Protein AF-A0A0J9V7R7-F1 (afdb_monomer_lite)

Secondary structure (DSSP, 8-state):
------------------------------------------------------------------------S--PPPPSEEEEEGGGSTTSPPPHHHHHHHHH-TTSEEEEE-GGG--HHHHHHHHHHHS-TTTHHHHHHHHTT-HHHHHHHHHHHHS--S--HHHHHHHHHHHHHHHHHHHHHHHHHHHHGGG-GGGTTHHHHTTT---EEEEETTTEEEEEEESGGGSSSPPPTTEEEEEE-SSEEEEEEHHHHHHHHHHHHHHHHHHHHHHHHHHHHHHHHTTTHHHHHHHHHHHHHHHHHHHHHHHHHHHTPPPPP--SS---SS---TTGGG----HHHHHHHHHHHHHHH--TT-EEEEESTTTTS-TTHHHHHHHHHHHHHHHH--EEEEE-S-HHHHHHHTTSTT---EEEEEEEEE-TTS-EEEEEEEEEEESS----TTHHHHHHHHTT--HHHHHHHHHHHHHHHHHHHHHHHT-HHHHHHHHHHHHHHHHHHHHHHHHT--TTTHHHHHHHHHHHHHHHHHHHHH-

pLDDT: mean 70.1, std 21.65, range [20.42, 95.12]

Radius of gyration: 46.79 Å; chains: 1; bounding box: 96×110×138 Å

InterPro domains:
  IPR000432 DNA mismatch repair protein MutS, C-terminal [PF00488] (339-476)
  IPR000432 DNA mismatch repair protein MutS, C-terminal [SM00534] (323-474)
  IPR027417 P-loop containing nucleoside triphosphate hydrolase [G3DSA:3.40.50.300] (337-536)
  IPR027417 P-loop containing nucleoside triphosphate hydrolase [SSF52540] (339-477)
  IPR036187 DNA mismatch repair protein MutS, core domain superfamily [SSF48334] (206-315)
  IPR045076 DNA mismatch repair MutS [PTHR11361] (339-501)

Structure (mmCIF, N/CA/C/O backbone):
data_AF-A0A0J9V7R7-F1
#
_entry.id   AF-A0A0J9V7R7-F1
#
loop_
_atom_site.group_PDB
_atom_site.id
_atom_site.type_symbol
_atom_site.label_atom_id
_atom_site.label_alt_id
_atom_site.label_comp_id
_atom_site.label_asym_id
_atom_site.label_entity_id
_atom_site.label_seq_id
_atom_site.pdbx_PDB_ins_code
_atom_site.Cartn_x
_atom_site.Cartn_y
_atom_site.Cartn_z
_atom_site.occupancy
_atom_site.B_iso_or_equiv
_atom_site.auth_seq_id
_atom_site.auth_comp_id
_atom_site.auth_asym_id
_atom_site.auth_atom_id
_atom_site.pdbx_PDB_model_num
ATOM 1 N N . MET A 1 1 ? 22.285 -58.423 13.803 1.00 35.34 1 MET A N 1
ATOM 2 C CA . MET A 1 1 ? 23.214 -58.128 12.692 1.00 35.34 1 MET A CA 1
ATOM 3 C C . MET A 1 1 ? 23.115 -56.632 12.407 1.00 35.34 1 MET A C 1
ATOM 5 O O . MET A 1 1 ? 22.245 -56.234 11.649 1.00 35.34 1 MET A O 1
ATOM 9 N N . ASP A 1 2 ? 23.856 -55.733 13.052 1.00 28.09 2 ASP A N 1
ATOM 10 C CA . ASP A 1 2 ? 25.058 -55.860 13.901 1.00 28.09 2 ASP A CA 1
ATOM 11 C C . ASP A 1 2 ? 26.313 -56.396 13.198 1.00 28.09 2 ASP A C 1
ATOM 13 O O . ASP A 1 2 ? 26.564 -57.596 13.251 1.00 28.09 2 ASP A O 1
ATOM 17 N N . VAL A 1 3 ? 27.089 -55.481 12.598 1.00 26.30 3 VAL A N 1
ATOM 18 C CA . VAL A 1 3 ? 28.572 -55.385 12.608 1.00 26.30 3 VAL A CA 1
ATOM 19 C C . VAL A 1 3 ? 28.873 -53.876 12.433 1.00 26.30 3 VAL A C 1
ATOM 21 O O . VAL A 1 3 ? 28.404 -53.279 11.471 1.00 26.30 3 VAL A O 1
ATOM 24 N N . ASN A 1 4 ? 29.319 -53.145 13.463 1.00 23.69 4 ASN A N 1
ATOM 25 C CA . ASN A 1 4 ? 30.720 -52.788 13.777 1.00 23.69 4 ASN A CA 1
ATOM 26 C C . ASN A 1 4 ? 31.538 -52.216 12.585 1.00 23.69 4 ASN A C 1
ATOM 28 O O . ASN A 1 4 ? 31.649 -52.879 11.565 1.00 23.69 4 ASN A O 1
ATOM 32 N N . THR A 1 5 ? 31.993 -50.948 12.546 1.00 26.33 5 THR A N 1
ATOM 33 C CA . THR A 1 5 ? 32.888 -50.130 13.427 1.00 26.33 5 THR A CA 1
ATOM 34 C C . THR A 1 5 ? 34.398 -50.326 13.175 1.00 26.33 5 THR A C 1
ATOM 36 O O . THR A 1 5 ? 34.805 -51.368 12.682 1.00 26.33 5 THR A O 1
ATOM 39 N N . GLU A 1 6 ? 35.204 -49.316 13.569 1.00 26.84 6 GLU A N 1
ATOM 40 C CA . GLU A 1 6 ? 36.694 -49.264 13.601 1.00 26.84 6 GLU A CA 1
ATOM 41 C C . GLU A 1 6 ? 37.430 -48.914 12.276 1.00 26.84 6 GLU A C 1
ATOM 43 O O . GLU A 1 6 ? 36.966 -49.257 11.197 1.00 26.84 6 GLU A O 1
ATOM 48 N N . ARG A 1 7 ? 38.618 -48.267 12.258 1.00 25.98 7 ARG A N 1
ATOM 49 C CA . ARG A 1 7 ? 39.226 -47.208 13.121 1.00 25.98 7 ARG A CA 1
ATOM 50 C C . ARG A 1 7 ? 40.561 -46.711 12.512 1.00 25.98 7 ARG A C 1
ATOM 52 O O . ARG A 1 7 ? 41.367 -47.530 12.102 1.00 25.98 7 ARG A O 1
ATOM 59 N N . PHE A 1 8 ? 40.868 -45.418 12.660 1.00 23.84 8 PHE A N 1
ATOM 60 C CA . PHE A 1 8 ? 42.214 -44.831 12.885 1.00 23.84 8 PHE A CA 1
ATOM 61 C C . PHE A 1 8 ? 41.954 -43.493 13.619 1.00 23.84 8 PHE A C 1
ATOM 63 O O . PHE A 1 8 ? 41.113 -42.733 13.153 1.00 23.84 8 PHE A O 1
ATOM 70 N N . ARG A 1 9 ? 42.412 -43.150 14.837 1.00 25.06 9 ARG A N 1
ATOM 71 C CA . ARG A 1 9 ? 43.659 -43.341 15.627 1.00 25.06 9 ARG A CA 1
ATOM 72 C C . ARG A 1 9 ? 44.901 -42.626 15.051 1.00 25.06 9 ARG A C 1
ATOM 74 O O . ARG A 1 9 ? 45.194 -42.833 13.886 1.00 25.06 9 ARG A O 1
ATOM 81 N N . SER A 1 10 ? 45.691 -41.852 15.822 1.00 23.66 10 SER A N 1
ATOM 82 C CA . SER A 1 10 ? 45.502 -41.334 17.208 1.00 23.66 10 SER A CA 1
ATOM 83 C C . SER A 1 10 ? 46.631 -40.389 17.703 1.00 23.66 10 SER A C 1
ATOM 85 O O . SER A 1 10 ? 47.783 -40.794 17.618 1.00 23.66 10 SER A O 1
ATOM 87 N N . MET A 1 11 ? 46.270 -39.305 18.429 1.00 23.11 11 MET A N 1
ATOM 88 C CA . MET A 1 11 ? 46.955 -38.760 19.647 1.00 23.11 11 MET A CA 1
ATOM 89 C C . MET A 1 11 ? 48.412 -38.197 19.572 1.00 23.11 11 MET A C 1
ATOM 91 O O . MET A 1 11 ? 49.064 -38.379 18.551 1.00 23.11 11 MET A O 1
ATOM 95 N N . PRO A 1 12 ? 48.983 -37.574 20.651 1.00 31.92 12 PRO A N 1
ATOM 96 C CA . PRO A 1 12 ? 48.391 -36.971 21.874 1.00 31.92 12 PRO A CA 1
ATOM 97 C C . PRO A 1 12 ? 48.907 -35.551 22.284 1.00 31.92 12 PRO A C 1
ATOM 99 O O . PRO A 1 12 ? 49.833 -34.978 21.726 1.00 31.92 12 PRO A O 1
ATOM 102 N N . SER A 1 13 ? 48.298 -35.040 23.363 1.00 22.56 13 SER A N 1
ATOM 103 C CA . SER A 1 13 ? 48.508 -33.802 24.149 1.00 22.56 13 SER A CA 1
ATOM 104 C C . SER A 1 13 ? 49.784 -33.652 25.013 1.00 22.56 13 SER A C 1
ATOM 106 O O . SER A 1 13 ? 50.315 -34.656 25.482 1.00 22.56 13 SER A O 1
ATOM 108 N N . ARG A 1 14 ? 50.077 -32.406 25.450 1.00 23.09 14 ARG A N 1
ATOM 109 C CA . ARG A 1 14 ? 50.591 -31.984 26.794 1.00 23.09 14 ARG A CA 1
ATOM 110 C C . ARG A 1 14 ? 50.257 -30.478 26.998 1.00 23.09 14 ARG A C 1
ATOM 112 O O . ARG A 1 14 ? 50.533 -29.729 26.075 1.00 23.09 14 ARG A O 1
ATOM 119 N N . THR A 1 15 ? 49.518 -29.925 27.980 1.00 23.50 15 THR A N 1
ATOM 120 C CA . THR A 1 15 ? 49.433 -29.946 29.475 1.00 23.50 15 THR A CA 1
ATOM 121 C C . THR A 1 15 ? 49.917 -28.636 30.144 1.00 23.50 15 THR A C 1
ATOM 123 O O . THR A 1 15 ? 51.119 -28.395 30.164 1.00 23.50 15 THR A O 1
ATOM 126 N N . ALA A 1 16 ? 48.991 -27.956 30.851 1.00 24.33 16 ALA A N 1
ATOM 127 C CA . ALA A 1 16 ? 49.177 -27.101 32.055 1.00 24.33 16 ALA A CA 1
ATOM 128 C C . ALA A 1 16 ? 49.849 -25.698 31.900 1.00 24.33 16 ALA A C 1
ATOM 130 O O . ALA A 1 16 ? 50.492 -25.445 30.891 1.00 24.33 16 ALA A O 1
ATOM 131 N N . SER A 1 17 ? 49.712 -24.726 32.828 1.00 23.34 17 SER A N 1
ATOM 132 C CA . SER A 1 17 ? 49.097 -24.694 34.186 1.00 23.34 17 SER A CA 1
ATOM 133 C C . SER A 1 17 ? 48.452 -23.316 34.559 1.00 23.34 17 SER A C 1
ATOM 135 O O . SER A 1 17 ? 48.326 -22.437 33.713 1.00 23.34 17 SER A O 1
ATOM 137 N N . ARG A 1 18 ? 47.975 -23.146 35.814 1.00 22.42 18 ARG A N 1
ATOM 138 C CA . ARG A 1 18 ? 47.263 -21.957 36.372 1.00 22.42 18 ARG A CA 1
ATOM 139 C C . ARG A 1 18 ? 48.190 -20.995 37.149 1.00 22.42 18 ARG A C 1
ATOM 141 O O . ARG A 1 18 ? 49.050 -21.516 37.847 1.00 22.42 18 ARG A O 1
ATOM 148 N N . SER A 1 19 ? 47.860 -19.688 37.191 1.00 22.91 19 SER A N 1
ATOM 149 C CA . SER A 1 19 ? 47.887 -18.738 38.357 1.00 22.91 19 SER A CA 1
ATOM 150 C C . SER A 1 19 ? 47.992 -17.278 37.849 1.00 22.91 19 SER A C 1
ATOM 152 O O . SER A 1 19 ? 48.854 -17.037 37.016 1.00 22.91 19 SER A O 1
ATOM 154 N N . SER A 1 20 ? 47.179 -16.249 38.146 1.00 21.44 20 SER A N 1
ATOM 155 C CA . SER A 1 20 ? 46.419 -15.760 39.323 1.00 21.44 20 SER A CA 1
ATOM 156 C C . SER A 1 20 ? 47.136 -14.695 40.186 1.00 21.44 20 SER A C 1
ATOM 158 O O . SER A 1 20 ? 48.077 -15.025 40.897 1.00 21.44 20 SER A O 1
ATOM 160 N N . SER A 1 21 ? 46.532 -13.493 40.242 1.00 21.97 21 SER A N 1
ATOM 161 C CA . SER A 1 21 ? 46.583 -12.473 41.320 1.00 21.97 21 SER A CA 1
ATOM 162 C C . SER A 1 21 ? 47.601 -11.301 41.287 1.00 21.97 21 SER A C 1
ATOM 164 O O . SER A 1 21 ? 48.760 -11.454 41.640 1.00 21.97 21 SER A O 1
ATOM 166 N N . SER A 1 22 ? 47.046 -10.096 41.050 1.00 22.27 22 SER A N 1
ATOM 167 C CA . SER A 1 22 ? 47.113 -8.866 41.889 1.00 22.27 22 SER A CA 1
ATOM 168 C C . SER A 1 22 ? 48.409 -8.073 42.183 1.00 22.27 22 SER A C 1
ATOM 170 O O . SER A 1 22 ? 49.448 -8.637 42.492 1.00 22.27 22 SER A O 1
ATOM 172 N N . TYR A 1 23 ? 48.176 -6.755 42.337 1.00 21.50 23 TYR A N 1
ATOM 173 C CA . TYR A 1 23 ? 48.980 -5.637 42.884 1.00 21.50 23 TYR A CA 1
ATOM 174 C C . TYR A 1 23 ? 49.854 -4.812 41.917 1.00 21.50 23 TYR A C 1
ATOM 176 O O . TYR A 1 23 ? 50.400 -5.368 40.973 1.00 21.50 23 TYR A O 1
ATOM 184 N N . PHE A 1 24 ? 50.142 -3.518 42.157 1.00 22.55 24 PHE A N 1
ATOM 185 C CA . PHE A 1 24 ? 49.374 -2.306 42.580 1.00 22.55 24 PHE A CA 1
ATOM 186 C C . PHE A 1 24 ? 50.406 -1.151 42.664 1.00 22.55 24 PHE A C 1
ATOM 188 O O . PHE A 1 24 ? 51.484 -1.404 43.190 1.00 22.55 24 PHE A O 1
ATOM 195 N N . GLN A 1 25 ? 50.069 0.090 42.264 1.00 22.53 25 GLN A N 1
ATOM 196 C CA . GLN A 1 25 ? 50.899 1.311 42.468 1.00 22.53 25 GLN A CA 1
ATOM 197 C C . GLN A 1 25 ? 52.327 1.310 41.838 1.00 22.53 25 GLN A C 1
ATOM 199 O O . GLN A 1 25 ? 52.813 0.285 41.378 1.00 22.53 25 GLN A O 1
ATOM 204 N N . SER A 1 26 ? 53.094 2.413 41.795 1.00 23.27 26 SER A N 1
ATOM 205 C CA . SER A 1 26 ? 52.815 3.815 41.385 1.00 23.27 26 SER A CA 1
ATOM 206 C C . SER A 1 26 ? 54.098 4.659 41.509 1.00 23.27 26 SER A C 1
ATOM 208 O O . SER A 1 26 ? 54.745 4.550 42.550 1.00 23.27 26 SER A O 1
ATOM 210 N N . SER A 1 27 ? 54.389 5.574 40.574 1.00 22.89 27 SER A N 1
ATOM 211 C CA . SER A 1 27 ? 55.090 6.846 40.870 1.00 22.89 27 SER A CA 1
ATOM 212 C C . SER A 1 27 ? 55.182 7.788 39.660 1.00 22.89 27 SER A C 1
ATOM 214 O O . SER A 1 27 ? 55.144 7.366 38.504 1.00 22.89 27 SER A O 1
ATOM 216 N N . ASP A 1 28 ? 55.277 9.081 39.964 1.00 23.91 28 ASP A N 1
ATOM 217 C CA . ASP A 1 28 ? 55.248 10.223 39.047 1.00 23.91 28 ASP A CA 1
ATOM 218 C C . ASP A 1 28 ? 56.605 10.570 38.411 1.00 23.91 28 ASP A C 1
ATOM 220 O O . ASP A 1 28 ? 57.667 10.178 38.899 1.00 23.91 28 ASP A O 1
ATOM 224 N N . SER A 1 29 ? 56.576 11.450 37.401 1.00 24.52 29 SER A N 1
ATOM 225 C CA . SER A 1 29 ? 57.556 12.542 37.245 1.00 24.52 29 SER A CA 1
ATOM 226 C C . SER A 1 29 ? 57.001 13.654 36.343 1.00 24.52 29 SER A C 1
ATOM 228 O O . SER A 1 29 ? 56.508 13.386 35.250 1.00 24.52 29 SER A O 1
ATOM 230 N N . GLN A 1 30 ? 57.088 14.909 36.797 1.00 22.09 30 GLN A N 1
ATOM 231 C CA . GLN A 1 30 ? 56.659 16.111 36.063 1.00 22.09 30 GLN A CA 1
ATOM 232 C C . GLN A 1 30 ? 57.858 16.832 35.421 1.00 22.09 30 GLN A C 1
ATOM 234 O O . GLN A 1 30 ? 58.945 16.822 35.994 1.00 22.09 30 GLN A O 1
ATOM 239 N N . ALA A 1 31 ? 57.639 17.568 34.323 1.00 24.98 31 ALA A N 1
ATOM 240 C CA . ALA A 1 31 ? 58.489 18.703 33.932 1.00 24.98 31 ALA A CA 1
ATOM 241 C C . ALA A 1 31 ? 57.723 19.705 33.036 1.00 24.98 31 ALA A C 1
ATOM 243 O O . ALA A 1 31 ? 57.177 19.325 32.003 1.00 24.98 31 ALA A O 1
ATOM 244 N N . HIS A 1 32 ? 57.693 20.982 33.433 1.00 23.39 32 HIS A N 1
ATOM 245 C CA . HIS A 1 32 ? 57.179 22.119 32.646 1.00 23.39 32 HIS A CA 1
ATOM 246 C C . HIS A 1 32 ? 58.231 22.648 31.648 1.00 23.39 32 HIS A C 1
ATOM 248 O O . HIS A 1 32 ? 59.420 22.570 31.954 1.00 23.39 32 HIS A O 1
ATOM 254 N N . LEU A 1 33 ? 57.808 23.315 30.557 1.00 24.48 33 LEU A N 1
ATOM 255 C CA . LEU A 1 33 ? 57.949 24.785 30.377 1.00 24.48 33 LEU A CA 1
ATOM 256 C C . LEU A 1 33 ? 57.452 25.306 29.003 1.00 24.48 33 LEU A C 1
ATOM 258 O O . LEU A 1 33 ? 57.203 24.538 28.076 1.00 24.48 33 LEU A O 1
ATOM 262 N N . ASP A 1 34 ? 57.274 26.628 28.918 1.00 23.20 34 ASP A N 1
ATOM 263 C CA . ASP A 1 34 ? 56.562 27.390 27.873 1.00 23.20 34 ASP A CA 1
ATOM 264 C C . ASP A 1 34 ? 57.474 28.045 26.800 1.00 23.20 34 ASP A C 1
ATOM 266 O O . ASP A 1 34 ? 58.670 28.197 27.036 1.00 23.20 34 ASP A O 1
ATOM 270 N N . HIS A 1 35 ? 56.912 28.514 25.658 1.00 25.42 35 HIS A N 1
ATOM 271 C CA . HIS A 1 35 ? 56.769 29.965 25.320 1.00 25.42 35 HIS A CA 1
ATOM 272 C C . HIS A 1 35 ? 56.497 30.356 23.825 1.00 25.42 35 HIS A C 1
ATOM 274 O O . HIS A 1 35 ? 57.239 30.018 22.913 1.00 25.42 35 HIS A O 1
ATOM 280 N N . THR A 1 36 ? 55.467 31.203 23.626 1.00 23.17 36 THR A N 1
ATOM 281 C CA . THR A 1 36 ? 55.283 32.332 22.649 1.00 23.17 36 THR A CA 1
ATOM 282 C C . THR A 1 36 ? 55.573 32.256 21.122 1.00 23.17 36 THR A C 1
ATOM 284 O O . THR A 1 36 ? 56.708 32.370 20.682 1.00 23.17 36 THR A O 1
ATOM 287 N N . ALA A 1 37 ? 54.483 32.319 20.332 1.00 24.53 37 ALA A N 1
ATOM 288 C CA . ALA A 1 37 ? 54.057 33.371 19.360 1.00 24.53 37 ALA A CA 1
ATOM 289 C C . ALA A 1 37 ? 55.035 34.168 18.437 1.00 24.53 37 ALA A C 1
ATOM 291 O O . ALA A 1 37 ? 55.990 34.753 18.932 1.00 24.53 37 ALA A O 1
ATOM 292 N N . ALA A 1 38 ? 54.626 34.427 17.163 1.00 23.48 38 ALA A N 1
ATOM 293 C CA . ALA A 1 38 ? 54.243 35.780 16.641 1.00 23.48 38 ALA A CA 1
ATOM 294 C C . ALA A 1 38 ? 54.034 35.932 15.090 1.00 23.48 38 ALA A C 1
ATOM 296 O O . ALA A 1 38 ? 54.953 35.646 14.337 1.00 23.48 38 ALA A O 1
ATOM 297 N N . ARG A 1 39 ? 52.923 36.603 14.672 1.00 23.83 39 ARG A N 1
ATOM 298 C CA . ARG A 1 39 ? 52.753 37.518 13.477 1.00 23.83 39 ARG A CA 1
ATOM 299 C C . ARG A 1 39 ? 52.952 36.910 12.046 1.00 23.83 39 ARG A C 1
ATOM 301 O O . ARG A 1 39 ? 53.435 35.798 11.942 1.00 23.83 39 ARG A O 1
ATOM 308 N N . SER A 1 40 ? 52.581 37.481 10.875 1.00 23.39 40 SER A N 1
ATOM 309 C CA . SER A 1 40 ? 51.847 38.685 10.349 1.00 23.39 40 SER A CA 1
ATOM 310 C C . SER A 1 40 ? 51.658 38.526 8.801 1.00 23.39 40 SER A C 1
ATOM 312 O O . SER A 1 40 ? 52.388 37.717 8.243 1.00 23.39 40 SER A O 1
ATOM 314 N N . SER A 1 41 ? 50.856 39.255 7.990 1.00 23.12 41 SER A N 1
ATOM 315 C CA . SER A 1 41 ? 49.672 40.156 8.106 1.00 23.12 41 SER A CA 1
ATOM 316 C C . SER A 1 41 ? 49.191 40.593 6.673 1.00 23.12 41 SER A C 1
ATOM 318 O O . SER A 1 41 ? 49.667 40.047 5.687 1.00 23.12 41 SER A O 1
ATOM 320 N N . LEU A 1 42 ? 48.298 41.604 6.566 1.00 23.50 42 LEU A N 1
ATOM 321 C CA . LEU A 1 42 ? 48.025 42.509 5.408 1.00 23.50 42 LEU A CA 1
ATOM 322 C C . LEU A 1 42 ? 47.183 42.070 4.169 1.00 23.50 42 LEU A C 1
ATOM 324 O O . LEU A 1 42 ? 47.668 41.559 3.168 1.00 23.50 42 LEU A O 1
ATOM 328 N N . ALA A 1 43 ? 45.907 42.478 4.257 1.00 20.42 43 ALA A N 1
ATOM 329 C CA . ALA A 1 43 ? 44.935 43.025 3.276 1.00 20.42 43 ALA A CA 1
ATOM 330 C C . ALA A 1 43 ? 45.480 44.063 2.222 1.00 20.42 43 ALA A C 1
ATOM 332 O O . ALA A 1 43 ? 46.697 44.236 2.192 1.00 20.42 43 ALA A O 1
ATOM 333 N N . PRO A 1 44 ? 44.676 44.881 1.459 1.00 36.34 44 PRO A N 1
ATOM 334 C CA . PRO A 1 44 ? 43.195 44.984 1.290 1.00 36.34 44 PRO A CA 1
ATOM 335 C C . PRO A 1 44 ? 42.646 45.337 -0.151 1.00 36.34 44 PRO A C 1
ATOM 337 O O . PRO A 1 44 ? 43.403 45.556 -1.088 1.00 36.34 44 PRO A O 1
ATOM 340 N N . ARG A 1 45 ? 41.312 45.579 -0.239 1.00 22.69 45 ARG A N 1
ATOM 341 C CA . ARG A 1 45 ? 40.536 46.517 -1.129 1.00 22.69 45 ARG A CA 1
ATOM 342 C C . ARG A 1 45 ? 39.710 45.994 -2.334 1.00 22.69 45 ARG A C 1
ATOM 344 O O . ARG A 1 45 ? 40.180 45.253 -3.184 1.00 22.69 45 ARG A O 1
ATOM 351 N N . ARG A 1 46 ? 38.478 46.535 -2.427 1.00 21.88 46 ARG A N 1
ATOM 352 C CA . ARG A 1 46 ? 37.576 46.636 -3.603 1.00 21.88 46 ARG A CA 1
ATOM 353 C C . ARG A 1 46 ? 37.429 48.120 -4.024 1.00 21.88 46 ARG A C 1
ATOM 355 O O . ARG A 1 46 ? 37.639 48.981 -3.168 1.00 21.88 46 ARG A O 1
ATOM 362 N N . PRO A 1 47 ? 36.926 48.422 -5.237 1.00 23.58 47 PRO A N 1
ATOM 363 C CA . PRO A 1 47 ? 36.135 49.624 -5.548 1.00 23.58 47 PRO A CA 1
ATOM 364 C C . PRO A 1 47 ? 34.607 49.376 -5.432 1.00 23.58 47 PRO A C 1
ATOM 366 O O . PRO A 1 47 ? 34.166 48.232 -5.321 1.00 23.58 47 PRO A O 1
ATOM 369 N N . GLN A 1 48 ? 33.792 50.439 -5.485 1.00 23.58 48 GLN A N 1
ATOM 370 C CA . GLN A 1 48 ? 32.315 50.401 -5.537 1.00 23.58 48 GLN A CA 1
ATOM 371 C C . GLN A 1 48 ? 31.761 51.328 -6.634 1.00 23.58 48 GLN A C 1
ATOM 373 O O . GLN A 1 48 ? 32.395 52.328 -6.959 1.00 23.58 48 GLN A O 1
ATOM 378 N N . THR A 1 49 ? 30.563 51.013 -7.139 1.00 24.33 49 THR A N 1
ATOM 379 C CA . THR A 1 49 ? 29.560 51.873 -7.830 1.00 24.33 49 THR A CA 1
ATOM 380 C C . THR A 1 49 ? 28.360 50.931 -8.111 1.00 24.33 49 THR A C 1
ATOM 382 O O . THR A 1 49 ? 28.586 49.857 -8.652 1.00 24.33 49 THR A O 1
ATOM 385 N N . SER A 1 50 ? 27.143 51.038 -7.546 1.00 21.44 50 SER A N 1
ATOM 386 C CA . SER A 1 50 ? 26.110 52.104 -7.519 1.00 21.44 50 SER A CA 1
ATOM 387 C C . SER A 1 50 ? 25.435 52.336 -8.885 1.00 21.44 50 SER A C 1
ATOM 389 O O . SER A 1 50 ? 26.152 52.633 -9.832 1.00 21.44 50 SER A O 1
ATOM 391 N N . LEU A 1 51 ? 24.102 52.316 -9.049 1.00 23.19 51 LEU A N 1
ATOM 392 C CA . LEU A 1 51 ? 22.976 51.949 -8.156 1.00 23.19 51 LEU A CA 1
ATOM 393 C C . LEU A 1 51 ? 21.697 51.720 -9.020 1.00 23.19 51 LEU A C 1
ATOM 395 O O . LEU A 1 51 ? 21.772 51.916 -10.230 1.00 23.19 51 LEU A O 1
ATOM 399 N N . SER A 1 52 ? 20.537 51.422 -8.401 1.00 22.16 52 SER A N 1
ATOM 400 C CA . SER A 1 52 ? 19.190 51.249 -9.021 1.00 22.16 52 SER A CA 1
ATOM 401 C C . SER A 1 52 ? 19.017 49.954 -9.862 1.00 22.16 52 SER A C 1
ATOM 403 O O . SER A 1 52 ? 19.986 49.475 -10.438 1.00 22.16 52 SER A O 1
ATOM 405 N N . GLU A 1 53 ? 17.854 49.285 -9.938 1.00 23.38 53 GLU A N 1
ATOM 406 C CA . GLU A 1 53 ? 16.564 49.457 -9.234 1.00 23.38 53 GLU A CA 1
ATOM 407 C C . GLU A 1 53 ? 15.721 48.144 -9.258 1.00 23.38 53 GLU A C 1
ATOM 409 O O . GLU A 1 53 ? 16.165 47.141 -9.807 1.00 23.38 53 GLU A O 1
ATOM 414 N N . TYR A 1 54 ? 14.512 48.157 -8.671 1.00 24.19 54 TYR A N 1
ATOM 415 C CA . TYR A 1 54 ? 13.466 47.101 -8.685 1.00 24.19 54 TYR A CA 1
ATOM 416 C C . TYR A 1 54 ? 13.725 45.717 -8.033 1.00 24.19 54 TYR A C 1
ATOM 418 O O . TYR A 1 54 ? 14.039 44.720 -8.671 1.00 24.19 54 TYR A O 1
ATOM 426 N N . SER A 1 55 ? 13.401 45.665 -6.734 1.00 24.00 55 SER A N 1
ATOM 427 C CA . SER A 1 55 ? 12.540 44.662 -6.063 1.00 24.00 55 SER A CA 1
ATOM 428 C C . SER A 1 55 ? 12.625 43.153 -6.392 1.00 24.00 55 SER A C 1
ATOM 430 O O . SER A 1 55 ? 12.154 42.695 -7.430 1.00 24.00 55 SER A O 1
ATOM 432 N N . GLY A 1 56 ? 12.842 42.357 -5.336 1.00 25.08 56 GLY A N 1
ATOM 433 C CA . GLY A 1 56 ? 11.718 41.525 -4.865 1.00 25.08 56 GLY A CA 1
ATOM 434 C C . GLY A 1 56 ? 11.826 39.998 -4.917 1.00 25.08 56 GLY A C 1
ATOM 435 O O . GLY A 1 56 ? 10.847 39.352 -4.560 1.00 25.08 56 GLY A O 1
ATOM 436 N N . TYR A 1 57 ? 12.965 39.409 -5.289 1.00 23.80 57 TYR A N 1
ATOM 437 C CA . TYR A 1 57 ? 13.192 37.958 -5.175 1.00 23.80 57 TYR A CA 1
ATOM 438 C C . TYR A 1 57 ? 14.463 37.664 -4.370 1.00 23.80 57 TYR A C 1
ATOM 440 O O . TYR A 1 57 ? 15.573 37.849 -4.867 1.00 23.80 57 TYR A O 1
ATOM 448 N N . ASP A 1 58 ? 14.305 37.197 -3.127 1.00 23.42 58 ASP A N 1
ATOM 449 C CA . ASP A 1 58 ? 15.431 36.791 -2.280 1.00 23.42 58 ASP A CA 1
ATOM 450 C C . ASP A 1 58 ? 15.807 35.321 -2.537 1.00 23.42 58 ASP A C 1
ATOM 452 O O . ASP A 1 58 ? 15.156 34.382 -2.073 1.00 23.42 58 ASP A O 1
ATOM 456 N N . HIS A 1 59 ? 16.880 35.130 -3.306 1.00 26.23 59 HIS A N 1
ATOM 457 C CA . HIS A 1 59 ? 17.604 33.866 -3.411 1.00 26.23 59 HIS A CA 1
ATOM 458 C C . HIS A 1 59 ? 18.963 33.987 -2.705 1.00 26.23 59 HIS A C 1
ATOM 460 O O . HIS A 1 59 ? 19.979 34.270 -3.339 1.00 26.23 59 HIS A O 1
ATOM 466 N N . SER A 1 60 ? 18.997 33.712 -1.400 1.00 25.41 60 SER A N 1
ATOM 467 C CA . SER A 1 60 ? 20.215 33.709 -0.577 1.00 25.41 60 SER A CA 1
ATOM 468 C C . SER A 1 60 ? 20.578 32.308 -0.052 1.00 25.41 60 SER A C 1
ATOM 470 O O . SER A 1 60 ? 20.583 32.026 1.144 1.00 25.41 60 SER A O 1
ATOM 472 N N . TRP A 1 61 ? 20.942 31.402 -0.968 1.00 24.34 61 TRP A N 1
ATOM 473 C CA . TRP A 1 61 ? 21.652 30.164 -0.609 1.00 24.34 61 TRP A CA 1
ATOM 474 C C . TRP A 1 61 ? 23.158 30.415 -0.442 1.00 24.34 61 TRP A C 1
ATOM 476 O O . TRP A 1 61 ? 23.764 31.116 -1.250 1.00 24.34 61 TRP A O 1
ATOM 486 N N . ASN A 1 62 ? 23.766 29.703 0.517 1.00 26.48 62 ASN A N 1
ATOM 487 C CA . ASN A 1 62 ? 25.181 29.748 0.932 1.00 26.48 62 ASN A CA 1
ATOM 488 C C . ASN A 1 62 ? 25.585 30.992 1.769 1.00 26.48 62 ASN A C 1
ATOM 490 O O . ASN A 1 62 ? 25.174 32.104 1.479 1.00 26.48 62 ASN A O 1
ATOM 494 N N . SER A 1 63 ? 26.428 30.879 2.806 1.00 26.06 63 SER A N 1
ATOM 495 C CA . SER A 1 63 ? 27.164 29.697 3.295 1.00 26.06 63 SER A CA 1
ATOM 496 C C . SER A 1 63 ? 27.413 29.702 4.808 1.00 26.06 63 SER A C 1
ATOM 498 O O . SER A 1 63 ? 28.152 30.551 5.303 1.00 26.06 63 SER A O 1
ATOM 500 N N . THR A 1 64 ? 26.995 28.626 5.479 1.00 25.75 64 THR A N 1
ATOM 501 C CA . THR A 1 64 ? 27.633 28.144 6.714 1.00 25.75 64 THR A CA 1
ATOM 502 C C . THR A 1 64 ? 27.797 26.631 6.594 1.00 25.75 64 THR A C 1
ATOM 504 O O . THR A 1 64 ? 26.822 25.892 6.691 1.00 25.75 64 THR A O 1
ATOM 507 N N . ARG A 1 65 ? 29.019 26.152 6.322 1.00 26.00 65 ARG A N 1
ATOM 508 C CA . ARG A 1 65 ? 29.330 24.712 6.282 1.00 26.00 65 ARG A CA 1
ATOM 509 C C . ARG A 1 65 ? 29.922 24.268 7.625 1.00 26.00 65 ARG A C 1
ATOM 511 O O . ARG A 1 65 ? 31.106 24.524 7.843 1.00 26.00 65 ARG A O 1
ATOM 518 N N . PRO A 1 66 ? 29.179 23.571 8.501 1.00 27.53 66 PRO A N 1
ATOM 519 C CA . PRO A 1 66 ? 29.815 22.703 9.484 1.00 27.53 66 PRO A CA 1
ATOM 520 C C . PRO A 1 66 ? 30.470 21.510 8.766 1.00 27.53 66 PRO A C 1
ATOM 522 O O . PRO A 1 66 ? 30.016 21.081 7.701 1.00 27.53 66 PRO A O 1
ATOM 525 N N . ASN A 1 67 ? 31.528 20.947 9.351 1.00 29.58 67 ASN A N 1
ATOM 526 C CA . ASN A 1 67 ? 32.104 19.685 8.881 1.00 29.58 67 ASN A CA 1
ATOM 527 C C . ASN A 1 67 ? 31.148 18.534 9.224 1.00 29.58 67 ASN A C 1
ATOM 529 O O . ASN A 1 67 ? 31.184 18.009 10.335 1.00 29.58 67 ASN A O 1
ATOM 533 N N . ILE A 1 68 ? 30.305 18.126 8.272 1.00 28.28 68 ILE A N 1
ATOM 534 C CA . ILE A 1 68 ? 29.483 16.920 8.417 1.00 28.28 68 ILE A CA 1
ATOM 535 C C . ILE A 1 68 ? 30.362 15.700 8.122 1.00 28.28 68 ILE A C 1
ATOM 537 O O . ILE A 1 68 ? 30.519 15.264 6.978 1.00 28.28 68 ILE A O 1
ATOM 541 N N . SER A 1 69 ? 30.948 15.146 9.182 1.00 27.52 69 SER A N 1
ATOM 542 C CA . SER A 1 69 ? 31.437 13.770 9.200 1.00 27.52 69 SER A CA 1
ATOM 543 C C . SER A 1 69 ? 30.289 12.825 8.830 1.00 27.52 69 SER A C 1
ATOM 545 O O . SER A 1 69 ? 29.187 12.940 9.359 1.00 27.52 69 SER A O 1
ATOM 547 N N . ARG A 1 70 ? 30.529 11.898 7.893 1.00 35.25 70 ARG A N 1
ATOM 548 C CA . ARG A 1 70 ? 29.509 10.949 7.413 1.00 35.25 70 ARG A CA 1
ATOM 549 C C . ARG A 1 70 ? 28.984 10.065 8.554 1.00 35.25 70 ARG A C 1
ATOM 551 O O . ARG A 1 70 ? 29.791 9.348 9.145 1.00 35.25 70 ARG A O 1
ATOM 558 N N . PRO A 1 71 ? 27.659 9.948 8.727 1.00 33.59 71 PRO A N 1
ATOM 559 C CA . PRO A 1 71 ? 27.040 8.804 9.376 1.00 33.59 71 PRO A CA 1
ATOM 560 C C . PRO A 1 71 ? 26.277 8.002 8.314 1.00 33.59 71 PRO A C 1
ATOM 562 O O . PRO A 1 71 ? 25.221 8.418 7.847 1.00 33.59 71 PRO A O 1
ATOM 565 N N . SER A 1 72 ? 26.777 6.824 7.931 1.00 29.09 72 SER A N 1
ATOM 566 C CA . SER A 1 72 ? 26.000 5.845 7.144 1.00 29.09 72 SER A CA 1
ATOM 567 C C . SER A 1 72 ? 25.057 5.033 8.044 1.00 29.09 72 SER A C 1
ATOM 569 O O . SER A 1 72 ? 24.917 3.819 7.898 1.00 29.09 72 SER A O 1
ATOM 571 N N . THR A 1 73 ? 24.472 5.710 9.027 1.00 30.84 73 THR A N 1
ATOM 572 C CA . THR A 1 73 ? 23.575 5.180 10.050 1.00 30.84 73 THR A CA 1
ATOM 573 C C . THR A 1 73 ? 22.171 5.688 9.769 1.00 30.84 73 THR A C 1
ATOM 575 O O . THR A 1 73 ? 21.987 6.791 9.257 1.00 30.84 73 THR A O 1
ATOM 578 N N . ILE A 1 74 ? 21.167 4.878 10.100 1.00 30.94 74 ILE A N 1
ATOM 579 C CA . ILE A 1 74 ? 19.762 5.257 9.954 1.00 30.94 74 ILE A CA 1
ATOM 580 C C . ILE A 1 74 ? 19.526 6.537 10.765 1.00 30.94 74 ILE A C 1
ATOM 582 O O . ILE A 1 74 ? 19.698 6.524 11.982 1.00 30.94 74 ILE A O 1
ATOM 586 N N . GLN A 1 75 ? 19.101 7.622 10.108 1.00 36.12 75 GLN A N 1
ATOM 587 C CA . GLN A 1 75 ? 18.427 8.716 10.803 1.00 36.12 75 GLN A CA 1
ATOM 588 C C . GLN A 1 75 ? 17.091 8.175 11.313 1.00 36.12 75 GLN A C 1
ATOM 590 O O . GLN A 1 75 ? 16.079 8.208 10.610 1.00 36.12 75 GLN A O 1
ATOM 595 N N . LEU A 1 76 ? 17.103 7.637 12.533 1.00 40.19 76 LEU A N 1
ATOM 596 C CA . LEU A 1 76 ? 15.907 7.664 13.351 1.00 40.19 76 LEU A CA 1
ATOM 597 C C . LEU A 1 76 ? 15.622 9.141 13.623 1.00 40.19 76 LEU A C 1
ATOM 599 O O . LEU A 1 76 ? 16.482 9.857 14.139 1.00 40.19 76 LEU A O 1
ATOM 603 N N . SER A 1 77 ? 14.425 9.593 13.258 1.00 50.78 77 SER A N 1
ATOM 604 C CA . SER A 1 77 ? 13.846 10.792 13.858 1.00 50.78 77 SER A CA 1
ATOM 605 C C . SER A 1 77 ? 13.898 10.645 15.380 1.00 50.78 77 SER A C 1
ATOM 607 O O . SER A 1 77 ? 13.746 9.526 15.880 1.00 50.78 77 SER A O 1
ATOM 609 N N . ALA A 1 78 ? 14.091 11.746 16.110 1.00 57.81 78 ALA A N 1
ATOM 610 C CA . ALA A 1 78 ? 13.942 11.718 17.561 1.00 57.81 78 ALA A CA 1
ATOM 611 C C . ALA A 1 78 ? 12.555 11.123 17.890 1.00 57.81 78 ALA A C 1
ATOM 613 O O . ALA A 1 78 ? 11.555 11.620 17.357 1.00 57.81 78 ALA A O 1
ATOM 614 N N . PRO A 1 79 ? 12.475 10.018 18.652 1.00 67.94 79 PRO A N 1
ATOM 615 C CA . PRO A 1 79 ? 11.197 9.397 18.963 1.00 67.94 79 PRO A CA 1
ATOM 616 C C . PRO A 1 79 ? 10.363 10.372 19.795 1.00 67.94 79 PRO A C 1
ATOM 618 O O . PRO A 1 79 ? 10.854 10.929 20.768 1.00 67.94 79 PRO A O 1
ATOM 621 N N . SER A 1 80 ? 9.094 10.570 19.439 1.00 70.81 80 SER A N 1
ATOM 622 C CA . SER A 1 80 ? 8.182 11.418 20.223 1.00 70.81 80 SER A CA 1
ATOM 623 C C . SER A 1 80 ? 7.927 10.858 21.626 1.00 70.81 80 SER A C 1
ATOM 625 O O . SER A 1 80 ? 7.638 11.607 22.559 1.00 70.81 80 SER A O 1
ATOM 627 N N . ARG A 1 81 ? 8.042 9.534 21.770 1.00 76.44 81 ARG A N 1
ATOM 628 C CA . ARG A 1 81 ? 7.876 8.791 23.015 1.00 76.44 81 ARG A CA 1
ATOM 629 C C . ARG A 1 81 ? 8.743 7.532 23.004 1.00 76.44 81 ARG A C 1
ATOM 631 O O . ARG A 1 81 ? 8.864 6.876 21.969 1.00 76.44 81 ARG A O 1
ATOM 638 N N . ILE A 1 82 ? 9.312 7.173 24.151 1.00 83.88 82 ILE A N 1
ATOM 639 C CA . ILE A 1 82 ? 10.042 5.918 24.378 1.00 83.88 82 ILE A CA 1
ATOM 640 C C . ILE A 1 82 ? 9.337 5.141 25.491 1.00 83.88 82 ILE A C 1
ATOM 642 O O . ILE A 1 82 ? 8.988 5.713 26.519 1.00 83.88 82 ILE A O 1
ATOM 646 N N . ILE A 1 83 ? 9.162 3.831 25.307 1.00 85.94 83 ILE A N 1
ATOM 647 C CA . ILE A 1 83 ? 8.699 2.928 26.368 1.00 85.94 83 ILE A CA 1
ATOM 648 C C . ILE A 1 83 ? 9.871 2.229 27.053 1.00 85.94 83 ILE A C 1
ATOM 650 O O . ILE A 1 83 ? 10.804 1.762 26.399 1.00 85.94 83 ILE A O 1
ATOM 654 N N . PHE A 1 84 ? 9.792 2.115 28.375 1.00 86.69 84 PHE A N 1
ATOM 655 C CA . PHE A 1 84 ? 10.728 1.358 29.208 1.00 86.69 84 PHE A CA 1
ATOM 656 C C . PHE A 1 84 ? 9.973 0.436 30.170 1.00 86.69 84 PHE A C 1
ATOM 658 O O . PHE A 1 84 ? 8.819 0.676 30.513 1.00 86.69 84 PHE A O 1
ATOM 665 N N . MET A 1 85 ? 10.646 -0.601 30.672 1.00 83.81 85 MET A N 1
ATOM 666 C CA . MET A 1 85 ? 10.147 -1.362 31.821 1.00 83.81 85 MET A CA 1
ATOM 667 C C . MET A 1 85 ? 10.287 -0.539 33.111 1.00 83.81 85 MET A C 1
ATOM 669 O O . MET A 1 85 ? 11.356 0.017 33.364 1.00 83.81 85 MET A O 1
ATOM 673 N N . THR A 1 86 ? 9.274 -0.539 33.985 1.00 84.38 86 THR A N 1
ATOM 674 C CA . THR A 1 86 ? 9.294 0.171 35.288 1.00 84.38 86 THR A CA 1
ATOM 675 C C . THR A 1 86 ? 10.494 -0.175 36.173 1.00 84.38 86 THR A C 1
ATOM 677 O O . THR A 1 86 ? 10.946 0.658 36.953 1.00 84.38 86 THR A O 1
ATOM 680 N N . THR A 1 87 ? 11.070 -1.371 36.033 1.00 83.00 87 THR A N 1
ATOM 681 C CA . THR A 1 87 ? 12.286 -1.804 36.747 1.00 83.00 87 THR A CA 1
ATOM 682 C C . THR A 1 87 ? 13.570 -1.085 36.312 1.00 83.00 87 THR A C 1
ATOM 684 O O . THR A 1 87 ? 14.603 -1.280 36.943 1.00 83.00 87 THR A O 1
ATOM 687 N N . ALA A 1 88 ? 13.535 -0.305 35.228 1.00 82.06 88 ALA A N 1
ATOM 688 C CA . ALA A 1 88 ? 14.677 0.412 34.655 1.00 82.06 88 ALA A CA 1
ATOM 689 C C . ALA A 1 88 ? 14.539 1.949 34.729 1.00 82.06 88 ALA A C 1
ATOM 691 O O . ALA A 1 88 ? 15.427 2.653 34.236 1.00 82.06 88 ALA A O 1
ATOM 692 N N . CYS A 1 89 ? 13.458 2.444 35.345 1.00 82.50 89 CYS A N 1
ATOM 693 C CA . CYS A 1 89 ? 13.073 3.854 35.463 1.00 82.50 89 CYS A CA 1
ATOM 694 C C . CYS A 1 89 ? 12.843 4.259 36.931 1.00 82.50 89 CYS A C 1
ATOM 696 O O . CYS A 1 89 ? 12.506 3.398 37.748 1.00 82.50 89 CYS A O 1
ATOM 698 N N . PRO A 1 90 ? 12.909 5.563 37.262 1.00 77.69 90 PRO A N 1
ATOM 699 C CA . PRO A 1 90 ? 12.398 6.086 38.530 1.00 77.69 90 PRO A CA 1
ATOM 700 C C . PRO A 1 90 ? 10.943 5.635 38.786 1.00 77.69 90 PRO A C 1
ATOM 702 O O . PRO A 1 90 ? 10.161 5.574 37.837 1.00 77.69 90 PRO A O 1
ATOM 705 N N . PRO A 1 91 ? 10.549 5.320 40.037 1.00 69.69 91 PRO A N 1
ATOM 706 C CA . PRO A 1 91 ? 11.308 5.475 41.282 1.00 69.69 91 PRO A CA 1
ATOM 707 C C . PRO A 1 91 ? 12.334 4.360 41.566 1.00 69.69 91 PRO A C 1
ATOM 709 O O . PRO A 1 91 ? 13.021 4.426 42.583 1.00 69.69 91 PRO A O 1
ATOM 712 N N . ASN A 1 92 ? 12.465 3.347 40.702 1.00 78.81 92 ASN A N 1
ATOM 713 C CA . ASN A 1 92 ? 13.546 2.365 40.814 1.00 78.81 92 ASN A CA 1
ATOM 714 C C . ASN A 1 92 ? 14.890 2.980 40.386 1.00 78.81 92 ASN A C 1
ATOM 716 O O . ASN A 1 92 ? 14.943 4.040 39.760 1.00 78.81 92 ASN A O 1
ATOM 720 N N . ASN A 1 93 ? 15.994 2.305 40.717 1.00 82.25 93 ASN A N 1
ATOM 721 C CA . ASN A 1 93 ? 17.329 2.738 40.308 1.00 82.25 93 ASN A CA 1
ATOM 722 C C . ASN A 1 93 ? 17.433 2.717 38.764 1.00 82.25 93 ASN A C 1
ATOM 724 O O . ASN A 1 93 ? 17.292 1.634 38.184 1.00 82.25 93 ASN A O 1
ATOM 728 N N . PRO A 1 94 ? 17.634 3.863 38.084 1.00 82.38 94 PRO A N 1
ATOM 729 C CA . PRO A 1 94 ? 17.585 3.923 36.629 1.00 82.38 94 PRO A CA 1
ATOM 730 C C . PRO A 1 94 ? 18.694 3.088 35.986 1.00 82.38 94 PRO A C 1
ATOM 732 O O . PRO A 1 94 ? 19.830 3.033 36.461 1.00 82.38 94 PRO A O 1
ATOM 735 N N . SER A 1 95 ? 18.372 2.447 34.864 1.00 86.94 95 SER A N 1
ATOM 736 C CA . SER A 1 95 ? 19.381 1.734 34.076 1.00 86.94 95 SER A CA 1
ATOM 737 C C . SER A 1 95 ? 20.347 2.709 33.394 1.00 86.94 95 SER A C 1
ATOM 739 O O . SER A 1 95 ? 19.960 3.812 33.014 1.00 86.94 95 SER A O 1
ATOM 741 N N . THR A 1 96 ? 21.587 2.284 33.132 1.00 85.75 96 THR A N 1
ATOM 742 C CA . THR A 1 96 ? 22.563 3.093 32.374 1.00 85.75 96 THR A CA 1
ATOM 743 C C . THR A 1 96 ? 22.029 3.510 30.998 1.00 85.75 96 THR A C 1
ATOM 745 O O . THR A 1 96 ? 22.338 4.597 30.523 1.00 85.75 96 THR A O 1
ATOM 748 N N . LEU A 1 97 ? 21.187 2.675 30.374 1.00 82.81 97 LEU A N 1
ATOM 749 C CA . LEU A 1 97 ? 20.517 2.994 29.112 1.00 82.81 97 LEU A CA 1
ATOM 750 C C . LEU A 1 97 ? 19.445 4.084 29.277 1.00 82.81 97 LEU A C 1
ATOM 752 O O . LEU A 1 97 ? 19.327 4.937 28.406 1.00 82.81 97 LEU A O 1
ATOM 756 N N . PHE A 1 98 ? 18.694 4.080 30.384 1.00 85.38 98 PHE A N 1
ATOM 757 C CA . PHE A 1 98 ? 17.728 5.136 30.704 1.00 85.38 98 PHE A CA 1
ATOM 758 C C . PHE A 1 98 ? 18.436 6.481 30.902 1.00 85.38 98 PHE A C 1
ATOM 760 O O . PHE A 1 98 ? 18.048 7.458 30.270 1.00 85.38 98 PHE A O 1
ATOM 767 N N . SER A 1 99 ? 19.517 6.522 31.692 1.00 84.75 99 SER A N 1
ATOM 768 C CA . SER A 1 99 ? 20.319 7.742 31.874 1.00 84.75 99 SER A CA 1
ATOM 769 C C . SER A 1 99 ? 20.872 8.266 30.546 1.00 84.75 99 SER A C 1
ATOM 771 O O . SER A 1 99 ? 20.626 9.415 30.202 1.00 84.75 99 SER A O 1
ATOM 773 N N . LEU A 1 100 ? 21.516 7.406 29.745 1.00 84.69 100 LEU A N 1
ATOM 774 C CA . LEU A 1 100 ? 22.050 7.797 28.435 1.00 84.69 100 LEU A CA 1
ATOM 775 C C . LEU A 1 100 ? 20.967 8.299 27.469 1.00 84.69 100 LEU A C 1
ATOM 777 O O . LEU A 1 100 ? 21.236 9.193 26.673 1.00 84.69 100 LEU A O 1
ATOM 781 N N . ILE A 1 101 ? 19.751 7.748 27.516 1.00 83.56 101 ILE A N 1
ATOM 782 C CA . ILE A 1 101 ? 18.631 8.239 26.702 1.00 83.56 101 ILE A CA 1
ATOM 783 C C . ILE A 1 101 ? 18.129 9.593 27.215 1.00 83.56 101 ILE A C 1
ATOM 785 O O . ILE A 1 101 ? 17.893 10.478 26.398 1.00 83.56 101 ILE A O 1
ATOM 789 N N . GLN A 1 102 ? 18.035 9.796 28.531 1.00 82.38 102 GLN A N 1
ATOM 790 C CA . GLN A 1 102 ? 17.649 11.085 29.114 1.00 82.38 102 GLN A CA 1
ATOM 791 C C . GLN A 1 102 ? 18.673 12.194 28.803 1.00 82.38 102 GLN A C 1
ATOM 793 O O . GLN A 1 102 ? 18.277 13.323 28.521 1.00 82.38 102 GLN A O 1
ATOM 798 N N . ASP A 1 103 ? 19.969 11.862 28.800 1.00 83.19 103 ASP A N 1
ATOM 799 C CA . ASP A 1 103 ? 21.066 12.783 28.474 1.00 83.19 103 ASP A CA 1
ATOM 800 C C . ASP A 1 103 ? 21.117 13.136 26.972 1.00 83.19 103 ASP A C 1
ATOM 802 O O . ASP A 1 103 ? 21.460 14.260 26.604 1.00 83.19 103 ASP A O 1
ATOM 806 N N . LEU A 1 104 ? 20.791 12.181 26.088 1.00 82.31 104 LEU A N 1
ATOM 807 C CA . LEU A 1 104 ? 20.850 12.353 24.627 1.00 82.31 104 LEU A CA 1
ATOM 808 C C . LEU A 1 104 ? 19.548 12.883 24.005 1.00 82.31 104 LEU A C 1
ATOM 810 O O . LEU A 1 104 ? 19.591 13.452 22.914 1.00 82.31 104 LEU A O 1
ATOM 814 N N . LEU A 1 105 ? 18.401 12.668 24.654 1.00 83.12 105 LEU A N 1
ATOM 815 C CA . LEU A 1 105 ? 17.061 13.002 24.157 1.00 83.12 105 LEU A CA 1
ATOM 816 C C . LEU A 1 105 ? 16.181 13.638 25.263 1.00 83.12 105 LEU A C 1
ATOM 818 O O . LEU A 1 105 ? 15.089 13.138 25.541 1.00 83.12 105 LEU A O 1
ATOM 822 N N . PRO A 1 106 ? 16.605 14.753 25.893 1.00 76.56 106 PRO A N 1
ATOM 823 C CA . PRO A 1 106 ? 15.933 15.318 27.071 1.00 76.56 106 PRO A CA 1
ATOM 824 C C . PRO A 1 106 ? 14.494 15.805 26.825 1.00 76.56 106 PRO A C 1
ATOM 826 O O . PRO A 1 106 ? 13.732 15.936 27.779 1.00 76.56 106 PRO A O 1
ATOM 829 N N . GLU A 1 107 ? 14.111 16.061 25.571 1.00 76.81 107 GLU A N 1
ATOM 830 C CA . GLU A 1 107 ? 12.758 16.493 25.175 1.00 76.81 107 GLU A CA 1
ATOM 831 C C . GLU A 1 107 ? 11.793 15.322 24.891 1.00 76.81 107 GLU A C 1
ATOM 833 O O . GLU A 1 107 ? 10.622 15.540 24.588 1.00 76.81 107 GLU A O 1
ATOM 838 N N . THR A 1 108 ? 12.258 14.069 24.961 1.00 79.31 108 THR A N 1
ATOM 839 C CA . THR A 1 108 ? 11.438 12.883 24.660 1.00 79.31 108 THR A CA 1
ATOM 840 C C . THR A 1 108 ? 10.642 12.412 25.876 1.00 79.31 108 THR A C 1
ATOM 842 O O . THR A 1 108 ? 11.205 12.189 26.946 1.00 79.31 108 THR A O 1
ATOM 845 N N . GLN A 1 109 ? 9.335 12.175 25.707 1.00 80.25 109 GLN A N 1
ATOM 846 C CA . GLN A 1 109 ? 8.511 11.555 26.750 1.00 80.25 109 GLN A CA 1
ATOM 847 C C . GLN A 1 109 ? 8.941 10.095 26.973 1.00 80.25 109 GLN A C 1
ATOM 849 O O . GLN A 1 109 ? 8.983 9.314 26.020 1.00 80.25 109 GLN A O 1
ATOM 854 N N . ILE A 1 110 ? 9.200 9.698 28.223 1.00 83.31 110 ILE A N 1
ATOM 855 C CA . ILE A 1 110 ? 9.437 8.293 28.581 1.00 83.31 110 ILE A CA 1
ATOM 856 C C . ILE A 1 110 ? 8.256 7.758 29.395 1.00 83.31 110 ILE A C 1
ATOM 858 O O . ILE A 1 110 ? 8.013 8.221 30.508 1.00 83.31 110 ILE A O 1
ATOM 862 N N . ASP A 1 111 ? 7.568 6.751 28.856 1.00 84.12 111 ASP A N 1
ATOM 863 C CA . ASP A 1 111 ? 6.479 6.043 29.532 1.00 84.12 111 ASP A CA 1
ATOM 864 C C . ASP A 1 111 ? 7.010 4.730 30.136 1.00 84.12 111 ASP A C 1
ATOM 866 O O . ASP A 1 111 ? 7.599 3.889 29.447 1.00 84.12 111 ASP A O 1
ATOM 870 N N . ALA A 1 112 ? 6.812 4.546 31.443 1.00 83.88 112 ALA A N 1
ATOM 871 C CA . ALA A 1 112 ? 7.267 3.366 32.175 1.00 83.88 112 ALA A CA 1
ATOM 872 C C . ALA A 1 112 ? 6.134 2.334 32.308 1.00 83.88 112 ALA A C 1
ATOM 874 O O . ALA A 1 112 ? 5.094 2.614 32.899 1.00 83.88 112 ALA A O 1
ATOM 875 N N . MET A 1 113 ? 6.352 1.124 31.791 1.00 81.69 113 MET A N 1
ATOM 876 C CA . MET A 1 113 ? 5.355 0.050 31.727 1.00 81.69 113 MET A CA 1
ATOM 877 C C . MET A 1 113 ? 5.746 -1.149 32.594 1.00 81.69 113 MET A C 1
ATOM 879 O O . MET A 1 113 ? 6.915 -1.540 32.648 1.00 81.69 113 MET A O 1
ATOM 883 N N . GLU A 1 114 ? 4.774 -1.766 33.264 1.00 82.25 114 GLU A N 1
ATOM 884 C CA . GLU A 1 114 ? 5.018 -2.995 34.021 1.00 82.25 114 GLU A CA 1
ATOM 885 C C . GLU A 1 114 ? 5.410 -4.166 33.116 1.00 82.25 114 GLU A C 1
ATOM 887 O O . GLU A 1 114 ? 4.992 -4.255 31.964 1.00 82.25 114 GLU A O 1
ATOM 892 N N . ARG A 1 115 ? 6.182 -5.115 33.666 1.00 80.88 115 ARG A N 1
ATOM 893 C CA . ARG A 1 115 ? 6.667 -6.311 32.951 1.00 80.88 115 ARG A CA 1
ATOM 894 C C . ARG A 1 115 ? 5.542 -7.172 32.354 1.00 80.88 115 ARG A C 1
ATOM 896 O O . ARG A 1 115 ? 5.797 -7.886 31.390 1.00 80.88 115 ARG A O 1
ATOM 903 N N . SER A 1 116 ? 4.338 -7.101 32.914 1.00 81.62 116 SER A N 1
ATOM 904 C CA . SER A 1 116 ? 3.112 -7.730 32.408 1.00 81.62 116 SER A CA 1
ATOM 905 C C . SER A 1 116 ? 2.820 -7.367 30.947 1.00 81.62 116 SER A C 1
ATOM 907 O O . SER A 1 116 ? 2.546 -8.265 30.163 1.00 81.62 116 SER A O 1
ATOM 909 N N . ALA A 1 117 ? 2.985 -6.100 30.553 1.00 81.38 117 ALA A N 1
ATOM 910 C CA . ALA A 1 117 ? 2.686 -5.619 29.198 1.00 81.38 117 ALA A CA 1
ATOM 911 C C . ALA A 1 117 ? 3.668 -6.111 28.107 1.00 81.38 117 ALA A C 1
ATOM 913 O O . ALA A 1 117 ? 3.432 -5.913 26.920 1.00 81.38 117 ALA A O 1
ATOM 914 N N . TRP A 1 118 ? 4.790 -6.737 28.479 1.00 87.12 118 TRP A N 1
ATOM 915 C CA . TRP A 1 118 ? 5.876 -7.112 27.559 1.00 87.12 118 TRP A CA 1
ATOM 916 C C . TRP A 1 118 ? 5.750 -8.575 27.093 1.00 87.12 118 TRP A C 1
ATOM 918 O O . TRP A 1 118 ? 6.701 -9.360 27.164 1.00 87.12 118 TRP A O 1
ATOM 928 N N . SER A 1 119 ? 4.560 -8.959 26.631 1.00 86.75 119 SER A N 1
ATOM 929 C CA . SER A 1 119 ? 4.156 -10.344 26.350 1.00 86.75 119 SER A CA 1
ATOM 930 C C . SER A 1 119 ? 4.359 -10.742 24.878 1.00 86.75 119 SER A C 1
ATOM 932 O O . SER A 1 119 ? 3.840 -10.103 23.965 1.00 86.75 119 SER A O 1
ATOM 934 N N . GLU A 1 120 ? 5.107 -11.823 24.610 1.00 87.12 120 GLU A N 1
ATOM 935 C CA . GLU A 1 120 ? 5.227 -12.368 23.242 1.00 87.12 120 GLU A CA 1
ATOM 936 C C . GLU A 1 120 ? 3.893 -12.947 22.748 1.00 87.12 120 GLU A C 1
ATOM 938 O O . GLU A 1 120 ? 3.530 -12.754 21.587 1.00 87.12 120 GLU A O 1
ATOM 943 N N . THR A 1 121 ? 3.153 -13.635 23.623 1.00 86.12 121 THR A N 1
ATOM 944 C CA . THR A 1 121 ? 1.878 -14.278 23.282 1.00 86.12 121 THR A CA 1
ATOM 945 C C . THR A 1 121 ? 0.857 -13.246 22.814 1.00 86.12 121 THR A C 1
ATOM 947 O O . THR A 1 121 ? 0.319 -13.380 21.717 1.00 86.12 121 THR A O 1
ATOM 950 N N . GLU A 1 122 ? 0.666 -12.171 23.585 1.00 84.75 122 GLU A N 1
ATOM 951 C CA . GLU A 1 122 ? -0.229 -11.069 23.210 1.00 84.75 122 GLU A CA 1
ATOM 952 C C . GLU A 1 122 ? 0.255 -10.379 21.932 1.00 84.75 122 GLU A C 1
ATOM 954 O O . GLU A 1 122 ? -0.544 -10.122 21.039 1.00 84.75 122 GLU A O 1
ATOM 959 N N . GLY A 1 123 ? 1.565 -10.164 21.762 1.00 86.56 123 GLY A N 1
ATOM 960 C CA . GLY A 1 123 ? 2.112 -9.599 20.524 1.00 86.56 123 GLY A CA 1
ATOM 961 C C . GLY A 1 123 ? 1.829 -10.458 19.281 1.00 86.56 123 GLY A C 1
ATOM 962 O O . GLY A 1 123 ? 1.569 -9.917 18.204 1.00 86.56 123 GLY A O 1
ATOM 963 N N . LEU A 1 124 ? 1.812 -11.791 19.409 1.00 86.00 124 LEU A N 1
ATOM 964 C CA . LEU A 1 124 ? 1.401 -12.705 18.334 1.00 86.00 124 LEU A CA 1
ATOM 965 C C . LEU A 1 124 ? -0.117 -12.706 18.092 1.00 86.00 124 LEU A C 1
ATOM 967 O O . LEU A 1 124 ? -0.538 -12.885 16.944 1.00 86.00 124 LEU A O 1
ATOM 971 N N . GLU A 1 125 ? -0.930 -12.501 19.129 1.00 85.56 125 GLU A N 1
ATOM 972 C CA . GLU A 1 125 ? -2.384 -12.341 19.008 1.00 85.56 125 GLU A CA 1
ATOM 973 C C . GLU A 1 125 ? -2.753 -10.995 18.372 1.00 85.56 125 GLU A C 1
ATOM 975 O O . GLU A 1 125 ? -3.550 -10.971 17.435 1.00 85.56 125 GLU A O 1
ATOM 980 N N . TYR A 1 126 ? -2.100 -9.894 18.750 1.00 84.62 126 TYR A N 1
ATOM 981 C CA . TYR A 1 126 ? -2.244 -8.598 18.086 1.00 84.62 126 TYR A CA 1
ATOM 982 C C . TYR A 1 126 ? -1.857 -8.675 16.601 1.00 84.62 126 TYR A C 1
ATOM 984 O O . TYR A 1 126 ? -2.618 -8.213 15.753 1.00 84.62 126 TYR A O 1
ATOM 992 N N . ILE A 1 127 ? -0.746 -9.339 16.244 1.00 84.62 127 ILE A N 1
ATOM 993 C CA . ILE A 1 127 ? -0.387 -9.590 14.831 1.00 84.62 127 ILE A CA 1
ATOM 994 C C . ILE A 1 127 ? -1.467 -10.411 14.108 1.00 84.62 127 ILE A C 1
ATOM 996 O O . ILE A 1 127 ? -1.716 -10.191 12.927 1.00 84.62 127 ILE A O 1
ATOM 1000 N N . HIS A 1 128 ? -2.107 -11.366 14.782 1.00 81.75 128 HIS A N 1
ATOM 1001 C CA . HIS A 1 128 ? -3.167 -12.177 14.185 1.00 81.75 128 HIS A CA 1
ATOM 1002 C C . HIS A 1 128 ? -4.491 -11.415 14.009 1.00 81.75 128 HIS A C 1
ATOM 1004 O O . HIS A 1 128 ? -5.208 -11.663 13.041 1.00 81.75 128 HIS A O 1
ATOM 1010 N N . ASN A 1 129 ? -4.810 -10.506 14.930 1.00 78.75 129 ASN A N 1
ATOM 1011 C CA . ASN A 1 129 ? -6.116 -9.855 15.012 1.00 78.75 129 ASN A CA 1
ATOM 1012 C C . ASN A 1 129 ? -6.153 -8.479 14.320 1.00 78.75 129 ASN A C 1
ATOM 1014 O O . ASN A 1 129 ? -7.219 -8.072 13.864 1.00 78.75 129 ASN A O 1
ATOM 1018 N N . LEU A 1 130 ? -5.015 -7.777 14.225 1.00 77.56 130 LEU A N 1
ATOM 1019 C CA . LEU A 1 130 ? -4.920 -6.412 13.681 1.00 77.56 130 LEU A CA 1
ATOM 1020 C C . LEU A 1 130 ? -4.292 -6.333 12.278 1.00 77.56 130 LEU A C 1
ATOM 1022 O O . LEU A 1 130 ? -4.490 -5.337 11.584 1.00 77.56 130 LEU A O 1
ATOM 1026 N N . ALA A 1 131 ? -3.529 -7.340 11.838 1.00 75.62 131 ALA A N 1
ATOM 1027 C CA . ALA A 1 131 ? -2.919 -7.323 10.506 1.00 75.62 131 ALA A CA 1
ATOM 1028 C C . ALA A 1 131 ? -3.904 -7.736 9.399 1.00 75.62 131 ALA A C 1
ATOM 1030 O O . ALA A 1 131 ? -4.818 -8.538 9.610 1.00 75.62 131 ALA A O 1
ATOM 1031 N N . PHE A 1 132 ? -3.672 -7.249 8.176 1.00 79.44 132 PHE A N 1
ATOM 1032 C CA . PHE A 1 132 ? -4.414 -7.702 7.000 1.00 79.44 132 PHE A CA 1
ATOM 1033 C C . PHE A 1 132 ? -4.243 -9.214 6.794 1.00 79.44 132 PHE A C 1
ATOM 1035 O O . PHE A 1 132 ? -3.154 -9.765 6.964 1.00 79.44 132 PHE A O 1
ATOM 1042 N N . LYS A 1 133 ? -5.329 -9.898 6.410 1.00 81.31 133 LYS A N 1
ATOM 1043 C CA . LYS A 1 133 ? -5.413 -11.373 6.391 1.00 81.31 133 LYS A CA 1
ATOM 1044 C C . LYS A 1 133 ? -4.329 -12.049 5.545 1.00 81.31 133 LYS A C 1
ATOM 1046 O O . LYS A 1 133 ? -3.878 -13.139 5.900 1.00 81.31 133 LYS A O 1
ATOM 1051 N N . ASP A 1 134 ? -3.900 -11.398 4.469 1.00 82.81 134 ASP A N 1
ATOM 1052 C CA . ASP A 1 134 ? -2.851 -11.896 3.578 1.00 82.81 134 ASP A CA 1
ATOM 1053 C C . ASP A 1 134 ? -1.441 -11.734 4.180 1.00 82.81 134 ASP A C 1
ATOM 1055 O O . ASP A 1 134 ? -0.586 -12.603 3.987 1.00 82.81 134 ASP A O 1
ATOM 1059 N N . ASP A 1 135 ? -1.223 -10.697 4.999 1.00 82.12 135 ASP A N 1
ATOM 1060 C CA . ASP A 1 135 ? 0.056 -10.380 5.647 1.00 82.12 135 ASP A CA 1
ATOM 1061 C C . ASP A 1 135 ? 0.324 -11.191 6.924 1.00 82.12 135 ASP A C 1
ATOM 1063 O O . ASP A 1 135 ? 1.485 -11.363 7.298 1.00 82.12 135 ASP A O 1
ATOM 1067 N N . ILE A 1 136 ? -0.698 -11.766 7.575 1.00 81.94 136 ILE A N 1
ATOM 1068 C CA . ILE A 1 136 ? -0.537 -12.574 8.807 1.00 81.94 136 ILE A CA 1
ATOM 1069 C C . ILE A 1 136 ? 0.511 -13.690 8.627 1.00 81.94 136 ILE A C 1
ATOM 1071 O O . ILE A 1 136 ? 1.287 -13.975 9.543 1.00 81.94 136 ILE A O 1
ATOM 1075 N N . LYS A 1 137 ? 0.561 -14.333 7.450 1.00 81.19 137 LYS A N 1
ATOM 1076 C CA . LYS A 1 137 ? 1.532 -15.404 7.151 1.00 81.19 137 LYS A CA 1
ATOM 1077 C C . LYS A 1 137 ? 2.960 -14.852 6.958 1.00 81.19 137 LYS A C 1
ATOM 1079 O O . LYS A 1 137 ? 3.840 -15.310 7.690 1.00 81.19 137 LYS A O 1
ATOM 1084 N N . PRO A 1 138 ? 3.218 -13.874 6.059 1.00 81.94 138 PRO A N 1
ATOM 1085 C CA . PRO A 1 138 ? 4.487 -13.147 6.002 1.00 81.94 138 PRO A CA 1
ATOM 1086 C C . PRO A 1 138 ? 4.973 -12.628 7.359 1.00 81.94 138 PRO A C 1
ATOM 1088 O O . PRO A 1 138 ? 6.131 -12.850 7.706 1.00 81.94 138 PRO A O 1
ATOM 1091 N N . LEU A 1 139 ? 4.099 -11.998 8.151 1.00 82.81 139 LEU A N 1
ATOM 1092 C CA . LEU A 1 139 ? 4.444 -11.431 9.455 1.00 82.81 139 LEU A CA 1
ATOM 1093 C C . LEU A 1 139 ? 4.873 -12.511 10.450 1.00 82.81 139 LEU A C 1
ATOM 1095 O O . LEU A 1 139 ? 5.945 -12.376 11.032 1.00 82.81 139 LEU A O 1
ATOM 1099 N N . LYS A 1 140 ? 4.123 -13.614 10.589 1.00 82.31 140 LYS A N 1
ATOM 1100 C CA . LYS A 1 140 ? 4.502 -14.726 11.485 1.00 82.31 140 LYS A CA 1
ATOM 1101 C C . LYS A 1 140 ? 5.841 -15.375 11.111 1.00 82.31 140 LYS A C 1
ATOM 1103 O O . LYS A 1 140 ? 6.571 -15.796 12.003 1.00 82.31 140 LYS A O 1
ATOM 1108 N N . VAL A 1 141 ? 6.204 -15.418 9.825 1.00 82.06 141 VAL A N 1
ATOM 1109 C CA . VAL A 1 141 ? 7.546 -15.854 9.385 1.00 82.06 141 VAL A CA 1
ATOM 1110 C C . VAL A 1 141 ? 8.601 -14.779 9.675 1.00 82.06 141 VAL A C 1
ATOM 1112 O O . VAL A 1 141 ? 9.699 -15.089 10.129 1.00 82.06 141 VAL A O 1
ATOM 1115 N N . ALA A 1 142 ? 8.281 -13.502 9.456 1.00 78.12 142 ALA A N 1
ATOM 1116 C CA . ALA A 1 142 ? 9.202 -12.387 9.663 1.00 78.12 142 ALA A CA 1
ATOM 1117 C C . ALA A 1 142 ? 9.488 -12.081 11.145 1.00 78.12 142 ALA A C 1
ATOM 1119 O O . ALA A 1 142 ? 10.546 -11.516 11.440 1.00 78.12 142 ALA A O 1
ATOM 1120 N N . THR A 1 143 ? 8.589 -12.433 12.070 1.00 83.81 143 THR A N 1
ATOM 1121 C CA . THR A 1 143 ? 8.771 -12.279 13.524 1.00 83.81 143 THR A CA 1
ATOM 1122 C C . THR A 1 143 ? 9.293 -13.537 14.218 1.00 83.81 143 THR A C 1
ATOM 1124 O O . THR A 1 143 ? 9.732 -13.441 15.362 1.00 83.81 143 THR A O 1
ATOM 1127 N N . GLN A 1 144 ? 9.326 -14.694 13.547 1.00 83.25 144 GLN A N 1
ATOM 1128 C CA . GLN A 1 144 ? 9.795 -15.956 14.125 1.00 83.25 144 GLN A CA 1
ATOM 1129 C C . GLN A 1 144 ? 11.192 -15.812 14.765 1.00 83.25 144 GLN A C 1
ATOM 1131 O O . GLN A 1 144 ? 12.159 -15.421 14.110 1.00 83.25 144 GLN A O 1
ATOM 1136 N N . GLY A 1 145 ? 11.293 -16.118 16.063 1.00 80.38 145 GLY A N 1
ATOM 1137 C CA . GLY A 1 145 ? 12.533 -16.004 16.841 1.00 80.38 145 GLY A CA 1
ATOM 1138 C C . GLY A 1 145 ? 12.918 -14.580 17.272 1.00 80.38 145 GLY A C 1
ATOM 1139 O O . GLY A 1 145 ? 13.995 -14.392 17.836 1.00 80.38 145 GLY A O 1
ATOM 1140 N N . LYS A 1 146 ? 12.068 -13.569 17.041 1.00 86.62 146 LYS A N 1
ATOM 1141 C CA . LYS A 1 146 ? 12.294 -12.166 17.441 1.00 86.62 146 LYS A CA 1
ATOM 1142 C C . LYS A 1 146 ? 11.525 -11.792 18.713 1.00 86.62 146 LYS A C 1
ATOM 1144 O O . LYS A 1 146 ? 10.937 -10.716 18.780 1.00 86.62 146 LYS A O 1
ATOM 1149 N N . PHE A 1 147 ? 11.586 -12.669 19.716 1.00 83.62 147 PHE A N 1
ATOM 1150 C CA . PHE A 1 147 ? 10.940 -12.582 21.035 1.00 83.62 147 PHE A CA 1
ATOM 1151 C C . PHE A 1 147 ? 10.779 -11.144 21.561 1.00 83.62 147 PHE A C 1
ATOM 1153 O O . PHE A 1 147 ? 9.664 -10.668 21.754 1.00 83.62 147 PHE A O 1
ATOM 1160 N N . TYR A 1 148 ? 11.891 -10.412 21.709 1.00 82.75 148 TYR A N 1
ATOM 1161 C CA . TYR A 1 148 ? 11.892 -9.043 22.235 1.00 82.75 148 TYR A CA 1
ATOM 1162 C C . TYR A 1 148 ? 11.138 -8.035 21.358 1.00 82.75 148 TYR A C 1
ATOM 1164 O O . TYR A 1 148 ? 10.505 -7.139 21.891 1.00 82.75 148 TYR A O 1
ATOM 1172 N N . ALA A 1 149 ? 11.157 -8.173 20.029 1.00 82.44 149 ALA A N 1
ATOM 1173 C CA . ALA A 1 149 ? 10.433 -7.260 19.143 1.00 82.44 149 ALA A CA 1
ATOM 1174 C C . ALA A 1 149 ? 8.911 -7.487 19.196 1.00 82.44 149 ALA A C 1
ATOM 1176 O O . ALA A 1 149 ? 8.149 -6.531 19.094 1.00 82.44 149 ALA A O 1
ATOM 1177 N N . ILE A 1 150 ? 8.473 -8.737 19.388 1.00 86.62 150 ILE A N 1
ATOM 1178 C CA . ILE A 1 150 ? 7.057 -9.085 19.584 1.00 86.62 150 ILE A CA 1
ATOM 1179 C C . ILE A 1 150 ? 6.581 -8.619 20.972 1.00 86.62 150 ILE A C 1
ATOM 1181 O O . ILE A 1 150 ? 5.537 -7.990 21.097 1.00 86.62 150 ILE A O 1
ATOM 1185 N N . SER A 1 151 ? 7.393 -8.867 21.999 1.00 85.25 151 SER A N 1
ATOM 1186 C CA . SER A 1 151 ? 7.206 -8.397 23.377 1.00 85.25 151 SER A CA 1
ATOM 1187 C C . SER A 1 151 ? 7.091 -6.862 23.468 1.00 85.25 151 SER A C 1
ATOM 1189 O O . SER A 1 151 ? 6.180 -6.351 24.116 1.00 85.25 151 SER A O 1
ATOM 1191 N N . SER A 1 152 ? 7.931 -6.118 22.737 1.00 85.25 152 SER A N 1
ATOM 1192 C CA . SER A 1 152 ? 7.805 -4.659 22.591 1.00 85.25 152 SER A CA 1
ATOM 1193 C C . SER A 1 152 ? 6.572 -4.217 21.797 1.00 85.25 152 SER A C 1
ATOM 1195 O O . SER A 1 152 ? 6.088 -3.115 22.028 1.00 85.25 152 SER A O 1
ATOM 1197 N N . LEU A 1 153 ? 6.060 -5.027 20.860 1.00 84.31 153 LEU A N 1
ATOM 1198 C CA . LEU A 1 153 ? 4.835 -4.709 20.116 1.00 84.31 153 LEU A CA 1
ATOM 1199 C C . LEU A 1 153 ? 3.597 -4.795 21.017 1.00 84.31 153 LEU A C 1
ATOM 1201 O O . LEU A 1 153 ? 2.747 -3.915 20.936 1.00 84.31 153 LEU A O 1
ATOM 1205 N N . ALA A 1 154 ? 3.516 -5.804 21.893 1.00 84.50 154 ALA A N 1
ATOM 1206 C CA . ALA A 1 154 ? 2.457 -5.884 22.900 1.00 84.50 154 ALA A CA 1
ATOM 1207 C C . ALA A 1 154 ? 2.476 -4.652 23.815 1.00 84.50 154 ALA A C 1
ATOM 1209 O O . ALA A 1 154 ? 1.473 -3.950 23.919 1.00 84.50 154 ALA A O 1
ATOM 1210 N N . ALA A 1 155 ? 3.649 -4.315 24.364 1.00 83.12 155 ALA A N 1
ATOM 1211 C CA . ALA A 1 155 ? 3.811 -3.130 25.197 1.00 83.12 155 ALA A CA 1
ATOM 1212 C C . ALA A 1 155 ? 3.416 -1.847 24.443 1.00 83.12 155 ALA A C 1
ATOM 1214 O O . ALA A 1 155 ? 2.662 -1.039 24.970 1.00 83.12 155 ALA A O 1
ATOM 1215 N N . LEU A 1 156 ? 3.843 -1.686 23.184 1.00 79.62 156 LEU A N 1
ATOM 1216 C CA . LEU A 1 156 ? 3.517 -0.517 22.361 1.00 79.62 156 LEU A CA 1
ATOM 1217 C C . LEU A 1 156 ? 2.013 -0.373 22.067 1.00 79.62 156 LEU A C 1
ATOM 1219 O O . LEU A 1 156 ? 1.529 0.750 22.010 1.00 79.62 156 LEU A O 1
ATOM 1223 N N . ILE A 1 157 ? 1.281 -1.478 21.896 1.00 72.50 157 ILE A N 1
ATOM 1224 C CA . ILE A 1 157 ? -0.178 -1.471 21.677 1.00 72.50 157 ILE A CA 1
ATOM 1225 C C . ILE A 1 157 ? -0.942 -1.173 22.979 1.00 72.50 157 ILE A C 1
ATOM 1227 O O . ILE A 1 157 ? -2.028 -0.604 22.938 1.00 72.50 157 ILE A O 1
ATOM 1231 N N . ILE A 1 158 ? -0.358 -1.507 24.133 1.00 66.06 158 ILE A N 1
ATOM 1232 C CA . ILE A 1 158 ? -0.898 -1.188 25.464 1.00 66.06 158 ILE A CA 1
ATOM 1233 C C . ILE A 1 158 ? -0.605 0.277 25.865 1.00 66.06 158 ILE A C 1
ATOM 1235 O O . ILE A 1 158 ? -1.247 0.804 26.775 1.00 66.06 158 ILE A O 1
ATOM 1239 N N . VAL A 1 159 ? 0.313 0.983 25.186 1.00 53.69 159 VAL A N 1
ATOM 1240 C CA . VAL A 1 159 ? 0.449 2.443 25.345 1.00 53.69 159 VAL A CA 1
ATOM 1241 C C . VAL A 1 159 ? -0.830 3.117 24.839 1.00 53.69 159 VAL A C 1
ATOM 1243 O O . VAL A 1 159 ? -1.161 2.954 23.664 1.00 53.69 159 VAL A O 1
ATOM 1246 N N . PRO A 1 160 ? -1.517 3.943 25.649 1.00 48.28 160 PRO A N 1
ATOM 1247 C CA . PRO A 1 160 ? -2.667 4.695 25.174 1.00 48.28 160 PRO A CA 1
ATOM 1248 C C . PRO A 1 160 ? -2.219 5.773 24.176 1.00 48.28 160 PRO A C 1
ATOM 1250 O O . PRO A 1 160 ? -1.841 6.890 24.544 1.00 48.28 160 PRO A O 1
ATOM 1253 N N . THR A 1 161 ? -2.294 5.448 22.885 1.00 44.19 161 THR A N 1
ATOM 1254 C CA . THR A 1 161 ? -2.487 6.445 21.830 1.00 44.19 161 THR A CA 1
ATOM 1255 C C . THR A 1 161 ? -3.834 7.116 22.078 1.00 44.19 161 THR A C 1
ATOM 1257 O O . THR A 1 161 ? -4.848 6.427 22.130 1.00 44.19 161 THR A O 1
ATOM 1260 N N . ASN A 1 162 ? -3.808 8.434 22.294 1.00 41.81 162 ASN A N 1
ATOM 1261 C CA . ASN A 1 162 ? -4.891 9.254 22.852 1.00 41.81 162 ASN A CA 1
ATOM 1262 C C . ASN A 1 162 ? -6.324 8.740 22.613 1.00 41.81 162 ASN A C 1
ATOM 1264 O O . ASN A 1 162 ? -6.829 8.829 21.497 1.00 41.81 162 ASN A O 1
ATOM 1268 N N . ALA A 1 163 ? -6.991 8.360 23.709 1.00 43.44 163 ALA A N 1
ATOM 1269 C CA . ALA A 1 163 ? -8.444 8.224 23.812 1.00 43.44 163 ALA A CA 1
ATOM 1270 C C . ALA A 1 163 ? -9.095 7.285 22.775 1.00 43.44 163 ALA A C 1
ATOM 1272 O O . ALA A 1 163 ? -9.847 7.727 21.905 1.00 43.44 163 ALA A O 1
ATOM 1273 N N . ASP A 1 164 ? -8.879 5.975 22.931 1.00 46.19 164 ASP A N 1
ATOM 1274 C CA . ASP A 1 164 ? -9.778 4.989 22.324 1.00 46.19 164 ASP A CA 1
ATOM 1275 C C . ASP A 1 164 ? -11.221 5.192 22.824 1.00 46.19 164 ASP A C 1
ATOM 1277 O O . ASP A 1 164 ? -11.457 5.549 23.985 1.00 46.19 164 ASP A O 1
ATOM 1281 N N . VAL A 1 165 ? -12.193 4.933 21.948 1.00 47.38 165 VAL A N 1
ATOM 1282 C CA . VAL A 1 165 ? -13.623 5.110 22.220 1.00 47.38 165 VAL A CA 1
ATOM 1283 C C . VAL A 1 165 ? -14.049 4.273 23.422 1.00 47.38 165 VAL A C 1
ATOM 1285 O O . VAL A 1 165 ? -14.797 4.784 24.248 1.00 47.38 165 VAL A O 1
ATOM 1288 N N . GLN A 1 166 ? -13.521 3.053 23.591 1.00 47.38 166 GLN A N 1
ATOM 1289 C CA . GLN A 1 166 ? -13.848 2.215 24.751 1.00 47.38 166 GLN A CA 1
ATOM 1290 C C . GLN A 1 166 ? -13.370 2.833 26.070 1.00 47.38 166 GLN A C 1
ATOM 1292 O O . GLN A 1 166 ? -14.056 2.730 27.082 1.00 47.38 166 GLN A O 1
ATOM 1297 N N . GLN A 1 167 ? -12.226 3.522 26.068 1.00 44.12 167 GLN A N 1
ATOM 1298 C CA . GLN A 1 167 ? -11.666 4.145 27.269 1.00 44.12 167 GLN A CA 1
ATOM 1299 C C . GLN A 1 167 ? -12.358 5.479 27.603 1.00 44.12 167 GLN A C 1
ATOM 1301 O O . GLN A 1 167 ? -12.526 5.815 28.776 1.00 44.12 167 GLN A O 1
ATOM 1306 N N . VAL A 1 168 ? -12.823 6.215 26.586 1.00 45.47 168 VAL A N 1
ATOM 1307 C CA . VAL A 1 168 ? -13.711 7.379 26.761 1.00 45.47 168 VAL A CA 1
ATOM 1308 C C . VAL A 1 168 ? -15.089 6.938 27.258 1.00 45.47 168 VAL A C 1
ATOM 1310 O O . VAL A 1 168 ? -15.620 7.542 28.185 1.00 45.47 168 VAL A O 1
ATOM 1313 N N . GLU A 1 169 ? -15.650 5.868 26.696 1.00 45.06 169 GLU A N 1
ATOM 1314 C CA . GLU A 1 169 ? -16.908 5.257 27.130 1.00 45.06 169 GLU A CA 1
ATOM 1315 C C . GLU A 1 169 ? -16.802 4.734 28.570 1.00 45.06 169 GLU A C 1
ATOM 1317 O O . GLU A 1 169 ? -17.691 4.990 29.377 1.00 45.06 169 GLU A O 1
ATOM 1322 N N . GLU A 1 170 ? -15.692 4.095 28.951 1.00 49.28 170 GLU A N 1
ATOM 1323 C CA . GLU A 1 170 ? -15.454 3.654 30.327 1.00 49.28 170 GLU A CA 1
ATOM 1324 C C . GLU A 1 170 ? -15.307 4.833 31.305 1.00 49.28 170 GLU A C 1
ATOM 1326 O O . GLU A 1 170 ? -15.922 4.809 32.371 1.00 49.28 170 GLU A O 1
ATOM 1331 N N . GLN A 1 171 ? -14.584 5.905 30.954 1.00 43.25 171 GLN A N 1
ATOM 1332 C CA . GLN A 1 171 ? -14.506 7.096 31.814 1.00 43.25 171 GLN A CA 1
ATOM 1333 C C . GLN A 1 171 ? -15.835 7.859 31.896 1.00 43.25 171 GLN A C 1
ATOM 1335 O O . GLN A 1 171 ? -16.198 8.327 32.976 1.00 43.25 171 GLN A O 1
ATOM 1340 N N . ILE A 1 172 ? -16.607 7.936 30.808 1.00 48.19 172 ILE A N 1
ATOM 1341 C CA . ILE A 1 172 ? -17.975 8.467 30.831 1.00 48.19 172 ILE A CA 1
ATOM 1342 C C . ILE A 1 172 ? -18.852 7.601 31.740 1.00 48.19 172 ILE A C 1
ATOM 1344 O O . ILE A 1 172 ? -19.525 8.144 32.609 1.00 48.19 172 ILE A O 1
ATOM 1348 N N . ASN A 1 173 ? -18.785 6.272 31.639 1.00 47.81 173 ASN A N 1
ATOM 1349 C CA . ASN A 1 173 ? -19.505 5.360 32.530 1.00 47.81 173 ASN A CA 1
ATOM 1350 C C . ASN A 1 173 ? -19.071 5.508 34.000 1.00 47.81 173 ASN A C 1
ATOM 1352 O O . ASN A 1 173 ? -19.923 5.468 34.884 1.00 47.81 173 ASN A O 1
ATOM 1356 N N . GLN A 1 174 ? -17.791 5.761 34.292 1.00 45.84 174 GLN A N 1
ATOM 1357 C CA . GLN A 1 174 ? -17.322 6.058 35.653 1.00 45.84 174 GLN A CA 1
ATOM 1358 C C . GLN A 1 174 ? -17.858 7.405 36.173 1.00 45.84 174 GLN A C 1
ATOM 1360 O O . GLN A 1 174 ? -18.335 7.476 37.305 1.00 45.84 174 GLN A O 1
ATOM 1365 N N . VAL A 1 175 ? -17.860 8.464 35.354 1.00 43.12 175 VAL A N 1
ATOM 1366 C CA . VAL A 1 175 ? -18.433 9.777 35.718 1.00 43.12 175 VAL A CA 1
ATOM 1367 C C . VAL A 1 175 ? -19.955 9.701 35.885 1.00 43.12 175 VAL A C 1
ATOM 1369 O O . VAL A 1 175 ? -20.501 10.300 36.813 1.00 43.12 175 VAL A O 1
ATOM 1372 N N . LEU A 1 176 ? -20.645 8.927 35.045 1.00 44.59 176 LEU A N 1
ATOM 1373 C CA . LEU A 1 176 ? -22.081 8.669 35.156 1.00 44.59 176 LEU A CA 1
ATOM 1374 C C . LEU A 1 176 ? -22.413 7.828 36.387 1.00 44.59 176 LEU A C 1
ATOM 1376 O O . LEU A 1 176 ? -23.363 8.173 37.078 1.00 44.59 176 LEU A O 1
ATOM 1380 N N . MET A 1 177 ? -21.619 6.800 36.715 1.00 46.59 177 MET A N 1
ATOM 1381 C CA . MET A 1 177 ? -21.751 6.070 37.981 1.00 46.59 177 MET A CA 1
ATOM 1382 C C . MET A 1 177 ? -21.554 6.995 39.182 1.00 46.59 177 MET A C 1
ATOM 1384 O O . MET A 1 177 ? -22.333 6.924 40.121 1.00 46.59 177 MET A O 1
ATOM 1388 N N . ILE A 1 178 ? -20.565 7.896 39.163 1.00 40.84 178 ILE A N 1
ATOM 1389 C CA . ILE A 1 178 ? -20.375 8.876 40.246 1.00 40.84 178 ILE A CA 1
ATOM 1390 C C . ILE A 1 178 ? -21.590 9.809 40.347 1.00 40.84 178 ILE A C 1
ATOM 1392 O O . ILE A 1 178 ? -22.077 10.057 41.450 1.00 40.84 178 ILE A O 1
ATOM 1396 N N . LYS A 1 179 ? -22.123 10.293 39.218 1.00 42.59 179 LYS A N 1
ATOM 1397 C CA . LYS A 1 179 ? -23.301 11.168 39.204 1.00 42.59 179 LYS A CA 1
ATOM 1398 C C . LYS A 1 179 ? -24.568 10.446 39.684 1.00 42.59 179 LYS A C 1
ATOM 1400 O O . LYS A 1 179 ? -25.233 10.956 40.579 1.00 42.59 179 LYS A O 1
ATOM 1405 N N . SER A 1 180 ? -24.877 9.257 39.164 1.00 47.50 180 SER A N 1
ATOM 1406 C CA . SER A 1 180 ? -26.056 8.482 39.575 1.00 47.50 180 SER A CA 1
ATOM 1407 C C . SER A 1 180 ? -25.936 7.951 41.006 1.00 47.50 180 SER A C 1
ATOM 1409 O O . SER A 1 180 ? -26.941 7.849 41.708 1.00 47.50 180 SER A O 1
ATOM 1411 N N . PHE A 1 181 ? -24.722 7.688 41.496 1.00 45.47 181 PHE A N 1
ATOM 1412 C CA . PHE A 1 181 ? -24.455 7.392 42.905 1.00 45.47 181 PHE A CA 1
ATOM 1413 C C . PHE A 1 181 ? -24.741 8.610 43.796 1.00 45.47 181 PHE A C 1
ATOM 1415 O O . PHE A 1 181 ? -25.443 8.484 44.795 1.00 45.47 181 PHE A O 1
ATOM 1422 N N . LEU A 1 182 ? -24.288 9.809 43.411 1.00 42.94 182 LEU A N 1
ATOM 1423 C CA . LEU A 1 182 ? -24.602 11.054 44.125 1.00 42.94 182 LEU A CA 1
ATOM 1424 C C . LEU A 1 182 ? -26.102 11.401 44.088 1.00 42.94 182 LEU A C 1
ATOM 1426 O O . LEU A 1 182 ? -26.634 11.888 45.083 1.00 42.94 182 LEU A O 1
ATOM 1430 N N . GLU A 1 183 ? -26.794 11.116 42.983 1.00 52.44 183 GLU A N 1
ATOM 1431 C CA . GLU A 1 183 ? -28.240 11.341 42.830 1.00 52.44 183 GLU A CA 1
ATOM 1432 C C . GLU A 1 183 ? -29.098 10.271 43.536 1.00 52.44 183 GLU A C 1
ATOM 1434 O O . GLU A 1 183 ? -30.204 10.580 43.977 1.00 52.44 183 GLU A O 1
ATOM 1439 N N . SER A 1 184 ? -28.587 9.047 43.726 1.00 50.31 184 SER A N 1
ATOM 1440 C CA . SER A 1 184 ? -29.262 7.977 44.486 1.00 50.31 184 SER A CA 1
ATOM 1441 C C . SER A 1 184 ? -28.901 7.939 45.976 1.00 50.31 184 SER A C 1
ATOM 1443 O O . SER A 1 184 ? -29.659 7.367 46.758 1.00 50.31 184 SER A O 1
ATOM 1445 N N . ILE A 1 185 ? -27.816 8.591 46.415 1.00 50.84 185 ILE A N 1
ATOM 1446 C CA . ILE A 1 185 ? -27.449 8.728 47.838 1.00 50.84 185 ILE A CA 1
ATOM 1447 C C . ILE A 1 185 ? -28.609 9.231 48.724 1.00 50.84 185 ILE A C 1
ATOM 1449 O O . ILE A 1 185 ? -28.786 8.660 4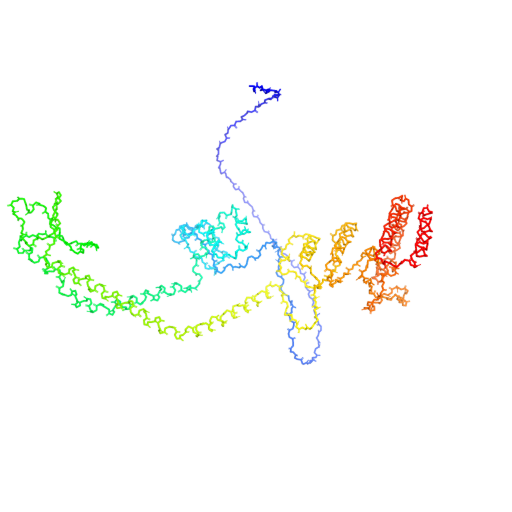9.799 1.00 50.84 185 ILE A O 1
ATOM 1453 N N . PRO A 1 186 ? -29.438 10.224 48.336 1.00 52.41 186 PRO A N 1
ATOM 1454 C CA . PRO A 1 186 ? -30.580 10.665 49.145 1.00 52.41 186 PRO A CA 1
ATOM 1455 C C . PRO A 1 186 ? -31.681 9.603 49.296 1.00 52.41 186 PRO A C 1
ATOM 1457 O O . PRO A 1 186 ? -32.232 9.429 50.388 1.00 52.41 186 PRO A O 1
ATOM 1460 N N . GLU A 1 187 ? -31.987 8.865 48.225 1.00 54.44 187 GLU A N 1
ATOM 1461 C CA . GLU A 1 187 ? -32.959 7.763 48.253 1.00 54.44 187 GLU A CA 1
ATOM 1462 C C . GLU A 1 187 ? -32.417 6.580 49.068 1.00 54.44 187 GLU A C 1
ATOM 1464 O O . GLU A 1 187 ? -33.113 6.077 49.950 1.00 54.44 187 GLU A O 1
ATOM 1469 N N . LEU A 1 188 ? -31.146 6.207 48.873 1.00 47.69 188 LEU A N 1
ATOM 1470 C CA . LEU A 1 188 ? -30.442 5.198 49.670 1.00 47.69 188 LEU A CA 1
ATOM 1471 C C . LEU A 1 188 ? -30.375 5.586 51.151 1.00 47.69 188 LEU A C 1
ATOM 1473 O O . LEU A 1 188 ? -30.680 4.761 52.004 1.00 47.69 188 LEU A O 1
ATOM 1477 N N . HIS A 1 189 ? -30.051 6.835 51.484 1.00 46.25 189 HIS A N 1
ATOM 1478 C CA . HIS A 1 189 ? -30.034 7.333 52.862 1.00 46.25 189 HIS A CA 1
ATOM 1479 C C . HIS A 1 189 ? -31.430 7.276 53.504 1.00 46.25 189 HIS A C 1
ATOM 1481 O O . HIS A 1 189 ? -31.562 6.937 54.677 1.00 46.25 189 HIS A O 1
ATOM 1487 N N . THR A 1 190 ? -32.489 7.538 52.736 1.00 54.16 190 THR A N 1
ATOM 1488 C CA . THR A 1 190 ? -33.875 7.445 53.222 1.00 54.16 190 THR A CA 1
ATOM 1489 C C . THR A 1 190 ? -34.342 5.986 53.357 1.00 54.16 190 THR A C 1
ATOM 1491 O O . THR A 1 190 ? -35.050 5.656 54.308 1.00 54.16 190 THR A O 1
ATOM 1494 N N . ALA A 1 191 ? -33.901 5.081 52.476 1.00 49.84 191 ALA A N 1
ATOM 1495 C CA . ALA A 1 191 ? -34.199 3.647 52.541 1.00 49.84 191 ALA A CA 1
ATOM 1496 C C . ALA A 1 191 ? -33.399 2.904 53.632 1.00 49.84 191 ALA A C 1
ATOM 1498 O O . ALA A 1 191 ? -33.924 1.977 54.252 1.00 49.84 191 ALA A O 1
ATOM 1499 N N . LEU A 1 192 ? -32.156 3.330 53.889 1.00 45.47 192 LEU A N 1
ATOM 1500 C CA . LEU A 1 192 ? -31.231 2.764 54.880 1.00 45.47 192 LEU A CA 1
ATOM 1501 C C . LEU A 1 192 ? -31.294 3.465 56.247 1.00 45.47 192 LEU A C 1
ATOM 1503 O O . LEU A 1 192 ? -30.867 2.880 57.236 1.00 45.47 192 LEU A O 1
ATOM 1507 N N . GLY A 1 193 ? -31.865 4.667 56.352 1.00 44.66 193 GLY A N 1
ATOM 1508 C CA . GLY A 1 193 ? -32.076 5.369 57.626 1.00 44.66 193 GLY A CA 1
ATOM 1509 C C . GLY A 1 193 ? -32.810 4.543 58.704 1.00 44.66 193 GLY A C 1
ATOM 1510 O O . GLY A 1 193 ? -32.393 4.579 59.866 1.00 44.66 193 GLY A O 1
ATOM 1511 N N . PRO A 1 194 ? -33.836 3.734 58.356 1.00 47.47 194 PRO A N 1
ATOM 1512 C CA . PRO A 1 194 ? -34.451 2.762 59.267 1.00 47.47 194 PRO A CA 1
ATOM 1513 C C . PRO A 1 194 ? -33.545 1.580 59.653 1.00 47.47 194 PRO A C 1
ATOM 1515 O O . PRO A 1 194 ? -33.809 0.920 60.651 1.00 47.47 194 PRO A O 1
ATOM 1518 N N . ALA A 1 195 ? -32.493 1.304 58.878 1.00 45.31 195 ALA A N 1
ATOM 1519 C CA . ALA A 1 195 ? -31.534 0.216 59.085 1.00 45.31 195 ALA A CA 1
ATOM 1520 C C . ALA A 1 195 ? -30.289 0.652 59.890 1.00 45.31 195 ALA A C 1
ATOM 1522 O O . ALA A 1 195 ? -29.242 0.006 59.823 1.00 45.31 195 ALA A O 1
ATOM 1523 N N . ASN A 1 196 ? -30.391 1.738 60.667 1.00 46.97 196 ASN A N 1
ATOM 1524 C CA . ASN A 1 196 ? -29.361 2.134 61.627 1.00 46.97 196 ASN A CA 1
ATOM 1525 C C . ASN A 1 196 ? -29.058 0.979 62.601 1.00 46.97 196 ASN A C 1
ATOM 1527 O O . ASN A 1 196 ? -29.953 0.472 63.282 1.00 46.97 196 ASN A O 1
ATOM 1531 N N . SER A 1 197 ? -27.784 0.579 62.685 1.00 51.75 197 SER A N 1
ATOM 1532 C CA . SER A 1 197 ? -27.345 -0.681 63.314 1.00 51.75 197 SER A CA 1
ATOM 1533 C C . SER A 1 197 ? -27.771 -0.857 64.775 1.00 51.75 197 SER A C 1
ATOM 1535 O O . SER A 1 197 ? -27.996 -1.983 65.209 1.00 51.75 197 SER A O 1
ATOM 1537 N N . VAL A 1 198 ? -27.961 0.247 65.503 1.00 47.91 198 VAL A N 1
ATOM 1538 C CA . VAL A 1 198 ? -28.386 0.300 66.914 1.00 47.91 198 VAL A CA 1
ATOM 1539 C C . VAL A 1 198 ? -29.766 -0.341 67.160 1.00 47.91 198 VAL A C 1
ATOM 1541 O O . VAL A 1 198 ? -30.104 -0.640 68.299 1.00 47.91 198 VAL A O 1
ATOM 1544 N N . LEU A 1 199 ? -30.591 -0.559 66.128 1.00 50.97 199 LEU A N 1
ATOM 1545 C CA . LEU A 1 199 ? -31.836 -1.335 66.259 1.00 50.97 199 LEU A CA 1
ATOM 1546 C C . LEU A 1 199 ? -31.645 -2.843 66.033 1.00 50.97 199 LEU A C 1
ATOM 1548 O O . LEU A 1 199 ? -32.429 -3.623 66.556 1.00 50.97 199 LEU A O 1
ATOM 1552 N N . LEU A 1 200 ? -30.609 -3.268 65.304 1.00 54.56 200 LEU A N 1
ATOM 1553 C CA . LEU A 1 200 ? -30.373 -4.682 64.977 1.00 54.56 200 LEU A CA 1
ATOM 1554 C C . LEU A 1 200 ? -29.738 -5.479 66.124 1.00 54.56 200 LEU A C 1
ATOM 1556 O O . LEU A 1 200 ? -29.918 -6.694 66.186 1.00 54.56 200 LEU A O 1
ATOM 1560 N N . THR A 1 201 ? -29.004 -4.818 67.022 1.00 53.97 201 THR A N 1
ATOM 1561 C CA . THR A 1 201 ? -28.429 -5.440 68.227 1.00 53.97 201 THR A CA 1
ATOM 1562 C C . THR A 1 201 ? -29.298 -5.267 69.469 1.00 53.97 201 THR A C 1
ATOM 1564 O O . THR A 1 201 ? -29.181 -6.069 70.387 1.00 53.97 201 THR A O 1
ATOM 1567 N N . LYS A 1 202 ? -30.221 -4.296 69.505 1.00 58.06 202 LYS A N 1
ATOM 1568 C CA . LYS A 1 202 ? -31.013 -3.970 70.707 1.00 58.06 202 LYS A CA 1
ATOM 1569 C C . LYS A 1 202 ? -31.799 -5.140 71.297 1.00 58.06 202 LYS A C 1
ATOM 1571 O O . LYS A 1 202 ? -31.776 -5.336 72.509 1.00 58.06 202 LYS A O 1
ATOM 1576 N N . ASP A 1 203 ? -32.439 -5.951 70.460 1.00 58.47 203 ASP A N 1
ATOM 1577 C CA . ASP A 1 203 ? -33.192 -7.124 70.932 1.00 58.47 203 ASP A CA 1
ATOM 1578 C C . ASP A 1 203 ? -32.265 -8.229 71.484 1.00 58.47 203 ASP A C 1
ATOM 1580 O O . ASP A 1 203 ? -32.676 -9.058 72.293 1.00 58.47 203 ASP A O 1
ATOM 1584 N N . LEU A 1 204 ? -30.986 -8.221 71.092 1.00 61.50 204 LEU A N 1
ATOM 1585 C CA . LEU A 1 204 ? -29.942 -9.121 71.594 1.00 61.50 204 LEU A CA 1
ATOM 1586 C C . LEU A 1 204 ? -29.286 -8.561 72.867 1.00 61.50 204 LEU A C 1
ATOM 1588 O O . LEU A 1 204 ? -29.030 -9.323 73.799 1.00 61.50 204 LEU A O 1
ATOM 1592 N N . GLU A 1 205 ? -29.110 -7.240 72.962 1.00 63.38 205 GLU A N 1
ATOM 1593 C CA . GLU A 1 205 ? -28.684 -6.521 74.172 1.00 63.38 205 GLU A CA 1
ATOM 1594 C C . GLU A 1 205 ? -29.669 -6.759 75.331 1.00 63.38 205 GLU A C 1
ATOM 1596 O O . GLU A 1 205 ? -29.247 -7.067 76.446 1.00 63.38 205 GLU A O 1
ATOM 1601 N N . VAL A 1 206 ? -30.983 -6.741 75.058 1.00 59.81 206 VAL A N 1
ATOM 1602 C CA . VAL A 1 206 ? -32.050 -7.113 76.015 1.00 59.81 206 VAL A CA 1
ATOM 1603 C C . VAL A 1 206 ? -31.923 -8.567 76.508 1.00 59.81 206 VAL A C 1
ATOM 1605 O O . VAL A 1 206 ? -32.335 -8.883 77.625 1.00 59.81 206 VAL A O 1
ATOM 1608 N N . HIS A 1 207 ? -31.304 -9.451 75.722 1.00 64.06 207 HIS A N 1
ATOM 1609 C CA . HIS A 1 207 ? -31.009 -10.843 76.082 1.00 64.06 207 HIS A CA 1
ATOM 1610 C C . HIS A 1 207 ? -29.551 -11.088 76.529 1.00 64.06 207 HIS A C 1
ATOM 1612 O O . HIS A 1 207 ? -29.149 -12.250 76.701 1.00 64.06 207 HIS A O 1
ATOM 1618 N N . GLY A 1 208 ? -28.772 -10.017 76.732 1.00 65.38 208 GLY A N 1
ATOM 1619 C CA . GLY A 1 208 ? -27.379 -10.061 77.179 1.00 65.38 208 GLY A CA 1
ATOM 1620 C C . GLY A 1 208 ? -26.425 -10.746 76.196 1.00 65.38 208 GLY A C 1
ATOM 1621 O O . GLY A 1 208 ? -25.528 -11.461 76.636 1.00 65.38 208 GLY A O 1
ATOM 1622 N N . LEU A 1 209 ? -26.651 -10.603 74.886 1.00 72.12 209 LEU A N 1
ATOM 1623 C CA . LEU A 1 209 ? -25.901 -11.294 73.832 1.00 72.12 209 LEU A CA 1
ATOM 1624 C C . LEU A 1 209 ? -25.009 -10.345 73.021 1.00 72.12 209 LEU A C 1
ATOM 1626 O O . LEU A 1 209 ? -25.492 -9.397 72.407 1.00 72.12 209 LEU A O 1
ATOM 1630 N N . ASP A 1 210 ? -23.715 -10.666 72.965 1.00 73.88 210 ASP A N 1
ATOM 1631 C CA . ASP A 1 210 ? -22.727 -10.043 72.078 1.00 73.88 210 ASP A CA 1
ATOM 1632 C C . ASP A 1 210 ? -22.748 -10.732 70.700 1.00 73.88 210 ASP A C 1
ATOM 1634 O O . ASP A 1 210 ? -22.560 -11.949 70.606 1.00 73.88 210 ASP A O 1
ATOM 1638 N N . ALA A 1 211 ? -23.006 -9.972 69.631 1.00 78.38 211 ALA A N 1
ATOM 1639 C CA . ALA A 1 211 ? -23.294 -10.516 68.304 1.00 78.38 211 ALA A CA 1
ATOM 1640 C C . ALA A 1 211 ? -22.495 -9.827 67.182 1.00 78.38 211 ALA A C 1
ATOM 1642 O O . ALA A 1 211 ? -22.715 -8.666 66.841 1.00 78.38 211 ALA A O 1
ATOM 1643 N N . ASP A 1 212 ? -21.619 -10.597 66.535 1.00 81.06 212 ASP A N 1
ATOM 1644 C CA . ASP A 1 212 ? -20.893 -10.218 65.320 1.00 81.06 212 ASP A CA 1
ATOM 1645 C C . ASP A 1 212 ? -21.904 -10.065 64.158 1.00 81.06 212 ASP A C 1
ATOM 1647 O O . ASP A 1 212 ? -22.416 -11.068 63.646 1.00 81.06 212 ASP A O 1
ATOM 1651 N N . LEU A 1 213 ? -22.162 -8.845 63.676 1.00 81.25 213 LEU A N 1
ATOM 1652 C CA . LEU A 1 213 ? -22.863 -8.655 62.401 1.00 81.25 213 LEU A CA 1
ATOM 1653 C C . LEU A 1 213 ? -21.903 -8.957 61.237 1.00 81.25 213 LEU A C 1
ATOM 1655 O O . LEU A 1 213 ? -20.800 -8.415 61.152 1.00 81.25 213 LEU A O 1
ATOM 1659 N N . ARG A 1 214 ? -22.314 -9.843 60.330 1.00 80.50 214 ARG A N 1
ATOM 1660 C CA . ARG A 1 214 ? -21.540 -10.319 59.174 1.00 80.50 214 ARG A CA 1
ATOM 1661 C C . ARG A 1 214 ? -22.365 -10.186 57.894 1.00 80.50 214 ARG A C 1
ATOM 1663 O O . ARG A 1 214 ? -23.582 -10.063 57.960 1.00 80.50 214 ARG A O 1
ATOM 1670 N N . TYR A 1 215 ? -21.705 -10.196 56.737 1.00 79.56 215 TYR A N 1
ATOM 1671 C CA . TYR A 1 215 ? -22.341 -10.116 55.418 1.00 79.56 215 TYR A CA 1
ATOM 1672 C C . TYR A 1 215 ? -21.716 -11.133 54.457 1.00 79.56 215 TYR A C 1
ATOM 1674 O O . TYR A 1 215 ? -20.495 -11.300 54.448 1.00 79.56 215 TYR A O 1
ATOM 1682 N N . ASP A 1 216 ? -22.538 -11.762 53.617 1.00 76.00 216 ASP A N 1
ATOM 1683 C CA . ASP A 1 216 ? -22.104 -12.423 52.383 1.00 76.00 216 ASP A CA 1
ATOM 1684 C C . ASP A 1 216 ? -23.145 -12.251 51.262 1.00 76.00 216 ASP A C 1
ATOM 1686 O O . ASP A 1 216 ? -24.311 -11.948 51.512 1.00 76.00 216 ASP A O 1
ATOM 1690 N N . ASN A 1 217 ? -22.743 -12.442 50.003 1.00 71.44 217 ASN A N 1
ATOM 1691 C CA . ASN A 1 217 ? -23.619 -12.153 48.861 1.00 71.44 217 ASN A CA 1
ATOM 1692 C C . ASN A 1 217 ? -24.866 -13.052 48.759 1.00 71.44 217 ASN A C 1
ATOM 1694 O O . ASN A 1 217 ? -25.825 -12.634 48.103 1.00 71.44 217 ASN A O 1
ATOM 1698 N N . GLY A 1 218 ? -24.869 -14.236 49.384 1.00 76.00 218 GLY A N 1
ATOM 1699 C CA . GLY A 1 218 ? -25.981 -15.188 49.341 1.00 76.00 218 GLY A CA 1
ATOM 1700 C C . GLY A 1 218 ? -26.978 -15.000 50.484 1.00 76.00 218 GLY A C 1
ATOM 1701 O O . GLY A 1 218 ? -28.176 -14.892 50.241 1.00 76.00 218 GLY A O 1
ATOM 1702 N N . ARG A 1 219 ? -26.493 -14.921 51.729 1.00 74.44 219 ARG A N 1
ATOM 1703 C CA . ARG A 1 219 ? -27.323 -14.736 52.938 1.00 74.44 219 ARG A CA 1
ATOM 1704 C C . ARG A 1 219 ? -27.650 -13.270 53.238 1.00 74.44 219 ARG A C 1
ATOM 1706 O O . ARG A 1 219 ? -28.490 -13.012 54.100 1.00 74.44 219 ARG A O 1
ATOM 1713 N N . LYS A 1 220 ? -26.977 -12.331 52.560 1.00 80.94 220 LYS A N 1
ATOM 1714 C CA . LYS A 1 220 ? -26.893 -10.904 52.915 1.00 80.94 220 LYS A CA 1
ATOM 1715 C C . LYS A 1 220 ? -26.361 -10.757 54.345 1.00 80.94 220 LYS A C 1
ATOM 1717 O O . LYS A 1 220 ? -25.377 -11.423 54.671 1.00 80.94 220 LYS A O 1
ATOM 1722 N N . TYR A 1 221 ? -26.940 -9.907 55.191 1.00 84.44 221 TYR A N 1
ATOM 1723 C CA . TYR A 1 221 ? -26.489 -9.765 56.574 1.00 84.44 221 TYR A CA 1
ATOM 1724 C C . TYR A 1 221 ? -26.946 -10.929 57.468 1.00 84.44 221 TYR A C 1
ATOM 1726 O O . TYR A 1 221 ? -28.071 -11.423 57.370 1.00 84.44 221 TYR A O 1
ATOM 1734 N N . TRP A 1 222 ? -26.079 -11.362 58.377 1.00 86.25 222 TRP A N 1
ATOM 1735 C CA . TRP A 1 222 ? -26.352 -12.421 59.348 1.00 86.25 222 TRP A CA 1
ATOM 1736 C C . TRP A 1 222 ? -25.550 -12.226 60.636 1.00 86.25 222 TRP A C 1
ATOM 1738 O O . TRP A 1 222 ? -24.595 -11.454 60.683 1.00 86.25 222 TRP A O 1
ATOM 1748 N N . LEU A 1 223 ? -25.966 -12.912 61.697 1.00 86.88 223 LEU A N 1
ATOM 1749 C CA . LEU A 1 223 ? -25.447 -12.761 63.052 1.00 86.88 223 LEU A CA 1
ATOM 1750 C C . LEU A 1 223 ? -24.585 -13.959 63.436 1.00 86.88 223 LEU A C 1
ATOM 1752 O O . LEU A 1 223 ? -24.942 -15.115 63.190 1.00 86.88 223 LEU A O 1
ATOM 1756 N N . ARG A 1 224 ? -23.455 -13.684 64.079 1.00 86.81 224 ARG A N 1
ATOM 1757 C CA . ARG A 1 224 ? -22.563 -14.694 64.638 1.00 86.81 224 ARG A CA 1
ATOM 1758 C C . ARG A 1 224 ? -22.445 -14.490 66.143 1.00 86.81 224 ARG A C 1
ATOM 1760 O O . ARG A 1 224 ? -21.955 -13.467 66.602 1.00 86.81 224 ARG A O 1
ATOM 1767 N N . LEU A 1 225 ? -22.846 -15.505 66.888 1.00 87.69 225 LEU A N 1
ATOM 1768 C CA . LEU A 1 225 ? -22.737 -15.574 68.342 1.00 87.69 225 LEU A CA 1
ATOM 1769 C C . LEU A 1 225 ? -21.612 -16.549 68.725 1.00 87.69 225 LEU A C 1
ATOM 1771 O O . LEU A 1 225 ? -21.185 -17.366 67.897 1.00 87.69 225 LEU A O 1
ATOM 1775 N N . ARG A 1 226 ? -21.130 -16.502 69.970 1.00 87.25 226 ARG A N 1
ATOM 1776 C CA . ARG A 1 226 ? -20.180 -17.499 70.494 1.00 87.25 226 ARG A CA 1
ATOM 1777 C C . ARG A 1 226 ? -20.976 -18.721 70.960 1.00 87.25 226 ARG A C 1
ATOM 1779 O O . ARG A 1 226 ? -22.103 -18.588 71.423 1.00 87.25 226 ARG A O 1
ATOM 1786 N N . ALA A 1 227 ? -20.428 -19.928 70.812 1.00 84.38 227 ALA A N 1
ATOM 1787 C CA . ALA A 1 227 ? -21.148 -21.137 71.229 1.00 84.38 227 ALA A CA 1
ATOM 1788 C C . ALA A 1 227 ? -21.284 -21.245 72.760 1.00 84.38 227 ALA A C 1
ATOM 1790 O O . ALA A 1 227 ? -22.343 -21.648 73.235 1.00 84.38 227 ALA A O 1
ATOM 1791 N N . ALA A 1 228 ? -20.248 -20.820 73.494 1.00 82.81 228 ALA A N 1
ATOM 1792 C CA . ALA A 1 228 ? -20.165 -20.895 74.956 1.00 82.81 228 ALA A CA 1
ATOM 1793 C C . ALA A 1 228 ? -21.260 -20.093 75.682 1.00 82.81 228 ALA A C 1
ATOM 1795 O O . ALA A 1 228 ? -21.707 -20.483 76.757 1.00 82.81 228 ALA A O 1
ATOM 1796 N N . ASP A 1 229 ? -21.757 -19.019 75.061 1.00 80.88 229 ASP A N 1
ATOM 1797 C CA . ASP A 1 229 ? -22.846 -18.193 75.597 1.00 80.88 229 ASP A CA 1
ATOM 1798 C C . ASP A 1 229 ? -24.187 -18.972 75.676 1.00 80.88 229 ASP A C 1
ATOM 1800 O O . ASP A 1 229 ? -25.165 -18.469 76.227 1.00 80.88 229 ASP A O 1
ATOM 1804 N N . PHE A 1 230 ? -24.237 -20.198 75.128 1.00 82.31 230 PHE A N 1
ATOM 1805 C CA . PHE A 1 230 ? -25.394 -21.102 75.061 1.00 82.31 230 PHE A CA 1
ATOM 1806 C C . PHE A 1 230 ? -25.032 -22.555 75.411 1.00 82.31 230 PHE A C 1
ATOM 1808 O O . PHE A 1 230 ? -25.566 -23.487 74.796 1.00 82.31 230 PHE A O 1
ATOM 1815 N N . ASP A 1 231 ? -24.106 -22.749 76.353 1.00 78.50 231 ASP A N 1
ATOM 1816 C CA . ASP A 1 231 ? -23.831 -24.070 76.933 1.00 78.50 231 ASP A CA 1
ATOM 1817 C C . ASP A 1 231 ? -24.744 -24.337 78.153 1.00 78.50 231 ASP A C 1
ATOM 1819 O O . ASP A 1 231 ? -25.350 -25.403 78.235 1.00 78.50 231 ASP A O 1
ATOM 1823 N N . ASP A 1 232 ? -24.964 -23.335 79.020 1.00 77.00 232 ASP A N 1
ATOM 1824 C CA . ASP A 1 232 ? -25.867 -23.414 80.192 1.00 77.00 232 ASP A CA 1
ATOM 1825 C C . ASP A 1 232 ? -27.286 -22.841 79.952 1.00 77.00 232 ASP A C 1
ATOM 1827 O O . ASP A 1 232 ? -28.131 -22.854 80.851 1.00 77.00 232 ASP A O 1
ATOM 1831 N N . ARG A 1 233 ? -27.582 -22.309 78.753 1.00 81.44 233 ARG A N 1
ATOM 1832 C CA . ARG A 1 233 ? -28.888 -21.701 78.409 1.00 81.44 233 ARG A CA 1
ATOM 1833 C C . ARG A 1 233 ? -29.399 -22.132 77.028 1.00 81.44 233 ARG A C 1
ATOM 1835 O O . ARG A 1 233 ? -28.598 -22.235 76.098 1.00 81.44 233 ARG A O 1
ATOM 1842 N N . PRO A 1 234 ? -30.722 -22.330 76.850 1.00 80.75 234 PRO A N 1
ATOM 1843 C CA . PRO A 1 234 ? -31.298 -22.600 75.536 1.00 80.75 234 PRO A CA 1
ATOM 1844 C C . PRO A 1 234 ? -31.115 -21.411 74.580 1.00 80.75 234 PRO A C 1
ATOM 1846 O O . PRO A 1 234 ? -30.975 -20.255 74.992 1.00 80.75 234 PRO A O 1
ATOM 1849 N N . LEU A 1 235 ? -31.142 -21.708 73.280 1.00 83.50 235 LEU A N 1
ATOM 1850 C CA . LEU A 1 235 ? -31.178 -20.702 72.218 1.00 83.50 235 LEU A CA 1
ATOM 1851 C C . LEU A 1 235 ? -32.558 -20.010 72.200 1.00 83.50 235 LEU A C 1
ATOM 1853 O O . LEU A 1 235 ? -33.560 -20.720 72.197 1.00 83.50 235 LEU A O 1
ATOM 1857 N N . PRO A 1 236 ? -32.634 -18.665 72.177 1.00 83.88 236 PRO A N 1
ATOM 1858 C CA . PRO A 1 236 ? -33.899 -17.942 72.055 1.00 83.88 236 PRO A CA 1
ATOM 1859 C C . PRO A 1 236 ? -34.611 -18.211 70.725 1.00 83.88 236 PRO A C 1
ATOM 1861 O O . PRO A 1 236 ? -33.979 -18.156 69.670 1.00 83.88 236 PRO A O 1
ATOM 1864 N N . ASP A 1 237 ? -35.937 -18.361 70.766 1.00 82.81 237 ASP A N 1
ATOM 1865 C CA . ASP A 1 237 ? -36.796 -18.593 69.587 1.00 82.81 237 ASP A CA 1
ATOM 1866 C C . ASP A 1 237 ? -36.764 -17.447 68.549 1.00 82.81 237 ASP A C 1
ATOM 1868 O O . ASP A 1 237 ? -37.195 -17.611 67.409 1.00 82.81 237 ASP A O 1
ATOM 1872 N N . LEU A 1 238 ? -36.219 -16.283 68.926 1.00 84.06 238 LEU A N 1
ATOM 1873 C CA . LEU A 1 238 ? -35.938 -15.150 68.035 1.00 84.06 238 LEU A CA 1
ATOM 1874 C C . LEU A 1 238 ? -34.884 -15.483 66.956 1.00 84.06 238 LEU A C 1
ATOM 1876 O O . LEU A 1 238 ? -34.834 -14.824 65.913 1.00 84.06 238 LEU A O 1
ATOM 1880 N N . LEU A 1 239 ? -34.026 -16.478 67.210 1.00 86.38 239 LEU A N 1
ATOM 1881 C CA . LEU A 1 239 ? -32.934 -16.877 66.326 1.00 86.38 239 LEU A CA 1
ATOM 1882 C C . LEU A 1 239 ? -33.409 -17.926 65.313 1.00 86.38 239 LEU A C 1
ATOM 1884 O O . LEU A 1 239 ? -33.638 -19.088 65.640 1.00 86.38 239 LEU A O 1
ATOM 1888 N N . ILE A 1 240 ? -33.490 -17.515 64.050 1.00 87.75 240 ILE A N 1
ATOM 1889 C CA . ILE A 1 240 ? -33.835 -18.357 62.901 1.00 87.75 240 ILE A CA 1
ATOM 1890 C C . ILE A 1 240 ? -32.593 -18.673 62.053 1.00 87.75 240 ILE A C 1
ATOM 1892 O O . ILE A 1 240 ? -31.524 -18.084 62.230 1.00 87.75 240 ILE A O 1
ATOM 1896 N N . ASN A 1 241 ? -32.724 -19.622 61.118 1.00 87.62 241 ASN A N 1
ATOM 1897 C CA . ASN A 1 241 ? -31.648 -20.059 60.211 1.00 87.62 241 ASN A CA 1
ATOM 1898 C C . ASN A 1 241 ? -30.350 -20.469 60.946 1.00 87.62 241 ASN A C 1
ATOM 1900 O O . ASN A 1 241 ? -29.242 -20.189 60.486 1.00 87.62 241 ASN A O 1
ATOM 1904 N N . VAL A 1 242 ? -30.494 -21.110 62.112 1.00 89.31 242 VAL A N 1
ATOM 1905 C CA . VAL A 1 242 ? -29.395 -21.389 63.046 1.00 89.31 242 VAL A CA 1
ATOM 1906 C C . VAL A 1 242 ? -28.497 -22.533 62.560 1.00 89.31 242 VAL A C 1
ATOM 1908 O O . VAL A 1 242 ? -28.949 -23.655 62.344 1.00 89.31 242 VAL A O 1
ATOM 1911 N N . VAL A 1 243 ? -27.194 -22.266 62.465 1.00 89.31 243 VAL A N 1
ATOM 1912 C CA . VAL A 1 243 ? -26.134 -23.222 62.121 1.00 89.31 243 VAL A CA 1
ATOM 1913 C C . VAL A 1 243 ? -25.052 -23.176 63.206 1.00 89.31 243 VAL A C 1
ATOM 1915 O O . VAL A 1 243 ? -24.208 -22.276 63.227 1.00 89.31 243 VAL A O 1
ATOM 1918 N N . ARG A 1 244 ? -25.054 -24.156 64.122 1.00 86.88 244 ARG A N 1
ATOM 1919 C CA . ARG A 1 244 ? -24.014 -24.293 65.160 1.00 86.88 244 ARG A CA 1
ATOM 1920 C C . ARG A 1 244 ? -22.733 -24.880 64.545 1.00 86.88 244 ARG A C 1
ATOM 1922 O O . ARG A 1 244 ? -22.749 -25.951 63.943 1.00 86.88 244 ARG A O 1
ATOM 1929 N N . LYS A 1 245 ? -21.620 -24.165 64.706 1.00 87.06 245 LYS A N 1
ATOM 1930 C CA . LYS A 1 245 ? -20.241 -24.583 64.400 1.00 87.06 245 LYS A CA 1
ATOM 1931 C C . LYS A 1 245 ? -19.483 -24.809 65.719 1.00 87.06 245 LYS A C 1
ATOM 1933 O O . LYS A 1 245 ? -20.039 -24.618 66.796 1.00 87.06 245 LYS A O 1
ATOM 1938 N N . LYS A 1 246 ? -18.222 -25.256 65.648 1.00 81.62 246 LYS A N 1
ATOM 1939 C CA . LYS A 1 246 ? -17.475 -25.766 66.818 1.00 81.62 246 LYS A CA 1
ATOM 1940 C C . LYS A 1 246 ? -17.292 -24.747 67.957 1.00 81.62 246 LYS A C 1
ATOM 1942 O O . LYS A 1 246 ? -17.242 -25.149 69.110 1.00 81.62 246 LYS A O 1
ATOM 1947 N N . ASP A 1 247 ? -17.183 -23.462 67.635 1.00 88.19 247 ASP A N 1
ATOM 1948 C CA . ASP A 1 247 ? -16.940 -22.359 68.577 1.00 88.19 247 ASP A CA 1
ATOM 1949 C C . ASP A 1 247 ? -17.966 -21.213 68.465 1.00 88.19 247 ASP A C 1
ATOM 1951 O O . ASP A 1 247 ? -17.950 -20.270 69.257 1.00 88.19 247 ASP A O 1
ATOM 1955 N N . LYS A 1 248 ? -18.847 -21.271 67.460 1.00 90.50 248 LYS A N 1
ATOM 1956 C CA . LYS A 1 248 ? -19.678 -20.159 66.981 1.00 90.50 248 LYS A CA 1
ATOM 1957 C C . LYS A 1 248 ? -21.047 -20.648 66.526 1.00 90.50 248 LYS A C 1
ATOM 1959 O O . LYS A 1 248 ? -21.179 -21.771 66.046 1.00 90.50 248 LYS A O 1
ATOM 1964 N N . ILE A 1 249 ? -22.045 -19.778 66.590 1.00 89.31 249 ILE A N 1
ATOM 1965 C CA . ILE A 1 249 ? -23.396 -20.027 66.081 1.00 89.31 249 ILE A CA 1
ATOM 1966 C C . ILE A 1 249 ? -23.693 -18.973 65.017 1.00 89.31 249 ILE A C 1
ATOM 1968 O O . ILE A 1 249 ? -23.636 -17.781 65.302 1.00 89.31 249 ILE A O 1
ATOM 1972 N N . GLU A 1 250 ? -23.968 -19.399 63.785 1.00 91.50 250 GLU A N 1
ATOM 1973 C CA . GLU A 1 250 ? -24.434 -18.517 62.706 1.00 91.50 250 GLU A CA 1
ATOM 1974 C C . GLU A 1 250 ? -25.965 -18.523 62.706 1.00 91.50 250 GLU A C 1
ATOM 1976 O O . GLU A 1 250 ? -26.561 -19.589 62.827 1.00 91.50 250 GLU A O 1
ATOM 1981 N N . CYS A 1 251 ? -26.613 -17.366 62.609 1.00 88.62 251 CYS A N 1
ATOM 1982 C CA . CYS A 1 251 ? -28.071 -17.239 62.679 1.00 88.62 251 CYS A CA 1
ATOM 1983 C C . CYS A 1 251 ? -28.551 -15.923 62.047 1.00 88.62 251 CYS A C 1
ATOM 1985 O O . CYS A 1 251 ? -27.753 -15.085 61.624 1.00 88.62 251 CYS A O 1
ATOM 1987 N N . GLN A 1 252 ? -29.864 -15.729 61.978 1.00 88.56 252 GLN A N 1
ATOM 1988 C CA . GLN A 1 252 ? -30.513 -14.463 61.632 1.00 88.56 252 GLN A CA 1
ATOM 1989 C C . GLN A 1 252 ? -31.687 -14.225 62.593 1.00 88.56 252 GLN A C 1
ATOM 1991 O O . GLN A 1 252 ? -32.164 -15.162 63.227 1.00 88.56 252 GLN A O 1
ATOM 1996 N N . THR A 1 253 ? -32.181 -12.992 62.690 1.00 86.94 253 THR A N 1
ATOM 1997 C CA . THR A 1 253 ? -33.509 -12.710 63.263 1.00 86.94 253 THR A CA 1
ATOM 1998 C C . THR A 1 253 ? -34.516 -12.488 62.138 1.00 86.94 253 THR A C 1
ATOM 2000 O O . THR A 1 253 ? -34.138 -12.181 61.002 1.00 86.94 253 THR A O 1
ATOM 2003 N N . LEU A 1 254 ? -35.810 -12.621 62.439 1.00 85.38 254 LEU A N 1
ATOM 2004 C CA . LEU A 1 254 ? -36.880 -12.377 61.467 1.00 85.38 254 LEU A CA 1
ATOM 2005 C C . LEU A 1 254 ? -36.791 -10.965 60.853 1.00 85.38 254 LEU A C 1
ATOM 2007 O O . LEU A 1 254 ? -36.973 -10.797 59.648 1.00 85.38 254 LEU A O 1
ATOM 2011 N N . ASP A 1 255 ? -36.464 -9.957 61.657 1.00 81.44 255 ASP A N 1
ATOM 2012 C CA . ASP A 1 255 ? -36.362 -8.566 61.210 1.00 81.44 255 ASP A CA 1
ATOM 2013 C C . ASP A 1 255 ? -35.078 -8.273 60.426 1.00 81.44 255 ASP A C 1
ATOM 2015 O O . ASP A 1 255 ? -35.125 -7.522 59.451 1.00 81.44 255 ASP A O 1
ATOM 2019 N N . LEU A 1 256 ? -33.969 -8.961 60.725 1.00 81.31 256 LEU A N 1
ATOM 2020 C CA . LEU A 1 256 ? -32.783 -8.935 59.865 1.00 81.31 256 LEU A CA 1
ATOM 2021 C C . LEU A 1 256 ? -33.081 -9.536 58.480 1.00 81.31 256 LEU A C 1
ATOM 2023 O O . LEU A 1 256 ? -32.636 -8.993 57.471 1.00 81.31 256 LEU A O 1
ATOM 2027 N N . VAL A 1 257 ? -33.889 -10.602 58.399 1.00 84.88 257 VAL A N 1
ATOM 2028 C CA . VAL A 1 257 ? -34.342 -11.162 57.110 1.00 84.88 257 VAL A CA 1
ATOM 2029 C C . VAL A 1 257 ? -35.247 -10.179 56.354 1.00 84.88 257 VAL A C 1
ATOM 2031 O O . VAL A 1 257 ? -35.033 -9.974 55.159 1.00 84.88 257 VAL A O 1
ATOM 2034 N N . LYS A 1 258 ? -36.193 -9.499 57.022 1.00 83.12 258 LYS A N 1
ATOM 2035 C CA . LYS A 1 258 ? -37.007 -8.430 56.396 1.00 83.12 258 LYS A CA 1
ATOM 2036 C C . LYS A 1 258 ? -36.137 -7.294 55.844 1.00 83.12 258 LYS A C 1
ATOM 2038 O O . LYS A 1 258 ? -36.388 -6.809 54.742 1.00 83.12 258 LYS A O 1
ATOM 2043 N N . LEU A 1 259 ? -35.117 -6.869 56.591 1.00 77.25 259 LEU A N 1
ATOM 2044 C CA . LEU A 1 259 ? -34.199 -5.803 56.178 1.00 77.25 259 LEU A CA 1
ATOM 2045 C C . LEU A 1 259 ? -33.287 -6.241 55.021 1.00 77.25 259 LEU A C 1
ATOM 2047 O O . LEU A 1 259 ? -33.081 -5.462 54.095 1.00 77.25 259 LEU A O 1
ATOM 2051 N N . ASN A 1 260 ? -32.825 -7.494 55.008 1.00 81.88 260 ASN A N 1
ATOM 2052 C CA . ASN A 1 260 ? -32.081 -8.075 53.885 1.00 81.88 260 ASN A CA 1
ATOM 2053 C C . ASN A 1 260 ? -32.897 -8.143 52.588 1.00 81.88 260 ASN A C 1
ATOM 2055 O O . ASN A 1 260 ? -32.350 -7.878 51.518 1.00 81.88 260 ASN A O 1
ATOM 2059 N N . LEU A 1 261 ? -34.188 -8.485 52.675 1.00 81.94 261 LEU A N 1
ATOM 2060 C CA . LEU A 1 261 ? -35.095 -8.473 51.524 1.00 81.94 261 LEU A CA 1
ATOM 2061 C C . LEU A 1 261 ? -35.228 -7.050 50.970 1.00 81.94 261 LEU A C 1
ATOM 2063 O O . LEU A 1 261 ? -34.866 -6.817 49.821 1.00 81.94 261 LEU A O 1
ATOM 2067 N N . ARG A 1 262 ? -35.587 -6.077 51.822 1.00 76.75 262 ARG A N 1
ATOM 2068 C CA . ARG A 1 262 ? -35.686 -4.658 51.431 1.00 76.75 262 ARG A CA 1
ATOM 2069 C C . ARG A 1 262 ? -34.388 -4.111 50.829 1.00 76.75 262 ARG A C 1
ATOM 2071 O O . ARG A 1 262 ? -34.442 -3.392 49.839 1.00 76.75 262 ARG A O 1
ATOM 2078 N N . LEU A 1 263 ? -33.232 -4.467 51.391 1.00 72.75 263 LEU A N 1
ATOM 2079 C CA . LEU A 1 263 ? -31.919 -4.103 50.850 1.00 72.75 263 LEU A CA 1
ATOM 2080 C C . LEU A 1 263 ? -31.711 -4.664 49.436 1.00 72.75 263 LEU A C 1
ATOM 2082 O O . LEU A 1 263 ? -31.194 -3.963 48.569 1.00 72.75 263 LEU A O 1
ATOM 2086 N N . SER A 1 264 ? -32.116 -5.914 49.195 1.00 75.50 264 SER A N 1
ATOM 2087 C CA . SER A 1 264 ? -32.022 -6.534 47.872 1.00 75.50 264 SER A CA 1
ATOM 2088 C C . SER A 1 264 ? -32.982 -5.888 46.869 1.00 75.50 264 SER A C 1
ATOM 2090 O O . SER A 1 264 ? -32.588 -5.662 45.728 1.00 75.50 264 SER A O 1
ATOM 2092 N N . ASP A 1 265 ? -34.201 -5.544 47.290 1.00 77.62 265 ASP A N 1
ATOM 2093 C CA . ASP A 1 265 ? -35.197 -4.876 46.447 1.00 77.62 265 ASP A CA 1
ATOM 2094 C C . ASP A 1 265 ? -34.733 -3.465 46.050 1.00 77.62 265 ASP A C 1
ATOM 2096 O O . ASP A 1 265 ? -34.696 -3.139 44.863 1.00 77.62 265 ASP A O 1
ATOM 2100 N N . THR A 1 266 ? -34.272 -2.655 47.012 1.00 71.56 266 THR A N 1
ATOM 2101 C CA . THR A 1 266 ? -33.693 -1.327 46.739 1.00 71.56 266 THR A CA 1
ATOM 2102 C C . THR A 1 266 ? -32.434 -1.422 45.872 1.00 71.56 266 THR A C 1
ATOM 2104 O O . THR A 1 266 ? -32.264 -0.616 44.959 1.00 71.56 266 THR A O 1
ATOM 2107 N N . SER A 1 267 ? -31.570 -2.422 46.086 1.00 70.00 267 SER A N 1
ATOM 2108 C CA . SER A 1 267 ? -30.394 -2.627 45.228 1.00 70.00 267 SER A CA 1
ATOM 2109 C C . SER A 1 267 ? -30.774 -2.974 43.785 1.00 70.00 267 SER A C 1
ATOM 2111 O O . SER A 1 267 ? -30.085 -2.540 42.864 1.00 70.00 267 SER A O 1
ATOM 2113 N N . ASN A 1 268 ? -31.852 -3.734 43.573 1.00 73.31 268 ASN A N 1
ATOM 2114 C CA . ASN A 1 268 ? -32.364 -4.032 42.236 1.00 73.31 268 ASN A CA 1
ATOM 2115 C C . ASN A 1 268 ? -32.986 -2.786 41.582 1.00 73.31 268 ASN A C 1
ATOM 2117 O O . ASN A 1 268 ? -32.754 -2.538 40.400 1.00 73.31 268 ASN A O 1
ATOM 2121 N N . GLU A 1 269 ? -33.727 -1.970 42.341 1.00 72.56 269 GLU A N 1
ATOM 2122 C CA . GLU A 1 269 ? -34.305 -0.722 41.829 1.00 72.56 269 GLU A CA 1
ATOM 2123 C C . GLU A 1 269 ? -33.218 0.267 41.371 1.00 72.56 269 GLU A C 1
ATOM 2125 O O . GLU A 1 269 ? -33.324 0.827 40.280 1.00 72.56 269 GLU A O 1
ATOM 2130 N N . VAL A 1 270 ? -32.136 0.429 42.145 1.00 71.12 270 VAL A N 1
ATOM 2131 C CA . VAL A 1 270 ? -30.988 1.281 41.773 1.00 71.12 270 VAL A CA 1
ATOM 2132 C C . VAL A 1 270 ? -30.342 0.823 40.460 1.00 71.12 270 VAL A C 1
ATOM 2134 O O . VAL A 1 270 ? -30.033 1.664 39.613 1.00 71.12 270 VAL A O 1
ATOM 2137 N N . VAL A 1 271 ? -30.177 -0.487 40.244 1.00 67.06 271 VAL A N 1
ATOM 2138 C CA . VAL A 1 271 ? -29.650 -1.028 38.976 1.00 67.06 271 VAL A CA 1
ATOM 2139 C C . VAL A 1 271 ? -30.589 -0.713 37.805 1.00 67.06 271 VAL A C 1
ATOM 2141 O O . VAL A 1 271 ? -30.126 -0.231 36.774 1.00 67.06 271 VAL A O 1
ATOM 2144 N N . ILE A 1 272 ? -31.903 -0.902 37.970 1.00 76.31 272 ILE A N 1
ATOM 2145 C CA . ILE A 1 272 ? -32.905 -0.625 36.922 1.00 76.31 272 ILE A CA 1
ATOM 2146 C C . ILE A 1 272 ? -32.967 0.874 36.581 1.00 76.31 272 ILE A C 1
ATOM 2148 O O . ILE A 1 272 ? -33.039 1.243 35.408 1.00 76.31 272 ILE A O 1
ATOM 2152 N N . ARG A 1 273 ? -32.905 1.756 37.588 1.00 70.06 273 ARG A N 1
ATOM 2153 C CA . ARG A 1 273 ? -32.830 3.210 37.372 1.00 70.06 273 ARG A CA 1
ATOM 2154 C C . ARG A 1 273 ? -31.519 3.613 36.684 1.00 70.06 273 ARG A C 1
ATOM 2156 O O . ARG A 1 273 ? -31.551 4.474 35.809 1.00 70.06 273 ARG A O 1
ATOM 2163 N N . SER A 1 274 ? -30.396 2.978 37.028 1.00 66.75 274 SER A N 1
ATOM 2164 C CA . SER A 1 274 ? -29.088 3.273 36.422 1.00 66.75 274 SER A CA 1
ATOM 2165 C C . SER A 1 274 ? -29.013 2.863 34.950 1.00 66.75 274 SER A C 1
ATOM 2167 O O . SER A 1 274 ? -28.595 3.681 34.134 1.00 66.75 274 SER A O 1
ATOM 2169 N N . ASP A 1 275 ? -29.474 1.657 34.586 1.00 72.25 275 ASP A N 1
ATOM 2170 C CA . ASP A 1 275 ? -29.574 1.257 33.171 1.00 72.25 275 ASP A CA 1
ATOM 2171 C C . ASP A 1 275 ? -30.452 2.243 32.396 1.00 72.25 275 ASP A C 1
ATOM 2173 O O . ASP A 1 275 ? -30.029 2.749 31.361 1.00 72.25 275 ASP A O 1
ATOM 2177 N N . LYS A 1 276 ? -31.616 2.629 32.938 1.00 78.69 276 LYS A N 1
ATOM 2178 C CA . LYS A 1 276 ? -32.475 3.618 32.279 1.00 78.69 276 LYS A CA 1
ATOM 2179 C C . LYS A 1 276 ? -31.751 4.941 31.983 1.00 78.69 276 LYS A C 1
ATOM 2181 O O . LYS A 1 276 ? -31.888 5.449 30.872 1.00 78.69 276 LYS A O 1
ATOM 2186 N N . VAL A 1 277 ? -30.980 5.485 32.929 1.00 78.69 277 VAL A N 1
ATOM 2187 C CA . VAL A 1 277 ? -30.195 6.718 32.707 1.00 78.69 277 VAL A CA 1
ATOM 2188 C C . VAL A 1 277 ? -29.174 6.534 31.576 1.00 78.69 277 VAL A C 1
ATOM 2190 O O . VAL A 1 277 ? -29.024 7.428 30.744 1.00 78.69 277 VAL A O 1
ATOM 2193 N N . VAL A 1 278 ? -28.527 5.367 31.486 1.00 71.19 278 VAL A N 1
ATOM 2194 C CA . VAL A 1 278 ? -27.609 5.035 30.383 1.00 71.19 278 VAL A CA 1
ATOM 2195 C C . VAL A 1 278 ? -28.358 4.904 29.049 1.00 71.19 278 VAL A C 1
ATOM 2197 O O . VAL A 1 278 ? -27.916 5.475 28.054 1.00 71.19 278 VAL A O 1
ATOM 2200 N N . GLN A 1 279 ? -29.514 4.231 29.003 1.00 75.06 279 GLN A N 1
ATOM 2201 C CA . GLN A 1 279 ? -30.319 4.101 27.778 1.00 75.06 279 GLN A CA 1
ATOM 2202 C C . GLN A 1 279 ? -30.840 5.456 27.271 1.00 75.06 279 GLN A C 1
ATOM 2204 O O . GLN A 1 279 ? -30.810 5.712 26.064 1.00 75.06 279 GLN A O 1
ATOM 2209 N N . ASP A 1 280 ? -31.304 6.330 28.170 1.00 82.00 280 ASP A N 1
ATOM 2210 C CA . ASP A 1 280 ? -31.791 7.665 27.810 1.00 82.00 280 ASP A CA 1
ATOM 2211 C C . ASP A 1 280 ? -30.633 8.568 27.316 1.00 82.00 280 ASP A C 1
ATOM 2213 O O . ASP A 1 280 ? -30.797 9.249 26.302 1.00 82.00 280 ASP A O 1
ATOM 2217 N N . LEU A 1 281 ? -29.429 8.486 27.906 1.00 80.12 281 LEU A N 1
ATOM 2218 C CA . LEU A 1 281 ? -28.236 9.189 27.400 1.00 80.12 281 LEU A CA 1
ATOM 2219 C C . LEU A 1 281 ? -27.751 8.648 26.042 1.00 80.12 281 LEU A C 1
ATOM 2221 O O . LEU A 1 281 ? -27.467 9.420 25.128 1.00 80.12 281 LEU A O 1
ATOM 2225 N N . LEU A 1 282 ? -27.682 7.323 25.866 1.00 73.50 282 LEU A N 1
ATOM 2226 C CA . LEU A 1 282 ? -27.317 6.704 24.582 1.00 73.50 282 LEU A CA 1
ATOM 2227 C C . LEU A 1 282 ? -28.306 7.076 23.466 1.00 73.50 282 LEU A C 1
ATOM 2229 O O . LEU A 1 282 ? -27.943 7.112 22.290 1.00 73.50 282 LEU A O 1
ATOM 2233 N N . LYS A 1 283 ? -29.562 7.356 23.820 1.00 82.75 283 LYS A N 1
ATOM 2234 C CA . LYS A 1 283 ? -30.592 7.845 22.903 1.00 82.75 283 LYS A CA 1
ATOM 2235 C C . LYS A 1 283 ? -30.411 9.326 22.553 1.00 82.75 283 LYS A C 1
ATOM 2237 O O . LYS A 1 283 ? -30.665 9.679 21.405 1.00 82.75 283 LYS A O 1
ATOM 2242 N N . GLU A 1 284 ? -29.949 10.156 23.486 1.00 86.12 284 GLU A N 1
ATOM 2243 C CA . GLU A 1 284 ? -29.580 11.557 23.238 1.00 86.12 284 GLU A CA 1
ATOM 2244 C C . GLU A 1 284 ? -28.357 11.650 22.308 1.00 86.12 284 GLU A C 1
ATOM 2246 O O . GLU A 1 284 ? -28.452 12.234 21.226 1.00 86.12 284 GLU A O 1
ATOM 2251 N N . LEU A 1 285 ? -27.266 10.945 22.642 1.00 81.00 285 LEU A N 1
ATOM 2252 C CA . LEU A 1 285 ? -26.016 10.905 21.863 1.00 81.00 285 LEU A CA 1
ATOM 2253 C C . LEU A 1 285 ? -26.204 10.426 20.412 1.00 81.00 285 LEU A C 1
ATOM 2255 O O . LEU A 1 285 ? -25.476 10.855 19.515 1.00 81.00 285 LEU A O 1
ATOM 2259 N N . ARG A 1 286 ? -27.203 9.573 20.136 1.00 81.06 286 ARG A N 1
ATOM 2260 C CA . ARG A 1 286 ? -27.536 9.124 18.766 1.00 81.06 286 ARG A CA 1
ATOM 2261 C C . ARG A 1 286 ? -27.930 10.264 17.821 1.00 81.06 286 ARG A C 1
ATOM 2263 O O . ARG A 1 286 ? -27.790 10.089 16.612 1.00 81.06 286 ARG A O 1
ATOM 2270 N N . SER A 1 287 ? -28.374 11.411 18.339 1.00 86.56 287 SER A N 1
ATOM 2271 C CA . SER A 1 287 ? -28.645 12.619 17.539 1.00 86.56 287 SER A CA 1
ATOM 2272 C C . SER A 1 287 ? -27.367 13.228 16.955 1.00 86.56 287 SER A C 1
ATOM 2274 O O . SER A 1 287 ? -27.395 13.784 15.859 1.00 86.56 287 SER A O 1
ATOM 2276 N N . ASP A 1 288 ? -26.247 13.097 17.674 1.00 84.94 288 ASP A N 1
ATOM 2277 C CA . ASP A 1 288 ? -24.979 13.765 17.370 1.00 84.94 288 ASP A CA 1
ATOM 2278 C C . ASP A 1 288 ? -23.965 12.881 16.646 1.00 84.94 288 ASP A C 1
ATOM 2280 O O . ASP A 1 288 ? -23.017 13.395 16.052 1.00 84.94 288 ASP A O 1
ATOM 2284 N N . VAL A 1 289 ? -24.197 11.567 16.585 1.00 80.94 289 VAL A N 1
ATOM 2285 C CA . VAL A 1 289 ? -23.404 10.624 15.773 1.00 80.94 289 VAL A CA 1
ATOM 2286 C C . VAL A 1 289 ? -23.133 11.133 14.337 1.00 80.94 289 VAL A C 1
ATOM 2288 O O . VAL A 1 289 ? -21.978 11.066 13.910 1.00 80.94 289 VAL A O 1
ATOM 2291 N N . PRO A 1 290 ? -24.096 11.716 13.583 1.00 87.06 290 PRO A N 1
ATOM 2292 C CA . PRO A 1 290 ? -23.825 12.281 12.255 1.00 87.06 290 PRO A CA 1
ATOM 2293 C C . PRO A 1 290 ? -22.887 13.501 12.260 1.00 87.06 290 PRO A C 1
ATOM 2295 O O . PRO A 1 290 ? -22.199 13.751 11.269 1.00 87.06 290 PRO A O 1
ATOM 2298 N N . HIS A 1 291 ? -22.849 14.270 13.352 1.00 89.56 291 HIS A N 1
ATOM 2299 C CA . HIS A 1 291 ? -21.911 15.381 13.531 1.00 89.56 291 HIS A CA 1
ATOM 2300 C C . HIS A 1 291 ? -20.513 14.861 13.881 1.00 89.56 291 HIS A C 1
ATOM 2302 O O . HIS A 1 291 ? -19.535 15.309 13.283 1.00 89.56 291 HIS A O 1
ATOM 2308 N N . LEU A 1 292 ? -20.425 13.863 14.766 1.00 80.56 292 LEU A N 1
ATOM 2309 C CA . LEU A 1 292 ? -19.170 13.198 15.126 1.00 80.56 292 LEU A CA 1
ATOM 2310 C C . LEU A 1 292 ? -18.490 12.575 13.898 1.00 80.56 292 LEU A C 1
ATOM 2312 O O . LEU A 1 292 ? -17.309 12.829 13.678 1.00 80.56 292 LEU A O 1
ATOM 2316 N N . PHE A 1 293 ? -19.229 11.868 13.032 1.00 84.88 293 PHE A N 1
ATOM 2317 C CA . PHE A 1 293 ? -18.665 11.318 11.790 1.00 84.88 293 PHE A CA 1
ATOM 2318 C C . PHE A 1 293 ? -18.040 12.391 10.883 1.00 84.88 293 PHE A C 1
ATOM 2320 O O . PHE A 1 293 ? -16.934 12.187 10.388 1.00 84.88 293 PHE A O 1
ATOM 2327 N N . ARG A 1 294 ? -18.676 13.560 10.721 1.00 87.75 294 ARG A N 1
ATOM 2328 C CA . ARG A 1 294 ? -18.112 14.679 9.936 1.00 87.75 294 ARG A CA 1
ATOM 2329 C C . ARG A 1 294 ? -16.841 15.259 10.558 1.00 87.75 294 ARG A C 1
ATOM 2331 O O . ARG A 1 294 ? -15.943 15.690 9.832 1.00 87.75 294 ARG A O 1
ATOM 2338 N N . VAL A 1 295 ? -16.747 15.279 11.889 1.00 91.19 295 VAL A N 1
ATOM 2339 C CA . VAL A 1 295 ? -15.514 15.667 12.594 1.00 91.19 295 VAL A CA 1
ATOM 2340 C C . VAL A 1 295 ? -14.421 14.625 12.350 1.00 91.19 295 VAL A C 1
ATOM 2342 O O . VAL A 1 295 ? -13.309 15.007 11.996 1.00 91.19 295 VAL A O 1
ATOM 2345 N N . CYS A 1 296 ? -14.731 13.327 12.433 1.00 89.06 296 CYS A N 1
ATOM 2346 C CA . CYS A 1 296 ? -13.787 12.252 12.116 1.00 89.06 296 CYS A CA 1
ATOM 2347 C C . CYS A 1 296 ? -13.277 12.324 10.665 1.00 89.06 296 CYS A C 1
ATOM 2349 O O . CYS A 1 296 ? -12.070 12.250 10.453 1.00 89.06 296 CYS A O 1
ATOM 2351 N N . GLU A 1 297 ? -14.155 12.538 9.677 1.00 88.88 297 GLU A N 1
ATOM 2352 C CA . GLU A 1 297 ? -13.767 12.755 8.271 1.00 88.88 297 GLU A CA 1
ATOM 2353 C C . GLU A 1 297 ? -12.835 13.968 8.116 1.00 88.88 297 GLU A C 1
ATOM 2355 O O . GLU A 1 297 ? -11.817 13.893 7.425 1.00 88.88 297 GLU A O 1
ATOM 2360 N N . SER A 1 298 ? -13.148 15.075 8.798 1.00 92.12 298 SER A N 1
ATOM 2361 C CA . SER A 1 298 ? -12.345 16.304 8.757 1.00 92.12 298 SER A CA 1
ATOM 2362 C C . SER A 1 298 ? -10.954 16.105 9.370 1.00 92.12 298 SER A C 1
ATOM 2364 O O . SER A 1 298 ? -9.958 16.541 8.794 1.00 92.12 298 SER A O 1
ATOM 2366 N N . VAL A 1 299 ? -10.867 15.415 10.512 1.00 92.31 299 VAL A N 1
ATOM 2367 C CA . VAL A 1 299 ? -9.598 15.093 11.184 1.00 92.31 299 VAL A CA 1
ATOM 2368 C C . VAL A 1 299 ? -8.767 14.117 10.346 1.00 92.31 299 VAL A C 1
ATOM 2370 O O . VAL A 1 299 ? -7.580 14.362 10.145 1.00 92.31 299 VAL A O 1
ATOM 2373 N N . ALA A 1 300 ? -9.379 13.069 9.787 1.00 90.00 300 ALA A N 1
ATOM 2374 C CA . ALA A 1 300 ? -8.693 12.102 8.927 1.00 90.00 300 ALA A CA 1
ATOM 2375 C C . ALA A 1 300 ? -8.144 12.743 7.638 1.00 90.00 300 ALA A C 1
ATOM 2377 O O . ALA A 1 300 ? -7.043 12.410 7.198 1.00 90.00 300 ALA A O 1
ATOM 2378 N N . LEU A 1 301 ? -8.869 13.702 7.050 1.00 93.81 301 LEU A N 1
ATOM 2379 C CA . LEU A 1 301 ? -8.389 14.465 5.896 1.00 93.81 301 LEU A CA 1
ATOM 2380 C C . LEU A 1 301 ? -7.176 15.340 6.256 1.00 93.81 301 LEU A C 1
ATOM 2382 O O . LEU A 1 301 ? -6.209 15.391 5.493 1.00 93.81 301 LEU A O 1
ATOM 2386 N N . VAL A 1 302 ? -7.203 16.003 7.418 1.00 95.12 302 VAL A N 1
ATOM 2387 C CA . VAL A 1 302 ? -6.080 16.816 7.919 1.00 95.12 302 VAL A CA 1
ATOM 2388 C C . VAL A 1 302 ? -4.856 15.950 8.223 1.00 95.12 302 VAL A C 1
ATOM 2390 O O . VAL A 1 302 ? -3.750 16.325 7.831 1.00 95.12 302 VAL A O 1
ATOM 2393 N N . ASP A 1 303 ? -5.033 14.786 8.851 1.00 92.38 303 ASP A N 1
ATOM 2394 C CA . ASP A 1 303 ? -3.950 13.834 9.125 1.00 92.38 303 ASP A CA 1
ATOM 2395 C C . ASP A 1 303 ? -3.319 13.305 7.825 1.00 92.38 303 ASP A C 1
ATOM 2397 O O . ASP A 1 303 ? -2.110 13.428 7.625 1.00 92.38 303 ASP A O 1
ATOM 2401 N N . MET A 1 304 ? -4.133 12.839 6.869 1.00 93.25 304 MET A N 1
ATOM 2402 C CA . MET A 1 304 ? -3.656 12.373 5.560 1.00 93.25 304 MET A CA 1
ATOM 2403 C C . MET A 1 304 ? -2.847 13.453 4.819 1.00 93.25 304 MET A C 1
ATOM 2405 O O . MET A 1 304 ? -1.759 13.175 4.309 1.00 93.25 304 MET A O 1
ATOM 2409 N N . ILE A 1 305 ? -3.347 14.694 4.770 1.00 94.06 305 ILE A N 1
ATOM 2410 C CA . ILE A 1 305 ? -2.651 15.812 4.113 1.00 94.06 305 ILE A CA 1
ATOM 2411 C C . ILE A 1 305 ? -1.347 16.152 4.851 1.00 94.06 305 ILE A C 1
ATOM 2413 O O . ILE A 1 305 ? -0.325 16.377 4.200 1.00 94.06 305 ILE A O 1
ATOM 2417 N N . SER A 1 306 ? -1.350 16.137 6.186 1.00 92.75 306 SER A N 1
ATOM 2418 C CA . SER A 1 306 ? -0.159 16.396 7.007 1.00 92.75 306 SER A CA 1
ATOM 2419 C C . SER A 1 306 ? 0.908 15.315 6.809 1.00 92.75 306 SER A C 1
ATOM 2421 O O . SER A 1 306 ? 2.081 15.628 6.606 1.00 92.75 306 SER A O 1
ATOM 2423 N N . SER A 1 307 ? 0.498 14.046 6.765 1.00 90.88 307 SER A N 1
ATOM 2424 C CA . SER A 1 307 ? 1.353 12.893 6.474 1.00 90.88 307 SER A CA 1
ATOM 2425 C C . SER A 1 307 ? 1.976 12.980 5.074 1.00 90.88 307 SER A C 1
ATOM 2427 O O . SER A 1 307 ? 3.186 12.793 4.913 1.00 90.88 307 SER A O 1
ATOM 2429 N N . PHE A 1 308 ? 1.200 13.370 4.054 1.00 90.81 308 PHE A N 1
ATOM 2430 C CA . PHE A 1 308 ? 1.721 13.607 2.702 1.00 90.81 308 PHE A CA 1
ATOM 2431 C C . PHE A 1 308 ? 2.679 14.808 2.633 1.00 90.81 308 PHE A C 1
ATOM 2433 O O . PHE A 1 308 ? 3.716 14.715 1.973 1.00 90.81 308 PHE A O 1
ATOM 2440 N N . ALA A 1 309 ? 2.387 15.908 3.333 1.00 89.75 309 ALA A N 1
ATOM 2441 C CA . ALA A 1 309 ? 3.268 17.074 3.404 1.00 89.75 309 ALA A CA 1
ATOM 2442 C C . ALA A 1 309 ? 4.603 16.741 4.096 1.00 89.75 309 ALA A C 1
ATOM 2444 O O . ALA A 1 309 ? 5.673 17.095 3.588 1.00 89.75 309 ALA A O 1
ATOM 2445 N N . GLN A 1 310 ? 4.560 15.989 5.200 1.00 89.00 310 GLN A N 1
ATOM 2446 C CA . GLN A 1 310 ? 5.748 15.479 5.882 1.00 89.00 310 GLN A CA 1
ATOM 2447 C C . GLN A 1 310 ? 6.554 14.547 4.968 1.00 89.00 310 GLN A C 1
ATOM 2449 O O . GLN A 1 310 ? 7.773 14.694 4.859 1.00 89.00 310 GLN A O 1
ATOM 2454 N N . LEU A 1 311 ? 5.895 13.612 4.273 1.00 84.38 311 LEU A N 1
ATOM 2455 C CA . LEU A 1 311 ? 6.546 12.679 3.352 1.00 84.38 311 LEU A CA 1
ATOM 2456 C C . LEU A 1 311 ? 7.257 13.409 2.206 1.00 84.38 311 LEU A C 1
ATOM 2458 O O . LEU A 1 311 ? 8.405 13.080 1.906 1.00 84.38 311 LEU A O 1
ATOM 2462 N N . ALA A 1 312 ? 6.604 14.409 1.607 1.00 86.88 312 ALA A N 1
ATOM 2463 C CA . ALA A 1 312 ? 7.178 15.201 0.525 1.00 86.88 312 ALA A CA 1
ATOM 2464 C C . ALA A 1 312 ? 8.391 16.017 0.987 1.00 86.88 312 ALA A C 1
ATOM 2466 O O . ALA A 1 312 ? 9.444 15.947 0.356 1.00 86.88 312 ALA A O 1
ATOM 2467 N N . THR A 1 313 ? 8.277 16.688 2.137 1.00 84.50 313 THR A N 1
ATOM 2468 C CA . THR A 1 313 ? 9.359 17.483 2.746 1.00 84.50 313 THR A CA 1
ATOM 2469 C C . THR A 1 313 ? 10.548 16.615 3.184 1.00 84.50 313 THR A C 1
ATOM 2471 O O . THR A 1 313 ? 11.688 17.059 3.142 1.00 84.50 313 THR A O 1
ATOM 2474 N N . THR A 1 314 ? 10.308 15.358 3.576 1.00 81.00 314 THR A N 1
ATOM 2475 C CA . THR A 1 314 ? 11.361 14.431 4.046 1.00 81.00 314 THR A CA 1
ATOM 2476 C C . THR A 1 314 ? 12.061 13.676 2.903 1.00 81.00 314 THR A C 1
ATOM 2478 O O . THR A 1 314 ? 13.080 13.024 3.134 1.00 81.00 314 THR A O 1
ATOM 2481 N N . ARG A 1 315 ? 11.511 13.682 1.679 1.00 75.56 315 ARG A N 1
ATOM 2482 C CA . ARG A 1 315 ? 11.991 12.842 0.560 1.00 75.56 315 ARG A CA 1
ATOM 2483 C C . ARG A 1 315 ? 12.139 13.571 -0.782 1.00 75.56 315 ARG A C 1
ATOM 2485 O O . ARG A 1 315 ? 12.266 12.902 -1.806 1.00 75.56 315 ARG A O 1
ATOM 2492 N N . ASP A 1 316 ? 12.098 14.901 -0.785 1.00 79.88 316 ASP A N 1
ATOM 2493 C CA . ASP A 1 316 ? 12.132 15.748 -1.987 1.00 79.88 316 ASP A CA 1
ATOM 2494 C C . ASP A 1 316 ? 11.077 15.359 -3.050 1.00 79.88 316 ASP A C 1
ATOM 2496 O O . ASP A 1 316 ? 11.331 15.422 -4.257 1.00 79.88 316 ASP A O 1
ATOM 2500 N N . TYR A 1 317 ? 9.877 14.923 -2.632 1.00 86.62 317 TYR A N 1
ATOM 2501 C CA . TYR A 1 317 ? 8.816 14.600 -3.597 1.00 86.62 317 TYR A CA 1
ATOM 2502 C C . TYR A 1 317 ? 8.197 15.885 -4.151 1.00 86.62 317 TYR A C 1
ATOM 2504 O O . TYR A 1 317 ? 7.694 16.730 -3.412 1.00 86.62 317 TYR A O 1
ATOM 2512 N N . VAL A 1 318 ? 8.192 16.002 -5.477 1.00 87.06 318 VAL A N 1
ATOM 2513 C CA . VAL A 1 318 ? 7.558 17.112 -6.193 1.00 87.06 318 VAL A CA 1
ATOM 2514 C C . VAL A 1 318 ? 6.063 16.858 -6.389 1.00 87.06 318 VAL A C 1
ATOM 2516 O O . VAL A 1 318 ? 5.639 15.725 -6.620 1.00 87.06 318 VAL A O 1
ATOM 2519 N N . LYS A 1 319 ? 5.256 17.924 -6.346 1.00 89.00 319 LYS A N 1
ATOM 2520 C CA . LYS A 1 319 ? 3.842 17.860 -6.734 1.00 89.00 319 LYS A CA 1
ATOM 2521 C C . LYS A 1 319 ? 3.745 17.457 -8.220 1.00 89.00 319 LYS A C 1
ATOM 2523 O O . LYS A 1 319 ? 4.350 18.145 -9.044 1.00 89.00 319 LYS A O 1
ATOM 2528 N N . PRO A 1 320 ? 2.995 16.400 -8.583 1.00 90.31 320 PRO A N 1
ATOM 2529 C CA . PRO A 1 320 ? 2.768 16.056 -9.982 1.00 90.31 320 PRO A CA 1
ATOM 2530 C C . PRO A 1 320 ? 1.840 17.075 -10.652 1.00 90.31 320 PRO A C 1
ATOM 2532 O O . PRO A 1 320 ? 0.940 17.626 -10.011 1.00 90.31 320 PRO A O 1
ATOM 2535 N N . ASP A 1 321 ? 2.034 17.278 -11.952 1.00 90.12 321 ASP A N 1
ATOM 2536 C CA . ASP A 1 321 ? 1.050 17.936 -12.810 1.00 90.12 321 ASP A CA 1
ATOM 2537 C C . ASP A 1 321 ? 0.140 16.876 -13.453 1.00 90.12 321 ASP A C 1
ATOM 2539 O O . ASP A 1 321 ? 0.600 15.787 -13.810 1.00 90.12 321 ASP A O 1
ATOM 2543 N N . LEU A 1 322 ? -1.157 17.163 -13.556 1.00 90.25 322 LEU A N 1
ATOM 2544 C CA . LEU A 1 322 ? -2.175 16.190 -13.959 1.00 90.25 322 LEU A CA 1
ATOM 2545 C C . LEU A 1 322 ? -2.641 16.482 -15.387 1.00 90.25 322 LEU A C 1
ATOM 2547 O O . LEU A 1 322 ? -3.524 17.305 -15.614 1.00 90.25 322 LEU A O 1
ATOM 2551 N N . SER A 1 323 ? -2.046 15.777 -16.351 1.00 87.56 323 SER A N 1
ATOM 2552 C CA . SER A 1 323 ? -2.354 15.907 -17.780 1.00 87.56 323 SER A CA 1
ATOM 2553 C C . SER A 1 323 ? -2.683 14.555 -18.426 1.00 87.56 323 SER A C 1
ATOM 2555 O O . SER A 1 323 ? -2.540 13.500 -17.812 1.00 87.56 323 SER A O 1
ATOM 2557 N N . THR A 1 324 ? -3.079 14.576 -19.701 1.00 82.19 324 THR A N 1
ATOM 2558 C CA . THR A 1 324 ? -3.289 13.369 -20.522 1.00 82.19 324 THR A CA 1
ATOM 2559 C C . THR A 1 324 ? -2.000 12.611 -20.860 1.00 82.19 324 THR A C 1
ATOM 2561 O O . THR A 1 324 ? -2.072 11.525 -21.430 1.00 82.19 324 THR A O 1
ATOM 2564 N N . THR A 1 325 ? -0.827 13.178 -20.563 1.00 65.81 325 THR A N 1
ATOM 2565 C CA . THR A 1 325 ? 0.476 12.668 -21.001 1.00 65.81 325 THR A CA 1
ATOM 2566 C C . THR A 1 325 ? 1.364 12.376 -19.796 1.00 65.81 325 THR A C 1
ATOM 2568 O O . THR A 1 325 ? 1.701 13.277 -19.028 1.00 65.81 325 THR A O 1
ATOM 2571 N N . LEU A 1 326 ? 1.793 11.121 -19.646 1.00 79.69 326 LEU A N 1
ATOM 2572 C CA . LEU A 1 326 ? 2.743 10.733 -18.606 1.00 79.69 326 LEU A CA 1
ATOM 2573 C C . LEU A 1 326 ? 4.161 11.187 -18.986 1.00 79.69 326 LEU A C 1
ATOM 2575 O O . LEU A 1 326 ? 4.758 10.659 -19.922 1.00 79.69 326 LEU A O 1
ATOM 2579 N N . ALA A 1 327 ? 4.713 12.131 -18.225 1.00 75.56 327 ALA A N 1
ATOM 2580 C CA . ALA A 1 327 ? 6.101 12.567 -18.334 1.00 75.56 327 ALA A CA 1
ATOM 2581 C C . ALA A 1 327 ? 6.778 12.495 -16.959 1.00 75.56 327 ALA A C 1
ATOM 2583 O O . ALA A 1 327 ? 6.320 13.112 -15.999 1.00 75.56 327 ALA A O 1
ATOM 2584 N N . LEU A 1 328 ? 7.876 11.743 -16.861 1.00 77.81 328 LEU A N 1
ATOM 2585 C CA . LEU A 1 328 ? 8.621 11.526 -15.619 1.00 77.81 328 LEU A CA 1
ATOM 2586 C C . LEU A 1 328 ? 10.073 11.978 -15.799 1.00 77.81 328 LEU A C 1
ATOM 2588 O O . LEU A 1 328 ? 10.772 11.502 -16.690 1.00 77.81 328 LEU A O 1
ATOM 2592 N N . LYS A 1 329 ? 10.542 12.895 -14.945 1.00 66.94 329 LYS A N 1
ATOM 2593 C CA . LYS A 1 329 ? 11.908 13.440 -14.985 1.00 66.94 329 LYS A CA 1
ATOM 2594 C C . LYS A 1 329 ? 12.670 13.026 -13.730 1.00 66.94 329 LYS A C 1
ATOM 2596 O O . LYS A 1 329 ? 12.310 13.454 -12.640 1.00 66.94 329 LYS A O 1
ATOM 2601 N N . ALA A 1 330 ? 13.724 12.223 -13.898 1.00 67.19 330 ALA A N 1
ATOM 2602 C CA . ALA A 1 330 ? 14.551 11.699 -12.801 1.00 67.19 330 ALA A CA 1
ATOM 2603 C C . ALA A 1 330 ? 13.737 11.032 -11.666 1.00 67.19 330 ALA A C 1
ATOM 2605 O O . ALA A 1 330 ? 14.100 11.125 -10.491 1.00 67.19 330 ALA A O 1
ATOM 2606 N N . ALA A 1 331 ? 12.626 10.378 -12.028 1.00 72.88 331 ALA A N 1
ATOM 2607 C CA . ALA A 1 331 ? 11.782 9.647 -11.092 1.00 72.88 331 ALA A CA 1
ATOM 2608 C C . ALA A 1 331 ? 12.557 8.497 -10.431 1.00 72.88 331 ALA A C 1
ATOM 2610 O O . ALA A 1 331 ? 13.481 7.932 -11.017 1.00 72.88 331 ALA A O 1
ATOM 2611 N N . ARG A 1 332 ? 12.169 8.166 -9.199 1.00 69.50 332 ARG A N 1
ATOM 2612 C CA . ARG A 1 332 ? 12.809 7.143 -8.367 1.00 69.50 332 ARG A CA 1
ATOM 2613 C C . ARG A 1 332 ? 11.761 6.248 -7.718 1.00 69.50 332 ARG A C 1
ATOM 2615 O O . ARG A 1 332 ? 10.585 6.616 -7.669 1.00 69.50 332 ARG A O 1
ATOM 2622 N N . HIS A 1 333 ? 12.163 5.093 -7.197 1.00 71.62 333 HIS A N 1
ATOM 2623 C CA . HIS A 1 333 ? 11.211 4.148 -6.626 1.00 71.62 333 HIS A CA 1
ATOM 2624 C C . HIS A 1 333 ? 10.969 4.485 -5.143 1.00 71.62 333 HIS A C 1
ATOM 2626 O O . HIS A 1 333 ? 11.881 4.330 -4.330 1.00 71.62 333 HIS A O 1
ATOM 2632 N N . PRO A 1 334 ? 9.733 4.814 -4.709 1.00 70.25 334 PRO A N 1
ATOM 2633 C CA . PRO A 1 334 ? 9.439 5.307 -3.348 1.00 70.25 334 PRO A CA 1
ATOM 2634 C C . PRO A 1 334 ? 9.681 4.306 -2.191 1.00 70.25 334 PRO A C 1
ATOM 2636 O O . PRO A 1 334 ? 9.347 4.587 -1.037 1.00 70.25 334 PRO A O 1
ATOM 2639 N N . VAL A 1 335 ? 10.270 3.143 -2.490 1.00 67.19 335 VAL A N 1
ATOM 2640 C CA . VAL A 1 335 ? 10.562 2.038 -1.567 1.00 67.19 335 VAL A CA 1
ATOM 2641 C C . VAL A 1 335 ? 11.977 1.488 -1.798 1.00 67.19 335 VAL A C 1
ATOM 2643 O O . VAL A 1 335 ? 12.729 1.345 -0.834 1.00 67.19 335 VAL A O 1
ATOM 2646 N N . LEU A 1 336 ? 12.372 1.202 -3.050 1.00 59.50 336 LEU A N 1
ATOM 2647 C CA . LEU A 1 336 ? 13.672 0.575 -3.349 1.00 59.50 336 LEU A CA 1
ATOM 2648 C C . LEU A 1 336 ? 14.880 1.520 -3.211 1.00 59.50 336 LEU A C 1
ATOM 2650 O O . LEU A 1 336 ? 15.984 1.025 -2.981 1.00 59.50 336 LEU A O 1
ATOM 2654 N N . ASP A 1 337 ? 14.675 2.843 -3.232 1.00 61.44 337 ASP A N 1
ATOM 2655 C CA . ASP A 1 337 ? 15.707 3.878 -3.016 1.00 61.44 337 ASP A CA 1
ATOM 2656 C C . ASP A 1 337 ? 16.538 3.697 -1.727 1.00 61.44 337 ASP A C 1
ATOM 2658 O O . ASP A 1 337 ? 17.645 4.220 -1.624 1.00 61.44 337 ASP A O 1
ATOM 2662 N N . LYS A 1 338 ? 16.028 2.957 -0.730 1.00 55.16 338 LYS A N 1
ATOM 2663 C CA . LYS A 1 338 ? 16.732 2.666 0.535 1.00 55.16 338 LYS A CA 1
ATOM 2664 C C . LYS A 1 338 ? 17.531 1.353 0.535 1.00 55.16 338 LYS A C 1
ATOM 2666 O O . LYS A 1 338 ? 17.989 0.926 1.593 1.00 55.16 338 LYS A O 1
ATOM 2671 N N . SER A 1 339 ? 17.671 0.671 -0.604 1.00 51.84 339 SER A N 1
ATOM 2672 C CA . SER A 1 339 ? 18.308 -0.650 -0.668 1.00 51.84 339 SER A CA 1
ATOM 2673 C C . SER A 1 339 ? 19.766 -0.598 -1.148 1.00 51.84 339 SER A C 1
ATOM 2675 O O . SER A 1 339 ? 20.062 -0.109 -2.233 1.00 51.84 339 SER A O 1
ATOM 2677 N N . ASN A 1 340 ? 20.685 -1.174 -0.360 1.00 57.62 340 ASN A N 1
ATOM 2678 C CA . ASN A 1 340 ? 22.105 -1.357 -0.713 1.00 57.62 340 ASN A CA 1
ATOM 2679 C C . ASN A 1 340 ? 22.297 -2.507 -1.728 1.00 57.62 340 ASN A C 1
ATOM 2681 O O . ASN A 1 340 ? 23.070 -3.439 -1.502 1.00 57.62 340 ASN A O 1
ATOM 2685 N N . LEU A 1 341 ? 21.533 -2.486 -2.818 1.00 64.44 341 LEU A N 1
ATOM 2686 C CA . LEU A 1 341 ? 21.578 -3.468 -3.899 1.00 64.44 341 LEU A CA 1
ATOM 2687 C C . LEU A 1 341 ? 22.397 -2.923 -5.074 1.00 64.44 341 LEU A C 1
ATOM 2689 O O . LEU A 1 341 ? 22.494 -1.713 -5.267 1.00 64.44 341 LEU A O 1
ATOM 2693 N N . SER A 1 342 ? 22.981 -3.809 -5.887 1.00 77.94 342 SER A N 1
ATOM 2694 C CA . SER A 1 342 ? 23.589 -3.368 -7.148 1.00 77.94 342 SER A CA 1
ATOM 2695 C C . SER A 1 342 ? 22.509 -2.862 -8.106 1.00 77.94 342 SER A C 1
ATOM 2697 O O . SER A 1 342 ? 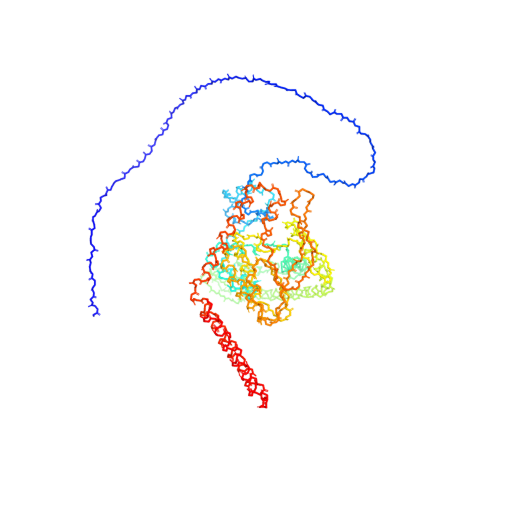21.396 -3.388 -8.104 1.00 77.94 342 SER A O 1
ATOM 2699 N N . THR A 1 343 ? 22.842 -1.899 -8.969 1.00 78.06 343 THR A N 1
ATOM 2700 C CA . THR A 1 343 ? 21.915 -1.339 -9.971 1.00 78.06 343 THR A CA 1
ATOM 2701 C C . THR A 1 343 ? 21.236 -2.438 -10.791 1.00 78.06 343 THR A C 1
ATOM 2703 O O . THR A 1 343 ? 20.016 -2.468 -10.905 1.00 78.06 343 THR A O 1
ATOM 2706 N N . PHE A 1 344 ? 22.009 -3.438 -11.226 1.00 81.25 344 PHE A N 1
ATOM 2707 C CA . PHE A 1 344 ? 21.499 -4.627 -11.909 1.00 81.25 344 PHE A CA 1
ATOM 2708 C C . PHE A 1 344 ? 20.495 -5.441 -11.068 1.00 81.25 344 PHE A C 1
ATOM 2710 O O . PHE A 1 344 ? 19.504 -5.937 -11.593 1.00 81.25 344 PHE A O 1
ATOM 2717 N N . SER A 1 345 ? 20.700 -5.564 -9.753 1.00 79.94 345 SER A N 1
ATOM 2718 C CA . SER A 1 345 ? 19.758 -6.263 -8.860 1.00 79.94 345 SER A CA 1
ATOM 2719 C C . SER A 1 345 ? 18.435 -5.510 -8.672 1.00 79.94 345 SER A C 1
ATOM 2721 O O . SER A 1 345 ? 17.431 -6.135 -8.322 1.00 79.94 345 SER A O 1
ATOM 2723 N N . VAL A 1 346 ? 18.432 -4.189 -8.883 1.00 80.00 346 VAL A N 1
ATOM 2724 C CA . VAL A 1 346 ? 17.221 -3.357 -8.913 1.00 80.00 346 VAL A CA 1
ATOM 2725 C C . VAL A 1 346 ? 16.528 -3.513 -10.271 1.00 80.00 346 VAL A C 1
ATOM 2727 O O . VAL A 1 346 ? 15.387 -3.969 -10.289 1.00 80.00 346 VAL A O 1
ATOM 2730 N N . GLU A 1 347 ? 17.250 -3.327 -11.387 1.00 83.94 347 GLU A N 1
ATOM 2731 C CA . GLU A 1 347 ? 16.750 -3.550 -12.761 1.00 83.94 347 GLU A CA 1
ATOM 2732 C C . GLU A 1 347 ? 16.071 -4.930 -12.911 1.00 83.94 347 GLU A C 1
ATOM 2734 O O . GLU A 1 347 ? 14.948 -5.046 -13.402 1.00 83.94 347 GLU A O 1
ATOM 2739 N N . MET A 1 348 ? 16.717 -6.003 -12.433 1.00 87.00 348 MET A N 1
ATOM 2740 C CA . MET A 1 348 ? 16.167 -7.366 -12.491 1.00 87.00 348 MET A CA 1
ATOM 2741 C C . MET A 1 348 ? 14.929 -7.562 -11.605 1.00 87.00 348 MET A C 1
ATOM 2743 O O . MET A 1 348 ? 14.090 -8.415 -11.903 1.00 87.00 348 MET A O 1
ATOM 2747 N N . ARG A 1 349 ? 14.785 -6.798 -10.516 1.00 81.06 349 ARG A N 1
ATOM 2748 C CA . ARG A 1 349 ? 13.613 -6.857 -9.630 1.00 81.06 349 ARG A CA 1
ATOM 2749 C C . ARG A 1 349 ? 12.424 -6.121 -10.235 1.00 81.06 349 ARG A C 1
ATOM 2751 O O . ARG A 1 349 ? 11.315 -6.646 -10.193 1.00 81.06 349 ARG A O 1
ATOM 2758 N N . GLU A 1 350 ? 12.669 -4.960 -10.827 1.00 83.88 350 GLU A N 1
ATOM 2759 C CA . GLU A 1 350 ? 11.671 -4.160 -11.538 1.00 83.88 350 GLU A CA 1
ATOM 2760 C C . GLU A 1 350 ? 11.150 -4.923 -12.762 1.00 83.88 350 GLU A C 1
ATOM 2762 O O . GLU A 1 350 ? 9.942 -5.112 -12.900 1.00 83.88 350 GLU A O 1
ATOM 2767 N N . MET A 1 351 ? 12.040 -5.515 -13.568 1.00 87.50 351 MET A N 1
ATOM 2768 C CA . MET A 1 351 ? 11.633 -6.391 -14.671 1.00 87.50 351 MET A CA 1
ATOM 2769 C C . MET A 1 351 ? 10.894 -7.653 -14.208 1.00 87.50 351 MET A C 1
ATOM 2771 O O . MET A 1 351 ? 9.931 -8.062 -14.852 1.00 87.50 351 MET A O 1
ATOM 2775 N N . SER A 1 352 ? 11.288 -8.259 -13.082 1.00 86.38 352 SER A N 1
ATOM 2776 C CA . SER A 1 352 ? 10.560 -9.394 -12.490 1.00 86.38 352 SER A CA 1
ATOM 2777 C C . SER A 1 352 ? 9.154 -9.001 -12.020 1.00 86.38 352 SER A C 1
ATOM 2779 O O . SER A 1 352 ? 8.235 -9.811 -12.116 1.00 86.38 352 SER A O 1
ATOM 2781 N N . PHE A 1 353 ? 8.952 -7.762 -11.558 1.00 82.75 353 PHE A N 1
ATOM 2782 C CA . PHE A 1 353 ? 7.623 -7.234 -11.250 1.00 82.75 353 PHE A CA 1
ATOM 2783 C C . PHE A 1 353 ? 6.802 -6.987 -12.524 1.00 82.75 353 PHE A C 1
ATOM 2785 O O . PHE A 1 353 ? 5.670 -7.462 -12.605 1.00 82.75 353 PHE A O 1
ATOM 2792 N N . ILE A 1 354 ? 7.373 -6.324 -13.538 1.00 88.00 354 ILE A N 1
ATOM 2793 C CA . ILE A 1 354 ? 6.707 -6.066 -14.827 1.00 88.00 354 ILE A CA 1
ATOM 2794 C C . ILE A 1 354 ? 6.245 -7.387 -15.457 1.00 88.00 354 ILE A C 1
ATOM 2796 O O . ILE A 1 354 ? 5.055 -7.573 -15.690 1.00 88.00 354 ILE A O 1
ATOM 2800 N N . LEU A 1 355 ? 7.150 -8.354 -15.634 1.00 88.75 355 LEU A N 1
ATOM 2801 C CA . LEU A 1 355 ? 6.865 -9.646 -16.278 1.00 88.75 355 LEU A CA 1
ATOM 2802 C C . LEU A 1 355 ? 5.832 -10.522 -15.543 1.00 88.75 355 LEU A C 1
ATOM 2804 O O . LEU A 1 355 ? 5.354 -11.495 -16.120 1.00 88.75 355 LEU A O 1
ATOM 2808 N N . ARG A 1 356 ? 5.490 -10.209 -14.285 1.00 87.69 356 ARG A N 1
ATOM 2809 C CA . ARG A 1 356 ? 4.457 -10.913 -13.503 1.00 87.69 356 ARG A CA 1
ATOM 2810 C C . ARG A 1 356 ? 3.075 -10.265 -13.563 1.00 87.69 356 ARG A C 1
ATOM 2812 O O . ARG A 1 356 ? 2.105 -10.943 -13.245 1.00 87.69 356 ARG A O 1
ATOM 2819 N N . ASN A 1 357 ? 2.997 -8.979 -13.905 1.00 87.69 357 ASN A N 1
ATOM 2820 C CA . ASN A 1 357 ? 1.767 -8.181 -13.821 1.00 87.69 357 ASN A CA 1
ATOM 2821 C C . ASN A 1 357 ? 1.335 -7.579 -15.171 1.00 87.69 357 ASN A C 1
ATOM 2823 O O . ASN A 1 357 ? 0.252 -7.012 -15.253 1.00 87.69 357 ASN A O 1
ATOM 2827 N N . ILE A 1 358 ? 2.173 -7.672 -16.207 1.00 90.56 358 ILE A N 1
ATOM 2828 C CA . ILE A 1 358 ? 1.908 -7.107 -17.533 1.00 90.56 358 ILE A CA 1
ATOM 2829 C C . ILE A 1 358 ? 0.802 -7.876 -18.279 1.00 90.56 358 ILE A C 1
ATOM 2831 O O . ILE A 1 358 ? 0.856 -9.099 -18.413 1.00 90.56 358 ILE A O 1
ATOM 2835 N N . ASP A 1 359 ? -0.185 -7.137 -18.786 1.00 86.50 359 ASP A N 1
ATOM 2836 C CA . ASP A 1 359 ? -1.338 -7.634 -19.549 1.00 86.50 359 ASP A CA 1
ATOM 2837 C C . ASP A 1 359 ? -1.464 -6.949 -20.927 1.00 86.50 359 ASP A C 1
ATOM 2839 O O . ASP A 1 359 ? -0.657 -6.093 -21.291 1.00 86.50 359 ASP A O 1
ATOM 2843 N N . ASP A 1 360 ? -2.495 -7.296 -21.701 1.00 90.38 360 ASP A N 1
ATOM 2844 C CA . ASP A 1 360 ? -2.717 -6.760 -23.053 1.00 90.38 360 ASP A CA 1
ATOM 2845 C C . ASP A 1 360 ? -3.158 -5.280 -23.093 1.00 90.38 360 ASP A C 1
ATOM 2847 O O . ASP A 1 360 ? -3.240 -4.687 -24.170 1.00 90.38 360 ASP A O 1
ATOM 2851 N N . LYS A 1 361 ? -3.399 -4.661 -21.930 1.00 87.38 361 LYS A N 1
ATOM 2852 C CA . LYS A 1 361 ? -3.763 -3.239 -21.765 1.00 87.38 361 LYS A CA 1
ATOM 2853 C C . LYS A 1 361 ? -2.621 -2.403 -21.191 1.00 87.38 361 LYS A C 1
ATOM 2855 O O . LYS A 1 361 ? -2.716 -1.176 -21.148 1.00 87.38 361 LYS A O 1
ATOM 2860 N N . SER A 1 362 ? -1.554 -3.054 -20.745 1.00 87.81 362 SER A N 1
ATOM 2861 C CA . SER A 1 362 ? -0.410 -2.421 -20.110 1.00 87.81 362 SER A CA 1
ATOM 2862 C C . SER A 1 362 ? 0.418 -1.595 -21.100 1.00 87.81 362 SER A C 1
ATOM 2864 O O . SER A 1 362 ? 0.606 -1.969 -22.261 1.00 87.81 362 SER A O 1
ATOM 2866 N N . LEU A 1 363 ? 0.983 -0.493 -20.600 1.00 90.50 363 LEU A N 1
ATOM 2867 C CA . LEU A 1 363 ? 2.070 0.244 -21.241 1.00 90.50 363 LEU A CA 1
ATOM 2868 C C . LEU A 1 363 ? 3.351 0.030 -20.428 1.00 90.50 363 LEU A C 1
ATOM 2870 O O . LEU A 1 363 ? 3.444 0.487 -19.291 1.00 90.50 363 LEU A O 1
ATOM 2874 N N . ALA A 1 364 ? 4.340 -0.640 -21.014 1.00 88.81 364 ALA A N 1
ATOM 2875 C CA . ALA A 1 364 ? 5.670 -0.791 -20.433 1.00 88.81 364 ALA A CA 1
ATOM 2876 C C . ALA A 1 364 ? 6.673 0.124 -21.147 1.00 88.81 364 ALA A C 1
ATOM 2878 O O . ALA A 1 364 ? 6.737 0.151 -22.377 1.00 88.81 364 ALA A O 1
ATOM 2879 N N . VAL A 1 365 ? 7.484 0.843 -20.370 1.00 91.94 365 VAL A N 1
ATOM 2880 C CA . VAL A 1 365 ? 8.613 1.644 -20.862 1.00 91.94 365 VAL A CA 1
ATOM 2881 C C . VAL A 1 365 ? 9.878 1.130 -20.184 1.00 91.94 365 VAL A C 1
ATOM 2883 O O . VAL A 1 365 ? 9.928 1.038 -18.959 1.00 91.94 365 VAL A O 1
ATOM 2886 N N . ILE A 1 366 ? 10.872 0.749 -20.982 1.00 90.75 366 ILE A N 1
ATOM 2887 C CA . ILE A 1 366 ? 12.103 0.085 -20.546 1.00 90.75 366 ILE A CA 1
ATOM 2888 C C . ILE A 1 366 ? 13.289 0.869 -21.106 1.00 90.75 366 ILE A C 1
ATOM 2890 O O . ILE A 1 366 ? 13.343 1.123 -22.309 1.00 90.75 366 ILE A O 1
ATOM 2894 N N . ASP A 1 367 ? 14.233 1.239 -20.241 1.00 89.31 367 ASP A N 1
ATOM 2895 C CA . ASP A 1 367 ? 15.360 2.113 -20.582 1.00 89.31 367 ASP A CA 1
ATOM 2896 C C . ASP A 1 367 ? 16.707 1.470 -20.216 1.00 89.31 367 ASP A C 1
ATOM 2898 O O . ASP A 1 367 ? 17.003 1.226 -19.042 1.00 89.31 367 ASP A O 1
ATOM 2902 N N . GLU A 1 368 ? 17.501 1.153 -21.244 1.00 87.62 368 GLU A N 1
ATOM 2903 C CA . GLU A 1 368 ? 18.853 0.575 -21.180 1.00 87.62 368 GLU A CA 1
ATOM 2904 C C . GLU A 1 368 ? 18.999 -0.630 -20.226 1.00 87.62 368 GLU A C 1
ATOM 2906 O O . GLU A 1 368 ? 19.966 -0.745 -19.464 1.00 87.62 368 GLU A O 1
ATOM 2911 N N . LEU A 1 369 ? 18.016 -1.535 -20.256 1.00 87.38 369 LEU A N 1
ATOM 2912 C CA . LEU A 1 369 ? 17.979 -2.767 -19.463 1.00 87.38 369 LEU A CA 1
ATOM 2913 C C . LEU A 1 369 ? 19.234 -3.630 -19.671 1.00 87.38 369 LEU A C 1
ATOM 2915 O O . LEU A 1 369 ? 19.563 -3.997 -20.798 1.00 87.38 369 LEU A O 1
ATOM 2919 N N . GLY A 1 370 ? 19.894 -4.024 -18.577 1.00 82.31 370 GLY A N 1
ATOM 2920 C CA . GLY A 1 370 ? 21.050 -4.921 -18.625 1.00 82.31 370 GLY A CA 1
ATOM 2921 C C . GLY A 1 370 ? 22.390 -4.213 -18.845 1.00 82.31 370 GLY A C 1
ATOM 2922 O O . GLY A 1 370 ? 23.421 -4.884 -18.890 1.00 82.31 370 GLY A O 1
ATOM 2923 N N . ARG A 1 371 ? 22.414 -2.872 -18.894 1.00 83.62 371 ARG A N 1
ATOM 2924 C CA . ARG A 1 371 ? 23.654 -2.069 -18.937 1.00 83.62 371 ARG A CA 1
ATOM 2925 C C . ARG A 1 371 ? 24.588 -2.312 -17.745 1.00 83.62 371 ARG A C 1
ATOM 2927 O O . ARG A 1 371 ? 25.793 -2.112 -17.855 1.00 83.62 371 ARG A O 1
ATOM 2934 N N . ALA A 1 372 ? 24.035 -2.717 -16.599 1.00 80.88 372 ALA A N 1
ATOM 2935 C CA . ALA A 1 372 ? 24.750 -2.856 -15.331 1.00 80.88 372 ALA A CA 1
ATOM 2936 C C . ALA A 1 372 ? 25.399 -4.245 -15.113 1.00 80.88 372 ALA A C 1
ATOM 2938 O O . ALA A 1 372 ? 25.768 -4.584 -13.988 1.00 80.88 372 ALA A O 1
ATOM 2939 N N . THR A 1 373 ? 25.539 -5.057 -16.167 1.00 86.62 373 THR A N 1
ATOM 2940 C CA . THR A 1 373 ? 26.176 -6.387 -16.135 1.00 86.62 373 THR A CA 1
ATOM 2941 C C . THR A 1 373 ? 27.101 -6.594 -17.349 1.00 86.62 373 THR A C 1
ATOM 2943 O O . THR A 1 373 ? 27.419 -5.649 -18.069 1.00 86.62 373 THR A O 1
ATOM 2946 N N . SER A 1 374 ? 27.596 -7.814 -17.586 1.00 86.56 374 SER A N 1
ATOM 2947 C CA . SER A 1 374 ? 28.439 -8.105 -18.751 1.00 86.56 374 SER A CA 1
ATOM 2948 C C . SER A 1 374 ? 27.663 -7.919 -20.063 1.00 86.56 374 SER A C 1
ATOM 2950 O O . SER A 1 374 ? 26.507 -8.319 -20.181 1.00 86.56 374 SER A O 1
ATOM 2952 N N . ASN A 1 375 ? 28.324 -7.392 -21.100 1.00 79.38 375 ASN A N 1
ATOM 2953 C CA . ASN A 1 375 ? 27.715 -7.172 -22.421 1.00 79.38 375 ASN A CA 1
ATOM 2954 C C . ASN A 1 375 ? 27.159 -8.442 -23.097 1.00 79.38 375 ASN A C 1
ATOM 2956 O O . ASN A 1 375 ? 26.419 -8.324 -24.071 1.00 79.38 375 ASN A O 1
ATOM 2960 N N . ARG A 1 376 ? 27.535 -9.645 -22.639 1.00 81.81 376 ARG A N 1
ATOM 2961 C CA . ARG A 1 376 ? 26.955 -10.907 -23.127 1.00 81.81 376 ARG A CA 1
ATOM 2962 C C . ARG A 1 376 ? 25.684 -11.260 -22.366 1.00 81.81 376 ARG A C 1
ATOM 2964 O O . ARG A 1 376 ? 24.679 -11.580 -22.991 1.00 81.81 376 ARG A O 1
ATOM 2971 N N . ASP A 1 377 ? 25.733 -11.161 -21.042 1.00 84.88 377 ASP A N 1
ATOM 2972 C CA . ASP A 1 377 ? 24.632 -11.555 -20.164 1.00 84.88 377 ASP A CA 1
ATOM 2973 C C . ASP A 1 377 ? 23.496 -10.527 -20.226 1.00 84.88 377 ASP A C 1
ATOM 2975 O O . ASP A 1 377 ? 22.337 -10.907 -20.350 1.00 84.88 377 ASP A O 1
ATOM 2979 N N . GLY A 1 378 ? 23.824 -9.231 -20.260 1.00 87.31 378 GLY A N 1
ATOM 2980 C CA . GLY A 1 378 ? 22.863 -8.144 -20.453 1.00 87.31 378 GLY A CA 1
ATOM 2981 C C . GLY A 1 378 ? 22.125 -8.248 -21.789 1.00 87.31 378 GLY A C 1
ATOM 2982 O O . GLY A 1 378 ? 20.901 -8.177 -21.809 1.00 87.31 378 GLY A O 1
ATOM 2983 N N . LEU A 1 379 ? 22.835 -8.545 -22.887 1.00 87.12 379 LEU A N 1
ATOM 2984 C CA . LEU A 1 379 ? 22.212 -8.809 -24.191 1.00 87.12 379 LEU A CA 1
ATOM 2985 C C . LEU A 1 379 ? 21.321 -10.062 -24.157 1.00 87.12 379 LEU A C 1
ATOM 2987 O O . LEU A 1 379 ? 20.200 -10.024 -24.659 1.00 87.12 379 LEU A O 1
ATOM 2991 N N . ALA A 1 380 ? 21.790 -11.168 -23.571 1.00 87.12 380 ALA A N 1
ATOM 2992 C CA . ALA A 1 380 ? 21.017 -12.409 -23.487 1.00 87.12 380 ALA A CA 1
ATOM 2993 C C . ALA A 1 380 ? 19.732 -12.237 -22.656 1.00 87.12 380 ALA A C 1
ATOM 2995 O O . ALA A 1 380 ? 18.666 -12.707 -23.057 1.00 87.12 380 ALA A O 1
ATOM 2996 N N . ILE A 1 381 ? 19.817 -11.514 -21.536 1.00 88.81 381 ILE A N 1
ATOM 2997 C CA . ILE A 1 381 ? 18.679 -11.180 -20.677 1.00 88.81 381 ILE A CA 1
ATOM 2998 C C . ILE A 1 381 ? 17.728 -10.214 -21.390 1.00 88.81 381 ILE A C 1
ATOM 3000 O O . ILE A 1 381 ? 16.524 -10.453 -21.382 1.00 88.81 381 ILE A O 1
ATOM 3004 N N . ALA A 1 382 ? 18.238 -9.180 -22.065 1.00 90.81 382 ALA A N 1
ATOM 3005 C CA . ALA A 1 382 ? 17.413 -8.247 -22.830 1.00 90.81 382 ALA A CA 1
ATOM 3006 C C . ALA A 1 382 ? 16.649 -8.947 -23.971 1.00 90.81 382 ALA A C 1
ATOM 3008 O O . ALA A 1 382 ? 15.464 -8.670 -24.157 1.00 90.81 382 ALA A O 1
ATOM 3009 N N . ILE A 1 383 ? 17.271 -9.905 -24.678 1.00 90.31 383 ILE A N 1
ATOM 3010 C CA . ILE A 1 383 ? 16.583 -10.768 -25.658 1.00 90.31 383 ILE A CA 1
ATOM 3011 C C . ILE A 1 383 ? 15.477 -11.576 -24.965 1.00 90.31 383 ILE A C 1
ATOM 3013 O O . ILE A 1 383 ? 14.318 -11.476 -25.360 1.00 90.31 383 ILE A O 1
ATOM 3017 N N . ALA A 1 384 ? 15.803 -12.337 -23.916 1.00 89.88 384 ALA A N 1
ATOM 3018 C CA . ALA A 1 384 ? 14.846 -13.224 -23.250 1.00 89.88 384 ALA A CA 1
ATOM 3019 C C . ALA A 1 384 ? 13.655 -12.470 -22.626 1.00 89.88 384 ALA A C 1
ATOM 3021 O O . ALA A 1 384 ? 12.511 -12.911 -22.737 1.00 89.88 384 ALA A O 1
ATOM 3022 N N . MET A 1 385 ? 13.903 -11.310 -22.011 1.00 91.25 385 MET A N 1
ATOM 3023 C CA . MET A 1 385 ? 12.848 -10.455 -21.464 1.00 91.25 385 MET A CA 1
ATOM 3024 C C . MET A 1 385 ? 12.008 -9.820 -22.576 1.00 91.25 385 MET A C 1
ATOM 3026 O O . MET A 1 385 ? 10.787 -9.801 -22.453 1.00 91.25 385 MET A O 1
ATOM 3030 N N . SER A 1 386 ? 12.612 -9.393 -23.692 1.00 91.00 386 SER A N 1
ATOM 3031 C CA . SER A 1 386 ? 11.854 -8.930 -24.867 1.00 91.00 386 SER A CA 1
ATOM 3032 C C . SER A 1 386 ? 10.928 -10.022 -25.406 1.00 91.00 386 SER A C 1
ATOM 3034 O O . SER A 1 386 ? 9.756 -9.760 -25.656 1.00 91.00 386 SER A O 1
ATOM 3036 N N . GLU A 1 387 ? 11.409 -11.264 -25.529 1.00 88.19 387 GLU A N 1
ATOM 3037 C CA . GLU A 1 387 ? 10.591 -12.391 -25.998 1.00 88.19 387 GLU A CA 1
ATOM 3038 C C . GLU A 1 387 ? 9.428 -12.737 -25.058 1.00 88.19 387 GLU A C 1
ATOM 3040 O O . GLU A 1 387 ? 8.373 -13.150 -25.541 1.00 88.19 387 GLU A O 1
ATOM 3045 N N . ALA A 1 388 ? 9.570 -12.524 -23.747 1.00 88.94 388 ALA A N 1
ATOM 3046 C CA . ALA A 1 388 ? 8.467 -12.639 -22.793 1.00 88.94 388 ALA A CA 1
ATOM 3047 C C . ALA A 1 388 ? 7.469 -11.468 -22.908 1.00 88.94 388 ALA A C 1
ATOM 3049 O O . ALA A 1 388 ? 6.259 -11.686 -22.931 1.00 88.94 388 ALA A O 1
ATOM 3050 N N . LEU A 1 389 ? 7.956 -10.233 -23.060 1.00 90.75 389 LEU A N 1
ATOM 3051 C CA . LEU A 1 389 ? 7.117 -9.040 -23.228 1.00 90.75 389 L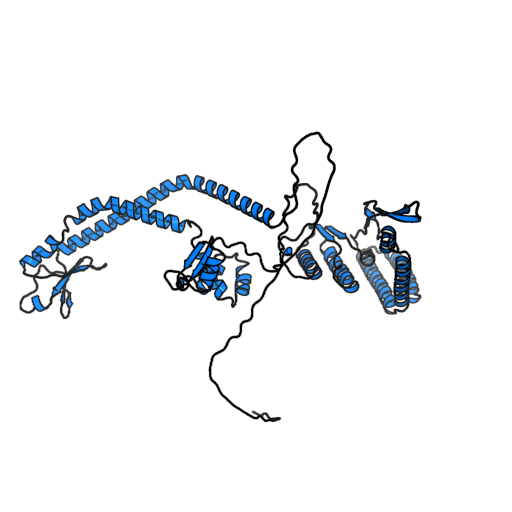EU A CA 1
ATOM 3052 C C . LEU A 1 389 ? 6.259 -9.114 -24.500 1.00 90.75 389 LEU A C 1
ATOM 3054 O O . LEU A 1 389 ? 5.065 -8.833 -24.444 1.00 90.75 389 LEU A O 1
ATOM 3058 N N . ILE A 1 390 ? 6.818 -9.584 -25.620 1.00 88.00 390 ILE A N 1
ATOM 3059 C CA . ILE A 1 390 ? 6.085 -9.788 -26.886 1.00 88.00 390 ILE A CA 1
ATOM 3060 C C . ILE A 1 390 ? 4.896 -10.754 -26.710 1.00 88.00 390 ILE A C 1
ATOM 3062 O O . ILE A 1 390 ? 3.865 -10.591 -27.363 1.00 88.00 390 ILE A O 1
ATOM 3066 N N . GLN A 1 391 ? 4.998 -11.740 -25.810 1.00 86.31 391 GLN A N 1
ATOM 3067 C CA . GLN A 1 391 ? 3.912 -12.694 -25.543 1.00 86.31 391 GLN A CA 1
ATOM 3068 C C . GLN A 1 391 ? 2.740 -12.069 -24.770 1.00 86.31 391 GLN A C 1
ATOM 3070 O O . GLN A 1 391 ? 1.608 -12.513 -24.954 1.00 86.31 391 GLN A O 1
ATOM 3075 N N . SER A 1 392 ? 2.981 -11.022 -23.968 1.00 86.50 392 SER A N 1
ATOM 3076 C CA . SER A 1 392 ? 1.929 -10.312 -23.216 1.00 86.50 392 SER A CA 1
ATOM 3077 C C . SER A 1 392 ? 0.970 -9.502 -24.098 1.00 86.50 392 SER A C 1
ATOM 3079 O O . SER A 1 392 ? -0.146 -9.218 -23.679 1.00 86.50 392 SER A O 1
ATOM 3081 N N . ARG A 1 393 ? 1.392 -9.147 -25.326 1.00 85.94 393 ARG A N 1
ATOM 3082 C CA . ARG A 1 393 ? 0.694 -8.236 -26.261 1.00 85.94 393 ARG A CA 1
ATOM 3083 C C . ARG A 1 393 ? 0.510 -6.793 -25.764 1.00 85.94 393 ARG A C 1
ATOM 3085 O O . ARG A 1 393 ? -0.152 -6.016 -26.446 1.00 85.94 393 ARG A O 1
ATOM 3092 N N . ALA A 1 394 ? 1.120 -6.432 -24.637 1.00 90.31 394 ALA A N 1
ATOM 3093 C CA . ALA A 1 394 ? 1.176 -5.067 -24.129 1.00 90.31 394 ALA A CA 1
ATOM 3094 C C . ALA A 1 394 ? 1.762 -4.074 -25.147 1.00 90.31 394 ALA A C 1
ATOM 3096 O O . ALA A 1 394 ? 2.530 -4.439 -26.043 1.00 90.31 394 ALA A O 1
ATOM 3097 N N . SER A 1 395 ? 1.493 -2.784 -24.942 1.00 91.06 395 SER A N 1
ATOM 3098 C CA . SER A 1 395 ? 2.258 -1.724 -25.601 1.00 91.06 395 SER A CA 1
ATOM 3099 C C . SER A 1 395 ? 3.622 -1.597 -24.922 1.00 91.06 395 SER A C 1
ATOM 3101 O O . SER A 1 395 ? 3.692 -1.270 -23.740 1.00 91.06 395 SER A O 1
ATOM 3103 N N . VAL A 1 396 ? 4.717 -1.850 -25.643 1.00 92.38 396 VAL A N 1
ATOM 3104 C CA . VAL A 1 396 ? 6.074 -1.865 -25.064 1.00 92.38 396 VAL A CA 1
ATOM 3105 C C . VAL A 1 396 ? 7.004 -0.929 -25.827 1.00 92.38 396 VAL A C 1
ATOM 3107 O O . VAL A 1 396 ? 7.193 -1.073 -27.033 1.00 92.38 396 VAL A O 1
ATOM 3110 N N . TRP A 1 397 ? 7.617 0.006 -25.105 1.00 92.50 397 TRP A N 1
ATOM 3111 C CA . TRP A 1 397 ? 8.678 0.889 -25.589 1.00 92.50 397 TRP A CA 1
ATOM 3112 C C . TRP A 1 397 ? 9.995 0.471 -24.929 1.00 92.50 397 TRP A C 1
ATOM 3114 O O . TRP A 1 397 ? 10.081 0.428 -23.704 1.00 92.50 397 TRP A O 1
ATOM 3124 N N . PHE A 1 398 ? 11.018 0.159 -25.726 1.00 91.81 398 PHE A N 1
ATOM 3125 C CA . PHE A 1 398 ? 12.310 -0.336 -25.237 1.00 91.81 398 PHE A CA 1
ATOM 3126 C C . PHE A 1 398 ? 13.442 0.498 -25.856 1.00 91.81 398 PHE A C 1
ATOM 3128 O O . PHE A 1 398 ? 13.742 0.360 -27.042 1.00 91.81 398 PHE A O 1
ATOM 3135 N N . ALA A 1 399 ? 14.074 1.358 -25.057 1.00 90.88 399 ALA A N 1
ATOM 3136 C CA . ALA A 1 399 ? 15.289 2.081 -25.428 1.00 90.88 399 ALA A CA 1
ATOM 3137 C C . ALA A 1 399 ? 16.529 1.226 -25.115 1.00 90.88 399 ALA A C 1
ATOM 3139 O O . ALA A 1 399 ? 16.625 0.624 -24.042 1.00 90.88 399 ALA A O 1
ATOM 3140 N N . THR A 1 400 ? 17.454 1.108 -26.074 1.00 88.69 400 THR A N 1
ATOM 3141 C CA . THR A 1 400 ? 18.639 0.253 -25.919 1.00 88.69 400 THR A CA 1
ATOM 3142 C C . THR A 1 400 ? 19.820 0.633 -26.819 1.00 88.69 400 THR A C 1
ATOM 3144 O O . THR A 1 400 ? 19.666 0.905 -28.011 1.00 88.69 400 THR A O 1
ATOM 3147 N N . HIS A 1 401 ? 21.031 0.516 -26.277 1.00 85.44 401 HIS A N 1
ATOM 3148 C CA . HIS A 1 401 ? 22.297 0.524 -27.004 1.00 85.44 401 HIS A CA 1
ATOM 3149 C C . HIS A 1 401 ? 22.628 -0.841 -27.643 1.00 85.44 401 HIS A C 1
ATOM 3151 O O . HIS A 1 401 ? 23.588 -0.953 -28.415 1.00 85.44 401 HIS A O 1
ATOM 3157 N N . TYR A 1 402 ? 21.855 -1.902 -27.371 1.00 86.75 402 TYR A N 1
ATOM 3158 C CA . TYR A 1 402 ? 22.072 -3.229 -27.951 1.00 86.75 402 TYR A CA 1
ATOM 3159 C C . TYR A 1 402 ? 21.608 -3.306 -29.414 1.00 86.75 402 TYR A C 1
ATOM 3161 O O . TYR A 1 402 ? 20.571 -3.878 -29.741 1.00 86.75 402 TYR A O 1
ATOM 3169 N N . ILE A 1 403 ? 22.443 -2.815 -30.335 1.00 82.75 403 ILE A N 1
ATOM 3170 C CA . ILE A 1 403 ? 22.206 -2.892 -31.790 1.00 82.75 403 ILE A CA 1
ATOM 3171 C C . ILE A 1 403 ? 21.886 -4.333 -32.241 1.00 82.75 403 ILE A C 1
ATOM 3173 O O . ILE A 1 403 ? 21.049 -4.536 -33.117 1.00 82.75 403 ILE A O 1
ATOM 3177 N N . ASP A 1 404 ? 22.508 -5.354 -31.644 1.00 82.62 404 ASP A N 1
ATOM 3178 C CA . ASP A 1 404 ? 22.237 -6.753 -32.002 1.00 82.62 404 ASP A CA 1
ATOM 3179 C C . ASP A 1 404 ? 20.863 -7.266 -31.509 1.00 82.62 404 ASP A C 1
ATOM 3181 O O . ASP A 1 404 ? 20.299 -8.145 -32.160 1.00 82.62 404 ASP A O 1
ATOM 3185 N N . LEU A 1 405 ? 20.257 -6.668 -30.469 1.00 86.69 405 LEU A N 1
ATOM 3186 C CA . LEU A 1 405 ? 18.870 -6.955 -30.060 1.00 86.69 405 LEU A CA 1
ATOM 3187 C C . LEU A 1 405 ? 17.891 -6.576 -31.182 1.00 86.69 405 LEU A C 1
ATOM 3189 O O . LEU A 1 405 ? 17.058 -7.392 -31.575 1.00 86.69 405 LEU A O 1
ATOM 3193 N N . THR A 1 406 ? 18.065 -5.391 -31.782 1.00 82.75 406 THR A N 1
ATOM 3194 C CA . THR A 1 406 ? 17.225 -4.918 -32.904 1.00 82.75 406 THR A CA 1
ATOM 3195 C C . THR A 1 406 ? 17.262 -5.860 -34.115 1.00 82.75 406 THR A C 1
ATOM 3197 O O . THR A 1 406 ? 16.262 -5.992 -34.817 1.00 82.75 406 THR A O 1
ATOM 3200 N N . LYS A 1 407 ? 18.390 -6.557 -34.339 1.00 81.69 407 LYS A N 1
ATOM 3201 C CA . LYS A 1 407 ? 18.577 -7.533 -35.429 1.00 81.69 407 LYS A CA 1
ATOM 3202 C C . LYS A 1 407 ? 17.956 -8.889 -35.114 1.00 81.69 407 LYS A C 1
ATOM 3204 O O . LYS A 1 407 ? 17.354 -9.490 -35.994 1.00 81.69 407 LYS A O 1
ATOM 3209 N N . VAL A 1 408 ? 18.106 -9.374 -33.878 1.00 83.88 408 VAL A N 1
ATOM 3210 C CA . VAL A 1 408 ? 17.492 -10.635 -33.418 1.00 83.88 408 VAL A CA 1
ATOM 3211 C C . VAL A 1 408 ? 15.964 -10.534 -33.442 1.00 83.88 408 VAL A C 1
ATOM 3213 O O . VAL A 1 408 ? 15.286 -11.497 -33.793 1.00 83.88 408 VAL A O 1
ATOM 3216 N N . LEU A 1 409 ? 15.430 -9.357 -33.114 1.00 83.00 409 LEU A N 1
ATOM 3217 C CA . LEU A 1 409 ? 13.995 -9.100 -33.043 1.00 83.00 409 LEU A CA 1
ATOM 3218 C C . LEU A 1 409 ? 13.358 -8.638 -34.368 1.00 83.00 409 LEU A C 1
ATOM 3220 O O . LEU A 1 409 ? 12.139 -8.703 -34.484 1.00 83.00 409 LEU A O 1
ATOM 3224 N N . ALA A 1 410 ? 14.136 -8.231 -35.378 1.00 77.31 410 ALA A N 1
ATOM 3225 C CA . ALA A 1 410 ? 13.618 -7.676 -36.639 1.00 77.31 410 ALA A CA 1
ATOM 3226 C C . ALA A 1 410 ? 12.617 -8.584 -37.387 1.00 77.31 410 ALA A C 1
ATOM 3228 O O . ALA A 1 410 ? 11.704 -8.078 -38.032 1.00 77.31 410 ALA A O 1
ATOM 3229 N N . ASP A 1 411 ? 12.769 -9.909 -37.287 1.00 73.38 411 ASP A N 1
ATOM 3230 C CA . ASP A 1 411 ? 11.902 -10.887 -37.964 1.00 73.38 411 ASP A CA 1
ATOM 3231 C C . ASP A 1 411 ? 10.601 -11.202 -37.188 1.00 73.38 411 ASP A C 1
ATOM 3233 O O . ASP A 1 411 ? 9.791 -12.024 -37.629 1.00 73.38 411 ASP A O 1
ATOM 3237 N N . ARG A 1 412 ? 10.398 -10.623 -35.995 1.00 77.31 412 ARG A N 1
ATOM 3238 C CA . ARG A 1 412 ? 9.235 -10.910 -35.139 1.00 77.31 412 ARG A CA 1
ATOM 3239 C C . ARG A 1 412 ? 8.044 -10.006 -35.514 1.00 77.31 412 ARG A C 1
ATOM 3241 O O . ARG A 1 412 ? 8.206 -8.790 -35.607 1.00 77.31 412 ARG A O 1
ATOM 3248 N N . PRO A 1 413 ? 6.824 -10.555 -35.680 1.00 75.31 413 PRO A N 1
ATOM 3249 C CA . PRO A 1 413 ? 5.642 -9.747 -35.972 1.00 75.31 413 PRO A CA 1
ATOM 3250 C C . PRO A 1 413 ? 5.293 -8.829 -34.791 1.00 75.31 413 PRO A C 1
ATOM 3252 O O . PRO A 1 413 ? 5.416 -9.228 -33.636 1.00 75.31 413 PRO A O 1
ATOM 3255 N N . GLY A 1 414 ? 4.824 -7.617 -35.093 1.00 77.12 414 GLY A N 1
ATOM 3256 C CA . GLY A 1 414 ? 4.434 -6.614 -34.094 1.00 77.12 414 GLY A CA 1
ATOM 3257 C C . GLY A 1 414 ? 5.573 -5.733 -33.566 1.00 77.12 414 GLY A C 1
ATOM 3258 O O . GLY A 1 414 ? 5.301 -4.817 -32.798 1.00 77.12 414 GLY A O 1
ATOM 3259 N N . ILE A 1 415 ? 6.825 -5.955 -33.984 1.00 86.50 415 ILE A N 1
ATOM 3260 C CA . ILE A 1 415 ? 7.968 -5.134 -33.558 1.00 86.50 415 ILE A CA 1
ATOM 3261 C C . ILE A 1 415 ? 8.258 -4.032 -34.577 1.00 86.50 415 ILE A C 1
ATOM 3263 O O . ILE A 1 415 ? 8.396 -4.289 -35.773 1.00 86.50 415 ILE A O 1
ATOM 3267 N N . LEU A 1 416 ? 8.411 -2.803 -34.083 1.00 85.69 416 LEU A N 1
ATOM 3268 C CA . LEU A 1 416 ? 8.813 -1.638 -34.865 1.00 85.69 416 LEU A CA 1
ATOM 3269 C C . LEU A 1 416 ? 10.167 -1.122 -34.364 1.00 85.69 416 LEU A C 1
ATOM 3271 O O . LEU A 1 416 ? 10.244 -0.436 -33.349 1.00 85.69 416 LEU A O 1
ATOM 3275 N N . ASN A 1 417 ? 11.241 -1.431 -35.093 1.00 87.19 417 ASN A N 1
ATOM 3276 C CA . ASN A 1 417 ? 12.554 -0.839 -34.830 1.00 87.19 417 ASN A CA 1
ATOM 3277 C C . ASN A 1 417 ? 12.534 0.662 -35.185 1.00 87.19 417 ASN A C 1
ATOM 3279 O O . ASN A 1 417 ? 12.232 1.026 -36.327 1.00 87.19 417 ASN A O 1
ATOM 3283 N N . LEU A 1 418 ? 12.897 1.511 -34.222 1.00 85.94 418 LEU A N 1
ATOM 3284 C CA . LEU A 1 418 ? 13.064 2.960 -34.365 1.00 85.94 418 LEU A CA 1
ATOM 3285 C C . LEU A 1 418 ? 14.448 3.377 -33.846 1.00 85.94 418 LEU A C 1
ATOM 3287 O O . LEU A 1 418 ? 14.990 2.749 -32.940 1.00 85.94 418 LEU A O 1
ATOM 3291 N N . HIS A 1 419 ? 14.983 4.476 -34.371 1.00 85.19 419 HIS A N 1
ATOM 3292 C CA . HIS A 1 419 ? 16.144 5.181 -33.820 1.00 85.19 419 HIS A CA 1
ATOM 3293 C C . HIS A 1 419 ? 15.893 6.693 -33.811 1.00 85.19 419 HIS A C 1
ATOM 3295 O O . HIS A 1 419 ? 15.087 7.201 -34.593 1.00 85.19 419 HIS A O 1
ATOM 3301 N N . LEU A 1 420 ? 16.583 7.429 -32.937 1.00 83.62 420 LEU A N 1
ATOM 3302 C CA . LEU A 1 420 ? 16.622 8.891 -33.010 1.00 83.62 420 LEU A CA 1
ATOM 3303 C C . LEU A 1 420 ? 17.595 9.311 -34.114 1.00 83.62 420 LEU A C 1
ATOM 3305 O O . LEU A 1 420 ? 18.722 8.825 -34.164 1.00 83.62 420 LEU A O 1
ATOM 3309 N N . ALA A 1 421 ? 17.158 10.205 -34.998 1.00 77.94 421 ALA A N 1
ATOM 3310 C CA . ALA A 1 421 ? 18.001 10.737 -36.059 1.00 77.94 421 ALA A CA 1
ATOM 3311 C C . ALA A 1 421 ? 18.969 11.807 -35.526 1.00 77.94 421 ALA A C 1
ATOM 3313 O O . ALA A 1 421 ? 18.567 12.737 -34.817 1.00 77.94 421 ALA A O 1
ATOM 3314 N N . ALA A 1 422 ? 20.229 11.705 -35.940 1.00 76.56 422 ALA A N 1
ATOM 3315 C CA . ALA A 1 422 ? 21.260 12.716 -35.762 1.00 76.56 422 ALA A CA 1
ATOM 3316 C C . ALA A 1 422 ? 21.791 13.176 -37.130 1.00 76.56 422 ALA A C 1
ATOM 3318 O O . ALA A 1 422 ? 21.505 12.583 -38.172 1.00 76.56 422 ALA A O 1
ATOM 3319 N N . THR A 1 423 ? 22.549 14.266 -37.151 1.00 74.62 423 THR A N 1
ATOM 3320 C CA . THR A 1 423 ? 23.304 14.714 -38.326 1.00 74.62 423 THR A CA 1
ATOM 3321 C C . THR A 1 423 ? 24.692 15.136 -37.880 1.00 74.62 423 THR A C 1
ATOM 3323 O O . THR A 1 423 ? 24.827 15.942 -36.963 1.00 74.62 423 THR A O 1
ATOM 3326 N N . THR A 1 424 ? 25.723 14.596 -38.530 1.00 69.31 424 THR A N 1
ATOM 3327 C CA . THR A 1 424 ? 27.104 15.040 -38.319 1.00 69.31 424 THR A CA 1
ATOM 3328 C C . THR A 1 424 ? 27.428 16.136 -39.327 1.00 69.31 424 THR A C 1
ATOM 3330 O O . THR A 1 424 ? 27.459 15.879 -40.529 1.00 69.31 424 THR A O 1
ATOM 3333 N N . SER A 1 425 ? 27.661 17.348 -38.837 1.00 73.19 425 SER A N 1
ATOM 3334 C CA . SER A 1 425 ? 28.311 18.432 -39.570 1.00 73.19 425 SER A CA 1
ATOM 3335 C C . SER A 1 425 ? 29.793 18.513 -39.178 1.00 73.19 425 SER A C 1
ATOM 3337 O O . SER A 1 425 ? 30.299 17.714 -38.383 1.00 73.19 425 SER A O 1
ATOM 3339 N N . THR A 1 426 ? 30.518 19.470 -39.747 1.00 74.06 426 THR A N 1
ATOM 3340 C CA . THR A 1 426 ? 31.908 19.769 -39.384 1.00 74.06 426 THR A CA 1
ATOM 3341 C C . THR A 1 426 ? 32.001 21.255 -39.054 1.00 74.06 426 THR A C 1
ATOM 3343 O O . THR A 1 426 ? 31.407 22.065 -39.765 1.00 74.06 426 THR A O 1
ATOM 3346 N N . THR A 1 427 ? 32.683 21.614 -37.964 1.00 68.44 427 THR A N 1
ATOM 3347 C CA . THR A 1 427 ? 32.955 23.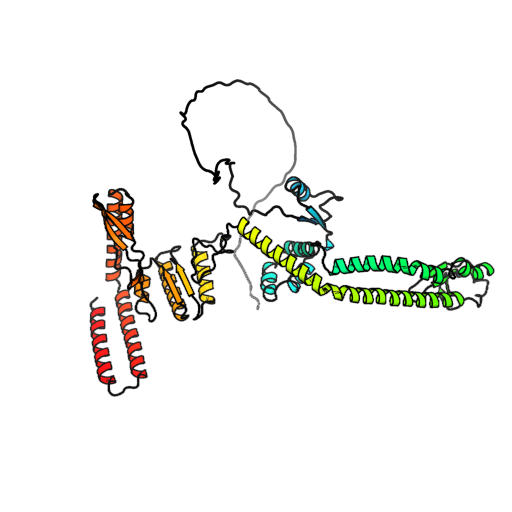019 -37.622 1.00 68.44 427 THR A CA 1
ATOM 3348 C C . THR A 1 427 ? 34.018 23.606 -38.550 1.00 68.44 427 THR A C 1
ATOM 3350 O O . THR A 1 427 ? 34.700 22.875 -39.270 1.00 68.44 427 THR A O 1
ATOM 3353 N N . GLU A 1 428 ? 34.193 24.927 -38.516 1.00 68.31 428 GLU A N 1
ATOM 3354 C CA . GLU A 1 428 ? 35.233 25.618 -39.293 1.00 68.31 428 GLU A CA 1
ATOM 3355 C C . GLU A 1 428 ? 36.652 25.121 -38.931 1.00 68.31 428 GLU A C 1
ATOM 3357 O O . GLU A 1 428 ? 37.515 25.043 -39.802 1.00 68.31 428 GLU A O 1
ATOM 3362 N N . ASP A 1 429 ? 36.860 24.659 -37.691 1.00 66.19 429 ASP A N 1
ATOM 3363 C CA . ASP A 1 429 ? 38.102 24.030 -37.204 1.00 66.19 429 ASP A CA 1
ATOM 3364 C C . ASP A 1 429 ? 38.309 22.568 -37.662 1.00 66.19 429 ASP A C 1
ATOM 3366 O O . ASP A 1 429 ? 39.260 21.908 -37.240 1.00 66.19 429 ASP A O 1
ATOM 3370 N N . GLY A 1 430 ? 37.405 22.008 -38.473 1.00 68.69 430 GLY A N 1
ATOM 3371 C CA . GLY A 1 430 ? 37.481 20.618 -38.938 1.00 68.69 430 GLY A CA 1
ATOM 3372 C C . GLY A 1 430 ? 36.999 19.562 -37.931 1.00 68.69 430 GLY A C 1
ATOM 3373 O O . GLY A 1 430 ? 37.138 18.364 -38.189 1.00 68.69 430 GLY A O 1
ATOM 3374 N N . LEU A 1 431 ? 36.419 19.960 -36.792 1.00 65.69 431 LEU A N 1
ATOM 3375 C CA . LEU A 1 431 ? 35.908 19.026 -35.781 1.00 65.69 431 LEU A CA 1
ATOM 3376 C C . LEU A 1 431 ? 34.503 18.516 -36.155 1.00 65.69 431 LEU A C 1
ATOM 3378 O O . LEU A 1 431 ? 33.661 19.308 -36.583 1.00 65.69 431 LEU A O 1
ATOM 3382 N N . PRO A 1 432 ? 34.191 17.218 -35.975 1.00 66.00 432 PRO A N 1
ATOM 3383 C CA . PRO A 1 432 ? 32.844 16.707 -36.203 1.00 66.00 432 PRO A CA 1
ATOM 3384 C C . PRO A 1 432 ? 31.891 17.225 -35.120 1.00 66.00 432 PRO A C 1
ATOM 3386 O O . PRO A 1 432 ? 32.129 17.032 -33.928 1.00 66.00 432 PRO A O 1
ATOM 3389 N N . HIS A 1 433 ? 30.785 17.834 -35.532 1.00 70.19 433 HIS A N 1
ATOM 3390 C CA . HIS A 1 433 ? 29.724 18.297 -34.645 1.00 70.19 433 HIS A CA 1
ATOM 3391 C C . HIS A 1 433 ? 28.461 17.470 -34.898 1.00 70.19 433 HIS A C 1
ATOM 3393 O O . HIS A 1 433 ? 27.984 17.392 -36.027 1.00 70.19 433 HIS A O 1
ATOM 3399 N N . ILE A 1 434 ? 27.915 16.832 -33.859 1.00 72.69 434 ILE A N 1
ATOM 3400 C CA . ILE A 1 434 ? 26.732 15.970 -33.987 1.00 72.69 434 ILE A CA 1
ATOM 3401 C C . ILE A 1 434 ? 25.504 16.723 -33.475 1.00 72.69 434 ILE A C 1
ATOM 3403 O O . ILE A 1 434 ? 25.320 16.896 -32.271 1.00 72.69 434 ILE A O 1
ATOM 3407 N N . THR A 1 435 ? 24.641 17.145 -34.397 1.00 75.50 435 THR A N 1
ATOM 3408 C CA . THR A 1 435 ? 23.357 17.775 -34.085 1.00 75.50 435 THR A CA 1
ATOM 3409 C C . THR A 1 435 ? 22.277 16.703 -33.942 1.00 75.50 435 THR A C 1
ATOM 3411 O O . THR A 1 435 ? 21.965 15.980 -34.890 1.00 75.50 435 THR A O 1
ATOM 3414 N N . MET A 1 436 ? 21.675 16.608 -32.757 1.00 75.69 436 MET A N 1
ATOM 3415 C CA . MET A 1 436 ? 20.519 15.741 -32.512 1.00 75.69 436 MET A CA 1
ATOM 3416 C C . MET A 1 436 ? 19.263 16.358 -33.133 1.00 75.69 436 MET A C 1
ATOM 3418 O O . MET A 1 436 ? 18.901 17.483 -32.800 1.00 75.69 436 MET A O 1
ATOM 3422 N N . LEU A 1 437 ? 18.568 15.619 -34.004 1.00 79.62 437 LEU A N 1
ATOM 3423 C CA . LEU A 1 437 ? 17.321 16.090 -34.627 1.00 79.62 437 LEU A CA 1
ATOM 3424 C C . LEU A 1 437 ? 16.076 15.783 -33.777 1.00 79.62 437 LEU A C 1
ATOM 3426 O O . LEU A 1 437 ? 14.972 16.164 -34.156 1.00 79.62 437 LEU A O 1
ATOM 3430 N N . TYR A 1 438 ? 16.238 15.037 -32.675 1.00 76.25 438 TYR A N 1
ATOM 3431 C CA . TYR A 1 438 ? 15.178 14.587 -31.754 1.00 76.25 438 TYR A CA 1
ATOM 3432 C C . TYR A 1 438 ? 13.981 13.883 -32.429 1.00 76.25 438 TYR A C 1
ATOM 3434 O O . TYR A 1 438 ? 12.903 13.760 -31.852 1.00 76.25 438 TYR A O 1
ATOM 3442 N N . LYS A 1 439 ? 14.177 13.377 -33.653 1.00 76.81 439 LYS A N 1
ATOM 3443 C CA . LYS A 1 439 ? 13.138 12.774 -34.490 1.00 76.81 439 LYS A CA 1
ATOM 3444 C C . LYS A 1 439 ? 13.317 11.261 -34.574 1.00 76.81 439 LYS A C 1
ATOM 3446 O O . LYS A 1 439 ? 14.314 10.784 -35.117 1.00 76.81 439 LYS A O 1
ATOM 3451 N N . ALA A 1 440 ? 12.329 10.511 -34.091 1.00 80.81 440 ALA A N 1
ATOM 3452 C CA . ALA A 1 440 ? 12.273 9.065 -34.284 1.00 80.81 440 ALA A CA 1
ATOM 3453 C C . ALA A 1 440 ? 12.094 8.719 -35.775 1.00 80.81 440 ALA A C 1
ATOM 3455 O O . ALA A 1 440 ? 11.250 9.298 -36.462 1.00 80.81 440 ALA A O 1
ATOM 3456 N N . THR A 1 441 ? 12.897 7.778 -36.269 1.00 80.12 441 THR A N 1
ATOM 3457 C CA . THR A 1 441 ? 12.939 7.331 -37.669 1.00 80.12 441 THR A CA 1
ATOM 3458 C C . THR A 1 441 ? 12.996 5.802 -37.718 1.00 80.12 441 THR A C 1
ATOM 3460 O O . THR A 1 441 ? 13.608 5.169 -36.859 1.00 80.12 441 THR A O 1
ATOM 3463 N N . SER A 1 442 ? 12.332 5.188 -38.700 1.00 80.69 442 SER A N 1
ATOM 3464 C CA . SER A 1 442 ? 12.205 3.728 -38.806 1.00 80.69 442 SER A CA 1
ATOM 3465 C C . SER A 1 442 ? 13.499 3.009 -39.193 1.00 80.69 442 SER A C 1
ATOM 3467 O O . SER A 1 442 ? 14.316 3.515 -39.964 1.00 80.69 442 SER A O 1
ATOM 3469 N N . GLY A 1 443 ? 13.639 1.783 -38.688 1.00 75.88 443 GLY A N 1
ATOM 3470 C CA . GLY A 1 443 ? 14.823 0.940 -38.829 1.00 75.88 443 GLY A CA 1
ATOM 3471 C C . GLY A 1 443 ? 15.755 1.037 -37.620 1.00 75.88 443 GLY A C 1
ATOM 3472 O O . GLY A 1 443 ? 15.665 1.961 -36.815 1.00 75.88 443 GLY A O 1
ATOM 3473 N N . ALA A 1 444 ? 16.663 0.070 -37.495 1.00 69.44 444 ALA A N 1
ATOM 3474 C CA . ALA A 1 444 ? 17.774 0.156 -36.550 1.00 69.44 444 ALA A CA 1
ATOM 3475 C C . ALA A 1 444 ? 18.791 1.217 -37.010 1.00 69.44 444 ALA A C 1
ATOM 3477 O O . ALA A 1 444 ? 18.946 1.434 -38.216 1.00 69.44 444 ALA A O 1
ATOM 3478 N N . THR A 1 445 ? 19.511 1.835 -36.068 1.00 66.75 445 THR A N 1
ATOM 3479 C CA . THR A 1 445 ? 20.551 2.837 -36.354 1.00 66.75 445 THR A CA 1
ATOM 3480 C C . THR A 1 445 ? 21.529 2.318 -37.407 1.00 66.75 445 THR A C 1
ATOM 3482 O O . THR A 1 445 ? 22.197 1.299 -37.200 1.00 66.75 445 THR A O 1
ATOM 3485 N N . ARG A 1 446 ? 21.621 3.016 -38.547 1.00 56.16 446 ARG A N 1
ATOM 3486 C CA . ARG A 1 446 ? 22.453 2.628 -39.697 1.00 56.16 446 ARG A C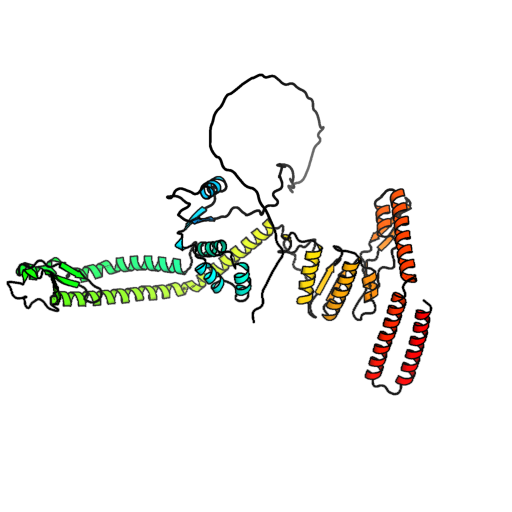A 1
ATOM 3487 C C . ARG A 1 446 ? 23.938 2.899 -39.454 1.00 56.16 446 ARG A C 1
ATOM 3489 O O . ARG A 1 446 ? 24.525 3.735 -40.125 1.00 56.16 446 ARG A O 1
ATOM 3496 N N . GLY A 1 447 ? 24.529 2.167 -38.511 1.00 53.69 447 GLY A N 1
ATOM 3497 C CA . GLY A 1 447 ? 25.976 2.093 -38.334 1.00 53.69 447 GLY A CA 1
ATOM 3498 C C . GLY A 1 447 ? 26.658 3.458 -38.309 1.00 53.69 447 GLY A C 1
ATOM 3499 O O . GLY A 1 447 ? 27.524 3.706 -39.141 1.00 53.69 447 GLY A O 1
ATOM 3500 N N . GLU A 1 448 ? 26.298 4.323 -37.354 1.00 53.28 448 GLU A N 1
ATOM 3501 C CA . GLU A 1 448 ? 27.132 5.479 -36.999 1.00 53.28 448 GLU A CA 1
ATOM 3502 C C . GLU A 1 448 ? 28.413 4.970 -36.330 1.00 53.28 448 GLU A C 1
ATOM 3504 O O . GLU A 1 448 ? 28.584 4.968 -35.105 1.00 53.28 448 GLU A O 1
ATOM 3509 N N . GLU A 1 449 ? 29.296 4.429 -37.167 1.00 55.06 449 GLU A N 1
ATOM 3510 C CA . GLU A 1 449 ? 30.560 3.871 -36.742 1.00 55.06 449 GLU A CA 1
ATOM 3511 C C . GLU A 1 449 ? 31.338 4.980 -36.043 1.00 55.06 449 GLU A C 1
ATOM 3513 O O . GLU A 1 449 ? 31.526 6.072 -36.577 1.00 55.06 449 GLU A O 1
ATOM 3518 N N . HIS A 1 450 ? 31.763 4.690 -34.816 1.00 57.59 450 HIS A N 1
ATOM 3519 C CA . HIS A 1 450 ? 32.510 5.614 -33.976 1.00 57.59 450 HIS A CA 1
ATOM 3520 C C . HIS A 1 450 ? 31.729 6.808 -33.381 1.00 57.59 450 HIS A C 1
ATOM 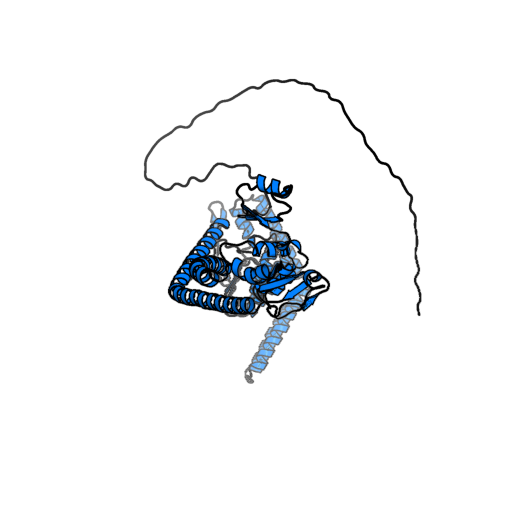3522 O O . HIS A 1 450 ? 32.403 7.707 -32.894 1.00 57.59 450 HIS A O 1
ATOM 3528 N N . TYR A 1 451 ? 30.383 6.810 -33.267 1.00 68.19 451 TYR A N 1
ATOM 3529 C CA . TYR A 1 451 ? 29.625 7.866 -32.535 1.00 68.19 451 TYR A CA 1
ATOM 3530 C C . TYR A 1 451 ? 30.314 8.315 -31.226 1.00 68.19 451 TYR A C 1
ATOM 3532 O O . TYR A 1 451 ? 30.601 9.495 -31.041 1.00 68.19 451 TYR A O 1
ATOM 3540 N N . GLY A 1 452 ? 30.678 7.369 -30.350 1.00 73.31 452 GLY A N 1
ATOM 3541 C CA . GLY A 1 452 ? 31.340 7.675 -29.074 1.00 73.31 452 GLY A CA 1
ATOM 3542 C C . GLY A 1 452 ? 32.765 8.239 -29.194 1.00 73.31 452 GLY A C 1
ATOM 3543 O O . GLY A 1 452 ? 33.188 8.991 -28.322 1.00 73.31 452 GLY A O 1
ATOM 3544 N N . ILE A 1 453 ? 33.502 7.926 -30.268 1.00 79.19 453 ILE A N 1
ATOM 3545 C CA . ILE A 1 453 ? 34.851 8.475 -30.517 1.00 79.19 453 ILE A CA 1
ATOM 3546 C C . ILE A 1 453 ? 34.756 9.831 -31.237 1.00 79.19 453 ILE A C 1
ATOM 3548 O O . ILE A 1 453 ? 35.535 10.735 -30.954 1.00 79.19 453 ILE A O 1
ATOM 3552 N N . ASN A 1 454 ? 33.755 10.020 -32.099 1.00 74.06 454 ASN A N 1
ATOM 3553 C CA . ASN A 1 454 ? 33.430 11.309 -32.705 1.00 74.06 454 ASN A CA 1
ATOM 3554 C C . ASN A 1 454 ? 32.978 12.310 -31.631 1.00 74.06 454 ASN A C 1
ATOM 3556 O O . ASN A 1 454 ? 33.448 13.443 -31.627 1.00 74.06 454 ASN A O 1
ATOM 3560 N N . LEU A 1 455 ? 32.171 11.870 -30.658 1.00 77.06 455 LEU A N 1
ATOM 3561 C CA . LEU A 1 455 ? 31.833 12.650 -29.465 1.00 77.06 455 LEU A CA 1
ATOM 3562 C C . LEU A 1 455 ? 33.070 12.937 -28.595 1.00 77.06 455 LEU A C 1
ATOM 3564 O O . LEU A 1 455 ? 33.253 14.067 -28.156 1.00 77.06 455 LEU A O 1
ATOM 3568 N N . ALA A 1 456 ? 33.958 11.958 -28.391 1.00 79.00 456 ALA A N 1
ATOM 3569 C CA . ALA A 1 456 ? 35.224 12.171 -27.682 1.00 79.00 456 ALA A CA 1
ATOM 3570 C C . ALA A 1 456 ? 36.115 13.231 -28.369 1.00 79.00 456 ALA A C 1
ATOM 3572 O O . ALA A 1 456 ? 36.705 14.071 -27.690 1.00 79.00 456 ALA A O 1
ATOM 3573 N N . ARG A 1 457 ? 36.163 13.232 -29.710 1.00 78.94 457 ARG A N 1
ATOM 3574 C CA . ARG A 1 457 ? 36.850 14.246 -30.525 1.00 78.94 457 ARG A CA 1
ATOM 3575 C C . ARG A 1 457 ? 36.179 15.620 -30.394 1.00 78.94 457 ARG A C 1
ATOM 3577 O O . ARG A 1 457 ? 36.875 16.605 -30.183 1.00 78.94 457 ARG A O 1
ATOM 3584 N N . ALA A 1 458 ? 34.847 15.682 -30.439 1.00 73.44 458 ALA A N 1
ATOM 3585 C CA . ALA A 1 458 ? 34.069 16.916 -30.267 1.00 73.44 458 ALA A CA 1
ATOM 3586 C C . ALA A 1 458 ? 34.203 17.543 -28.863 1.00 73.44 458 ALA A C 1
ATOM 3588 O O . ALA A 1 458 ? 34.103 18.756 -28.716 1.00 73.44 458 ALA A O 1
ATOM 3589 N N . ILE A 1 459 ? 34.461 16.727 -27.834 1.00 80.56 459 ILE A N 1
ATOM 3590 C CA . ILE A 1 459 ? 34.745 17.164 -26.454 1.00 80.56 459 ILE A CA 1
ATOM 3591 C C . ILE A 1 459 ? 36.192 17.691 -26.297 1.00 80.56 459 ILE A C 1
ATOM 3593 O O . ILE A 1 459 ? 36.533 18.262 -25.263 1.00 80.56 459 ILE A O 1
ATOM 3597 N N . GLY A 1 460 ? 37.048 17.547 -27.316 1.00 77.19 460 GLY A N 1
ATOM 3598 C CA . GLY A 1 460 ? 38.425 18.050 -27.297 1.00 77.19 460 GLY A CA 1
ATOM 3599 C C . GLY A 1 460 ? 39.420 17.145 -26.564 1.00 77.19 460 GLY A C 1
ATOM 3600 O O . GLY A 1 460 ? 40.427 17.630 -26.046 1.00 77.19 460 GLY A O 1
ATOM 3601 N N . LEU A 1 461 ? 39.164 15.831 -26.495 1.00 81.88 461 LEU A N 1
ATOM 3602 C CA . LEU A 1 461 ? 40.160 14.883 -25.982 1.00 81.88 461 LEU A CA 1
ATOM 3603 C C . LEU A 1 461 ? 41.405 14.837 -26.897 1.00 81.88 461 LEU A C 1
ATOM 3605 O O . LEU A 1 461 ? 41.268 14.995 -28.111 1.00 81.88 461 LEU A O 1
ATOM 3609 N N . PRO A 1 462 ? 42.619 14.600 -26.352 1.00 87.69 462 PRO A N 1
ATOM 3610 C CA . PRO A 1 462 ? 43.861 14.690 -27.122 1.00 87.69 462 PRO A CA 1
ATOM 3611 C C . PRO A 1 462 ? 43.859 13.797 -28.366 1.00 87.69 462 PRO A C 1
ATOM 3613 O O . PRO A 1 462 ? 43.533 12.613 -28.278 1.00 87.69 462 PRO A O 1
ATOM 3616 N N . GLN A 1 463 ? 44.293 14.333 -29.511 1.00 84.62 463 GLN A N 1
ATOM 3617 C CA . GLN A 1 463 ? 44.248 13.610 -30.789 1.00 84.62 463 GLN A CA 1
ATOM 3618 C C . GLN A 1 463 ? 44.971 12.253 -30.724 1.00 84.62 463 GLN A C 1
ATOM 3620 O O . GLN A 1 463 ? 44.415 11.249 -31.151 1.00 84.62 463 GLN A O 1
ATOM 3625 N N . SER A 1 464 ? 46.128 12.177 -30.059 1.00 88.69 464 SER A N 1
ATOM 3626 C CA . SER A 1 464 ? 46.872 10.923 -29.856 1.00 88.69 464 SER A CA 1
ATOM 3627 C C . SER A 1 464 ? 46.116 9.856 -29.046 1.00 88.69 464 SER A C 1
ATOM 3629 O O . SER A 1 464 ? 46.367 8.662 -29.213 1.00 88.69 464 SER A O 1
ATOM 3631 N N . PHE A 1 465 ? 45.168 10.255 -28.190 1.00 90.06 465 PHE A N 1
ATOM 3632 C CA . PHE A 1 465 ? 44.246 9.337 -27.518 1.00 90.06 465 PHE A CA 1
ATOM 3633 C C . PHE A 1 465 ? 43.114 8.898 -28.459 1.00 90.06 465 PHE A C 1
ATOM 3635 O O . PHE A 1 465 ? 42.775 7.716 -28.488 1.00 90.06 465 PHE A O 1
ATOM 3642 N N . ILE A 1 466 ? 42.567 9.819 -29.260 1.00 88.62 466 ILE A N 1
ATOM 3643 C CA . ILE A 1 466 ? 41.538 9.532 -30.272 1.00 88.62 466 ILE A CA 1
ATOM 3644 C C . ILE A 1 466 ? 42.058 8.546 -31.329 1.00 88.62 466 ILE A C 1
ATOM 3646 O O . ILE A 1 466 ? 41.404 7.537 -31.593 1.00 88.62 466 ILE A O 1
ATOM 3650 N N . ASP A 1 467 ? 43.258 8.778 -31.865 1.00 87.69 467 ASP A N 1
ATOM 3651 C CA . ASP A 1 467 ? 43.918 7.901 -32.839 1.00 87.69 467 ASP A CA 1
ATOM 3652 C C . ASP A 1 467 ? 44.086 6.480 -32.279 1.00 87.69 467 ASP A C 1
ATOM 3654 O O . ASP A 1 467 ? 43.760 5.487 -32.938 1.00 87.69 467 ASP A O 1
ATOM 3658 N N . LYS A 1 468 ? 44.526 6.370 -31.016 1.00 89.25 468 LYS A N 1
ATOM 3659 C CA . LYS A 1 468 ? 44.711 5.076 -30.349 1.00 89.25 468 LYS A CA 1
ATOM 3660 C C . LYS A 1 468 ? 43.385 4.388 -30.016 1.00 89.25 468 LYS A C 1
ATOM 3662 O O . LYS A 1 468 ? 43.300 3.163 -30.106 1.00 89.25 468 LYS A O 1
ATOM 3667 N N . ALA A 1 469 ? 42.343 5.145 -29.675 1.00 86.94 469 ALA A N 1
ATOM 3668 C CA . ALA A 1 469 ? 40.998 4.615 -29.472 1.00 86.94 469 ALA A CA 1
ATOM 3669 C C . ALA A 1 469 ? 40.403 4.061 -30.780 1.00 86.94 469 ALA A C 1
ATOM 3671 O O . ALA A 1 469 ? 39.789 2.992 -30.767 1.00 86.94 469 ALA A O 1
ATOM 3672 N N . GLU A 1 470 ? 40.629 4.729 -31.917 1.00 86.56 470 GLU A N 1
ATOM 3673 C CA . GLU A 1 470 ? 40.251 4.202 -33.231 1.00 86.56 470 GLU A CA 1
ATOM 3674 C C . GLU A 1 470 ? 41.031 2.938 -33.607 1.00 86.56 470 GLU A C 1
ATOM 3676 O O . GLU A 1 470 ? 40.424 1.981 -34.090 1.00 86.56 470 GLU A O 1
ATOM 3681 N N . GLU A 1 471 ? 42.348 2.906 -33.383 1.00 88.00 471 GLU A N 1
ATOM 3682 C CA . GLU A 1 471 ? 43.187 1.723 -33.621 1.00 88.00 471 GLU A CA 1
ATOM 3683 C C . GLU A 1 471 ? 42.650 0.507 -32.846 1.00 88.00 471 GLU A C 1
ATOM 3685 O O . GLU A 1 471 ? 42.369 -0.540 -33.433 1.00 88.00 471 GLU A O 1
ATOM 3690 N N . VAL A 1 472 ? 42.404 0.671 -31.541 1.00 86.62 472 VAL A N 1
ATOM 3691 C CA . VAL A 1 472 ? 41.853 -0.381 -30.671 1.00 86.62 472 VAL A CA 1
ATOM 3692 C C . VAL A 1 472 ? 40.445 -0.802 -31.110 1.00 86.62 472 VAL A C 1
ATOM 3694 O O . VAL A 1 472 ? 40.142 -1.996 -31.124 1.00 86.62 472 VAL A O 1
ATOM 3697 N N . ALA A 1 473 ? 39.584 0.135 -31.523 1.00 83.25 473 ALA A N 1
ATOM 3698 C CA . ALA A 1 473 ? 38.247 -0.186 -32.026 1.00 83.25 473 ALA A CA 1
ATOM 3699 C C . ALA A 1 473 ? 38.293 -1.009 -33.329 1.00 83.25 473 ALA A C 1
ATOM 3701 O O . ALA A 1 473 ? 37.570 -2.005 -33.458 1.00 83.25 473 ALA A O 1
ATOM 3702 N N . LYS A 1 474 ? 39.173 -0.636 -34.268 1.00 84.56 474 LYS A N 1
ATOM 3703 C CA . LYS A 1 474 ? 39.408 -1.359 -35.530 1.00 84.56 474 LYS A CA 1
ATOM 3704 C C . LYS A 1 474 ? 39.938 -2.771 -35.258 1.00 84.56 474 LYS A C 1
ATOM 3706 O O . LYS A 1 474 ? 39.448 -3.734 -35.849 1.00 84.56 474 LYS A O 1
ATOM 3711 N N . ASP A 1 475 ? 40.852 -2.923 -34.303 1.00 83.25 475 ASP A N 1
ATOM 3712 C CA . ASP A 1 475 ? 41.429 -4.224 -33.955 1.00 83.25 475 ASP A CA 1
ATOM 3713 C C . ASP A 1 475 ? 40.424 -5.151 -33.233 1.00 83.25 475 ASP A C 1
ATOM 3715 O O . ASP A 1 475 ? 40.330 -6.342 -33.542 1.00 83.25 475 ASP A O 1
ATOM 3719 N N . ILE A 1 476 ? 39.577 -4.608 -32.346 1.00 81.56 476 ILE A N 1
ATOM 3720 C CA . ILE A 1 476 ? 38.465 -5.348 -31.719 1.00 81.56 476 ILE A CA 1
ATOM 3721 C C . ILE A 1 476 ? 37.442 -5.811 -32.769 1.00 81.56 476 ILE A C 1
ATOM 3723 O O . ILE A 1 476 ? 36.981 -6.956 -32.704 1.00 81.56 476 ILE A O 1
ATOM 3727 N N . ARG A 1 477 ? 37.098 -4.964 -33.752 1.00 76.00 477 ARG A N 1
ATOM 3728 C CA . ARG A 1 477 ? 36.236 -5.349 -34.883 1.00 76.00 477 ARG A CA 1
ATOM 3729 C C . ARG A 1 477 ? 36.858 -6.498 -35.678 1.00 76.00 477 ARG A C 1
ATOM 3731 O O . ARG A 1 477 ? 36.220 -7.542 -35.814 1.00 76.00 477 ARG A O 1
ATOM 3738 N N . ARG A 1 478 ? 38.111 -6.348 -36.117 1.00 79.38 478 ARG A N 1
ATOM 3739 C CA . ARG A 1 478 ? 38.839 -7.357 -36.903 1.00 79.38 478 ARG A CA 1
ATOM 3740 C C . ARG A 1 478 ? 38.848 -8.725 -36.213 1.00 79.38 478 ARG A C 1
ATOM 3742 O O . ARG A 1 478 ? 38.564 -9.734 -36.853 1.00 79.38 478 ARG A O 1
ATOM 3749 N N . ARG A 1 479 ? 39.094 -8.765 -34.896 1.00 77.06 479 ARG A N 1
ATOM 3750 C CA . ARG A 1 479 ? 39.059 -10.001 -34.085 1.00 77.06 479 ARG A CA 1
ATOM 3751 C C . ARG A 1 479 ? 37.654 -10.611 -33.979 1.00 77.06 479 ARG A C 1
ATOM 3753 O O . ARG A 1 479 ? 37.526 -11.833 -33.951 1.00 77.06 479 ARG A O 1
ATOM 3760 N N . ARG A 1 480 ? 36.584 -9.806 -33.935 1.00 68.25 480 ARG A N 1
ATOM 3761 C CA . ARG A 1 480 ? 35.193 -10.309 -33.984 1.00 68.25 480 ARG A CA 1
ATOM 3762 C C . ARG A 1 480 ? 34.843 -10.894 -35.355 1.00 68.25 480 ARG A C 1
ATOM 3764 O O . ARG A 1 480 ? 34.138 -11.897 -35.421 1.00 68.25 480 ARG A O 1
ATOM 3771 N N . GLU A 1 481 ? 35.327 -10.289 -36.434 1.00 68.12 481 GLU A N 1
ATOM 3772 C CA . GLU A 1 481 ? 35.049 -10.715 -37.812 1.00 68.12 481 GLU A CA 1
ATOM 3773 C C . GLU A 1 481 ? 35.776 -12.010 -38.187 1.00 68.12 481 GLU A C 1
ATOM 3775 O O . GLU A 1 481 ? 35.146 -12.913 -38.740 1.00 68.12 481 GLU A O 1
ATOM 3780 N N . THR A 1 482 ? 37.051 -12.162 -37.811 1.00 66.69 482 THR A N 1
ATOM 3781 C CA . THR A 1 482 ? 37.767 -13.440 -37.974 1.00 66.69 482 THR A CA 1
ATOM 3782 C C . THR A 1 482 ? 37.110 -14.557 -37.162 1.00 66.69 482 THR A C 1
ATOM 3784 O O . THR A 1 482 ? 36.890 -15.639 -37.697 1.00 66.69 482 THR A O 1
ATOM 3787 N N . THR A 1 483 ? 36.693 -14.270 -35.922 1.00 61.22 483 THR A N 1
ATOM 3788 C CA . THR A 1 483 ? 35.982 -15.231 -35.054 1.00 61.22 483 THR A CA 1
ATOM 3789 C C . THR A 1 483 ? 34.605 -15.630 -35.607 1.00 61.22 483 THR A C 1
ATOM 3791 O O . THR A 1 483 ? 34.178 -16.769 -35.434 1.00 61.22 483 THR A O 1
ATOM 3794 N N . LYS A 1 484 ? 33.895 -14.723 -36.297 1.00 59.69 484 LYS A N 1
ATOM 3795 C CA . LYS A 1 484 ? 32.640 -15.059 -36.994 1.00 59.69 484 LYS A CA 1
ATOM 3796 C C . LYS A 1 484 ? 32.885 -15.965 -38.202 1.00 59.69 484 LYS A C 1
ATOM 3798 O O . LYS A 1 484 ? 32.192 -16.971 -38.337 1.00 59.69 484 LYS A O 1
ATOM 3803 N N . ARG A 1 485 ? 33.881 -15.640 -39.038 1.00 55.88 485 ARG A N 1
ATOM 3804 C CA . ARG A 1 485 ? 34.238 -16.422 -40.239 1.00 55.88 485 ARG A CA 1
ATOM 3805 C C . ARG A 1 485 ? 34.807 -17.812 -39.933 1.00 55.88 485 ARG A C 1
ATOM 3807 O O . ARG A 1 485 ? 34.759 -18.671 -40.800 1.00 55.88 485 ARG A O 1
ATOM 3814 N N . SER A 1 486 ? 35.321 -18.054 -38.728 1.00 55.53 486 SER A N 1
ATOM 3815 C CA . SER A 1 486 ? 35.918 -19.340 -38.345 1.00 55.53 486 SER A CA 1
ATOM 3816 C C . SER A 1 486 ? 34.967 -20.310 -37.629 1.00 55.53 486 SER A C 1
ATOM 3818 O O . SER A 1 486 ? 35.442 -21.308 -37.092 1.00 55.53 486 SER A O 1
ATOM 3820 N N . SER A 1 487 ? 33.662 -20.018 -37.520 1.00 58.34 487 SER A N 1
ATOM 3821 C CA . SER A 1 487 ? 32.755 -20.809 -36.669 1.00 58.34 487 SER A CA 1
ATOM 3822 C C . SER A 1 487 ? 31.754 -21.663 -37.457 1.00 58.34 487 SER A C 1
ATOM 3824 O O . SER A 1 487 ? 30.753 -21.182 -37.987 1.00 58.34 487 SER A O 1
ATOM 3826 N N . GLU A 1 488 ? 31.984 -22.976 -37.435 1.00 62.09 488 GLU A N 1
ATOM 3827 C CA . GLU A 1 488 ? 31.052 -24.022 -37.887 1.00 62.09 488 GLU A CA 1
ATOM 3828 C C . GLU A 1 488 ? 29.655 -23.871 -37.249 1.00 62.09 488 GLU A C 1
ATOM 3830 O O . GLU A 1 488 ? 28.626 -24.094 -37.888 1.00 62.09 488 GLU A O 1
ATOM 3835 N N . SER A 1 489 ? 29.601 -23.381 -36.006 1.00 62.06 489 SER A N 1
ATOM 3836 C CA . SER A 1 489 ? 28.356 -23.056 -35.308 1.00 62.06 489 SER A CA 1
ATOM 3837 C C . SER A 1 489 ? 27.525 -21.963 -35.992 1.00 62.06 489 SER A C 1
ATOM 3839 O O . SER A 1 489 ? 26.301 -21.998 -35.877 1.00 62.06 489 SER A O 1
ATOM 3841 N N . THR A 1 490 ? 28.128 -21.034 -36.746 1.00 66.81 490 THR A N 1
ATOM 3842 C CA . THR A 1 490 ? 27.374 -20.032 -37.522 1.00 66.81 490 THR A CA 1
ATOM 3843 C C . THR A 1 490 ? 26.677 -20.675 -38.722 1.00 66.81 490 THR A C 1
ATOM 3845 O O . THR A 1 490 ? 25.481 -20.440 -38.907 1.00 66.81 490 THR A O 1
ATOM 3848 N N . ARG A 1 491 ? 27.360 -21.565 -39.464 1.00 73.75 491 ARG A N 1
ATOM 3849 C CA . ARG A 1 491 ? 26.738 -22.391 -40.523 1.00 73.75 491 ARG A CA 1
ATOM 3850 C C . ARG A 1 491 ? 25.592 -23.226 -39.952 1.00 73.75 491 ARG A C 1
ATOM 3852 O O . ARG A 1 491 ? 24.477 -23.197 -40.469 1.00 73.75 491 ARG A O 1
ATOM 3859 N N . LEU A 1 492 ? 25.827 -23.893 -38.817 1.00 75.56 492 LEU A N 1
ATOM 3860 C CA . LEU A 1 492 ? 24.825 -24.715 -38.132 1.00 75.56 492 LEU A CA 1
ATOM 3861 C C . LEU A 1 492 ? 23.583 -23.908 -37.702 1.00 75.56 492 LEU A C 1
ATOM 3863 O O . LEU A 1 492 ? 22.460 -24.397 -37.826 1.00 75.56 492 LEU A O 1
ATOM 3867 N N . VAL A 1 493 ? 23.758 -22.677 -37.210 1.00 73.19 493 VAL A N 1
ATOM 3868 C CA . VAL A 1 493 ? 22.648 -21.787 -36.821 1.00 73.19 493 VAL A CA 1
ATOM 3869 C C . VAL A 1 493 ? 21.888 -21.261 -38.042 1.00 73.19 493 VAL A C 1
ATOM 3871 O O . VAL A 1 493 ? 20.657 -21.280 -38.027 1.00 73.19 493 VAL A O 1
ATOM 3874 N N . ALA A 1 494 ? 22.579 -20.858 -39.112 1.00 76.81 494 ALA A N 1
ATOM 3875 C CA . ALA A 1 494 ? 21.941 -20.424 -40.357 1.00 76.81 494 ALA A CA 1
ATOM 3876 C C . ALA A 1 494 ? 21.105 -21.556 -40.986 1.00 76.81 494 ALA A C 1
ATOM 3878 O O . ALA A 1 494 ? 19.914 -21.379 -41.249 1.00 76.81 494 ALA A O 1
ATOM 3879 N N . ARG A 1 495 ? 21.682 -22.759 -41.088 1.00 82.06 495 ARG A N 1
ATOM 3880 C CA . ARG A 1 495 ? 21.014 -23.987 -41.548 1.00 82.06 495 ARG A CA 1
ATOM 3881 C C . ARG A 1 495 ? 19.790 -24.339 -40.697 1.00 82.06 495 ARG A C 1
ATOM 3883 O O . ARG A 1 495 ? 18.726 -24.635 -41.237 1.00 82.06 495 ARG A O 1
ATOM 3890 N N . ARG A 1 496 ? 19.885 -24.233 -39.363 1.00 81.69 496 ARG A N 1
ATOM 3891 C CA . ARG A 1 496 ? 18.729 -24.398 -38.456 1.00 81.69 496 ARG A CA 1
ATOM 3892 C C . ARG A 1 496 ? 17.637 -23.351 -38.701 1.00 81.69 496 ARG A C 1
ATOM 3894 O O . ARG A 1 496 ? 16.464 -23.718 -38.700 1.00 81.69 496 ARG A O 1
ATOM 3901 N N . LYS A 1 497 ? 17.988 -22.080 -38.945 1.00 80.81 497 LYS A N 1
ATOM 3902 C CA . LYS A 1 497 ? 17.012 -21.017 -39.252 1.00 80.81 497 LYS A CA 1
ATOM 3903 C C . LYS A 1 497 ? 16.265 -21.299 -40.559 1.00 80.81 497 LYS A C 1
ATOM 3905 O O . LYS A 1 497 ? 15.041 -21.199 -40.574 1.00 80.81 497 LYS A O 1
ATOM 3910 N N . LEU A 1 498 ? 16.965 -21.715 -41.619 1.00 88.06 498 LEU A N 1
ATOM 3911 C CA . LEU A 1 498 ? 16.336 -22.099 -42.890 1.00 88.06 498 LEU A CA 1
ATOM 3912 C C . LEU A 1 498 ? 15.363 -23.275 -42.713 1.00 88.06 498 LEU A C 1
ATOM 3914 O O . LEU A 1 498 ? 14.217 -23.189 -43.151 1.00 88.06 498 LEU A O 1
ATOM 3918 N N . ILE A 1 499 ? 15.770 -24.337 -42.009 1.00 88.50 499 ILE A N 1
ATOM 3919 C CA . ILE A 1 499 ? 14.925 -25.521 -41.764 1.00 88.50 499 ILE A CA 1
ATOM 3920 C C . ILE A 1 499 ? 13.666 -25.167 -40.950 1.00 88.50 499 ILE A C 1
ATOM 3922 O O . ILE A 1 499 ? 12.570 -25.629 -41.273 1.00 88.50 499 ILE A O 1
ATOM 3926 N N . LEU A 1 500 ? 13.788 -24.322 -39.920 1.00 81.75 500 LEU A N 1
ATOM 3927 C CA . LEU A 1 500 ? 12.642 -23.859 -39.126 1.00 81.75 500 LEU A CA 1
ATOM 3928 C C . LEU A 1 500 ? 11.701 -22.952 -39.935 1.00 81.75 500 LEU A C 1
ATOM 3930 O O . LEU A 1 500 ? 10.480 -23.052 -39.796 1.00 81.75 500 LEU A O 1
ATOM 3934 N N . ASN A 1 501 ? 12.240 -22.100 -40.809 1.00 80.12 501 ASN A N 1
ATOM 3935 C CA . ASN A 1 501 ? 11.435 -21.278 -41.712 1.00 80.12 501 ASN A CA 1
ATOM 3936 C C . ASN A 1 501 ? 10.657 -22.145 -42.713 1.00 80.12 501 ASN A C 1
ATOM 3938 O O . ASN A 1 501 ? 9.446 -21.962 -42.848 1.00 80.12 501 ASN A O 1
ATOM 3942 N N . LEU A 1 502 ? 11.307 -23.141 -43.329 1.00 90.06 502 LEU A N 1
ATOM 3943 C CA . LEU A 1 502 ? 10.659 -24.116 -44.210 1.00 90.06 502 LEU A CA 1
ATOM 3944 C C . LEU A 1 502 ? 9.545 -24.880 -43.476 1.00 90.06 502 LEU A C 1
ATOM 3946 O O . LEU A 1 502 ? 8.425 -24.960 -43.976 1.00 90.06 502 LEU A O 1
ATOM 3950 N N . GLN A 1 503 ? 9.801 -25.380 -42.262 1.00 88.81 503 GLN A N 1
ATOM 3951 C CA . GLN A 1 503 ? 8.786 -26.079 -41.462 1.00 88.81 503 GLN A CA 1
ATOM 3952 C C . GLN A 1 503 ? 7.555 -25.197 -41.184 1.00 88.81 503 GLN A C 1
ATOM 3954 O O . GLN A 1 503 ? 6.420 -25.670 -41.272 1.00 88.81 503 GLN A O 1
ATOM 3959 N N . ASN A 1 504 ? 7.760 -23.917 -40.864 1.00 82.50 504 ASN A N 1
ATOM 3960 C CA . ASN A 1 504 ? 6.670 -22.974 -40.614 1.00 82.50 504 ASN A CA 1
ATOM 3961 C C . ASN A 1 504 ? 5.900 -22.606 -41.894 1.00 82.50 504 ASN A C 1
ATOM 3963 O O . ASN A 1 504 ? 4.673 -22.504 -41.851 1.00 82.50 504 ASN A O 1
ATOM 3967 N N . ALA A 1 505 ? 6.586 -22.455 -43.030 1.00 83.81 505 ALA A N 1
ATOM 3968 C CA . ALA A 1 505 ? 5.953 -22.235 -44.329 1.00 83.81 505 ALA A CA 1
ATOM 3969 C C . ALA A 1 505 ? 5.105 -23.446 -44.758 1.00 83.81 505 ALA A C 1
ATOM 3971 O O . ALA A 1 505 ? 3.939 -23.282 -45.109 1.00 83.81 505 ALA A O 1
ATOM 3972 N N . LEU A 1 506 ? 5.633 -24.668 -44.622 1.00 86.81 506 LEU A N 1
ATOM 3973 C CA . LEU A 1 506 ? 4.913 -25.910 -44.927 1.00 86.81 506 LEU A CA 1
ATOM 3974 C C . LEU A 1 506 ? 3.689 -26.130 -44.022 1.00 86.81 506 LEU A C 1
ATOM 3976 O O . LEU A 1 506 ? 2.661 -26.605 -44.501 1.00 86.81 506 LEU A O 1
ATOM 3980 N N . ARG A 1 507 ? 3.749 -25.743 -42.738 1.00 84.25 507 ARG A N 1
ATOM 3981 C CA . ARG A 1 507 ? 2.563 -25.734 -41.858 1.00 84.25 507 ARG A CA 1
ATOM 3982 C C . ARG A 1 507 ? 1.494 -24.770 -42.377 1.00 84.25 507 ARG A C 1
ATOM 3984 O O . ARG A 1 507 ? 0.378 -25.199 -42.641 1.00 84.25 507 ARG A O 1
ATOM 3991 N N . ARG A 1 508 ? 1.853 -23.509 -42.647 1.00 80.69 508 ARG A N 1
ATOM 3992 C CA . ARG A 1 508 ? 0.922 -22.514 -43.220 1.00 80.69 508 ARG A CA 1
ATOM 3993 C C . ARG A 1 508 ? 0.327 -22.959 -44.563 1.00 80.69 508 ARG A C 1
ATOM 3995 O O . ARG A 1 508 ? -0.841 -22.694 -44.816 1.00 80.69 508 ARG A O 1
ATOM 4002 N N . ALA A 1 509 ? 1.103 -23.650 -45.397 1.00 83.56 509 ALA A N 1
ATOM 4003 C CA . ALA A 1 509 ? 0.652 -24.195 -46.679 1.00 83.56 509 ALA A CA 1
ATOM 4004 C C . ALA A 1 509 ? -0.321 -25.378 -46.528 1.00 83.56 509 ALA A C 1
ATOM 4006 O O . ALA A 1 509 ? -1.236 -25.526 -47.333 1.00 83.56 509 ALA A O 1
ATOM 4007 N N . LYS A 1 510 ? -0.157 -26.203 -45.486 1.00 80.94 510 LYS A N 1
ATOM 4008 C CA . LYS A 1 510 ? -1.124 -27.249 -45.124 1.00 80.94 510 LYS A CA 1
ATOM 4009 C C . LYS A 1 510 ? -2.435 -26.641 -44.614 1.00 80.94 510 LYS A C 1
ATOM 4011 O O . LYS A 1 510 ? -3.511 -27.104 -44.984 1.00 80.94 510 LYS A O 1
ATOM 4016 N N . ASP A 1 511 ? -2.333 -25.615 -43.775 1.00 80.31 511 ASP A N 1
ATOM 4017 C CA . ASP A 1 511 ? -3.472 -25.038 -43.056 1.00 80.31 511 ASP A CA 1
ATOM 4018 C C . ASP A 1 511 ? -4.300 -24.055 -43.921 1.00 80.31 511 ASP A C 1
ATOM 4020 O O . ASP A 1 511 ? -5.408 -23.687 -43.538 1.00 80.31 511 ASP A O 1
ATOM 4024 N N . SER A 1 512 ? -3.809 -23.648 -45.103 1.00 75.88 512 SER A N 1
ATOM 4025 C CA . SER A 1 512 ? -4.483 -22.691 -46.004 1.00 75.88 512 SER A CA 1
ATOM 4026 C C . SER A 1 512 ? -5.541 -23.296 -46.940 1.00 75.88 512 SER A C 1
ATOM 4028 O O . SER A 1 512 ? -6.297 -22.554 -47.566 1.00 75.88 512 SER A O 1
ATOM 4030 N N . GLY A 1 513 ? -5.605 -24.626 -47.071 1.00 66.31 513 GLY A N 1
ATOM 4031 C CA . GLY A 1 513 ? -6.678 -25.363 -47.760 1.00 66.31 513 GLY A CA 1
ATOM 4032 C C . GLY A 1 513 ? -6.778 -25.236 -49.293 1.00 66.31 513 GLY A C 1
ATOM 4033 O O . GLY A 1 513 ? -7.458 -26.056 -49.914 1.00 66.31 513 GLY A O 1
ATOM 4034 N N . SER A 1 514 ? -6.113 -24.265 -49.928 1.00 68.62 514 SER A N 1
ATOM 4035 C CA . SER A 1 514 ? -6.175 -24.055 -51.384 1.00 68.62 514 SER A CA 1
ATOM 4036 C C . SER A 1 514 ? -5.415 -25.142 -52.148 1.00 68.62 514 SER A C 1
ATOM 4038 O O . SER A 1 514 ? -4.192 -25.217 -52.072 1.00 68.62 514 SER A O 1
ATOM 4040 N N . LYS A 1 515 ? -6.123 -25.990 -52.906 1.00 72.12 515 LYS A N 1
ATOM 4041 C CA . LYS A 1 515 ? -5.510 -27.114 -53.644 1.00 72.12 515 LYS A CA 1
ATOM 4042 C C . LYS A 1 515 ? -4.863 -26.718 -54.972 1.00 72.12 515 LYS A C 1
ATOM 4044 O O . LYS A 1 515 ? -3.936 -27.391 -55.405 1.00 72.12 515 LYS A O 1
ATOM 4049 N N . GLU A 1 516 ? -5.346 -25.657 -55.612 1.00 75.75 516 GLU A N 1
ATOM 4050 C CA . GLU A 1 516 ? -4.962 -25.294 -56.986 1.00 75.75 516 GLU A CA 1
ATOM 4051 C C . GLU A 1 516 ? -3.644 -24.508 -57.033 1.00 75.75 516 GLU A C 1
ATOM 4053 O O . GLU A 1 516 ? -2.796 -24.769 -57.881 1.00 75.75 516 GLU A O 1
ATOM 4058 N N . ALA A 1 517 ? -3.426 -23.596 -56.078 1.00 74.94 517 ALA A N 1
ATOM 4059 C CA . ALA A 1 517 ? -2.198 -22.799 -55.989 1.00 74.94 517 ALA A CA 1
ATOM 4060 C C . ALA A 1 517 ? -1.044 -23.515 -55.252 1.00 74.94 517 ALA A C 1
ATOM 4062 O O . ALA A 1 517 ? 0.116 -23.114 -55.372 1.00 74.94 517 ALA A O 1
ATOM 4063 N N . LEU A 1 518 ? -1.346 -24.569 -54.483 1.00 82.44 518 LEU A N 1
ATOM 4064 C CA . LEU A 1 518 ? -0.378 -25.252 -53.622 1.00 82.44 518 LEU A CA 1
ATOM 4065 C C . LEU A 1 518 ? 0.832 -25.851 -54.370 1.00 82.44 518 LEU A C 1
ATOM 4067 O O . LEU A 1 518 ? 1.939 -25.665 -53.867 1.00 82.44 518 LEU A O 1
ATOM 4071 N N . PRO A 1 519 ? 0.703 -26.510 -55.543 1.00 84.00 519 PRO A N 1
ATOM 4072 C CA . PRO A 1 519 ? 1.858 -27.096 -56.229 1.00 84.00 519 PRO A CA 1
ATOM 4073 C C . PRO A 1 519 ? 2.909 -26.050 -56.623 1.00 84.00 519 PRO A C 1
ATOM 4075 O O . PRO A 1 519 ? 4.087 -26.220 -56.315 1.00 84.00 519 PRO A O 1
ATOM 4078 N N . GLY A 1 520 ? 2.479 -24.932 -57.220 1.00 84.75 520 GLY A N 1
ATOM 4079 C CA . GLY A 1 520 ? 3.377 -23.839 -57.610 1.00 84.75 520 GLY A CA 1
ATOM 4080 C C . GLY A 1 520 ? 4.009 -23.132 -56.408 1.00 84.75 520 GLY A C 1
ATOM 4081 O O . GLY A 1 520 ? 5.195 -22.815 -56.436 1.00 84.75 520 GLY A O 1
ATOM 4082 N N . TYR A 1 521 ? 3.252 -22.949 -55.319 1.00 84.44 521 TYR A N 1
ATOM 4083 C CA . TYR A 1 521 ? 3.799 -22.400 -54.076 1.00 84.44 521 TYR A CA 1
ATOM 4084 C C . TYR A 1 521 ? 4.861 -23.318 -53.449 1.00 84.44 521 TYR A C 1
ATOM 4086 O O . TYR A 1 521 ? 5.906 -22.835 -53.017 1.00 84.44 521 TYR A O 1
ATOM 4094 N N . LEU A 1 522 ? 4.619 -24.634 -53.412 1.00 88.44 522 LEU A N 1
ATOM 4095 C CA . LEU A 1 522 ? 5.573 -25.604 -52.868 1.00 88.44 522 LEU A CA 1
ATOM 4096 C C . LEU A 1 522 ? 6.849 -25.695 -53.709 1.00 88.44 522 LEU A C 1
ATOM 4098 O O . LEU A 1 522 ? 7.929 -25.787 -53.130 1.00 88.44 522 LEU A O 1
ATOM 4102 N N . GLN A 1 523 ? 6.744 -25.623 -55.039 1.00 89.25 523 GLN A N 1
ATOM 4103 C CA . GLN A 1 523 ? 7.913 -25.598 -55.918 1.00 89.25 523 GLN A CA 1
ATOM 4104 C C . GLN A 1 523 ? 8.764 -24.338 -55.686 1.00 89.25 523 GLN A C 1
ATOM 4106 O O . GLN A 1 523 ? 9.960 -24.452 -55.432 1.00 89.25 523 GLN A O 1
ATOM 4111 N N . LEU A 1 524 ? 8.153 -23.148 -55.667 1.00 86.81 524 LEU A N 1
ATOM 4112 C CA . LEU A 1 524 ? 8.873 -21.890 -55.428 1.00 86.81 524 LEU A CA 1
ATOM 4113 C C . LEU A 1 524 ? 9.508 -21.853 -54.022 1.00 86.81 524 LEU A C 1
ATOM 4115 O O . LEU A 1 524 ? 10.636 -21.394 -53.856 1.00 86.81 524 LEU A O 1
ATOM 4119 N N . LEU A 1 525 ? 8.822 -22.402 -53.012 1.00 89.12 525 LEU A N 1
ATOM 4120 C CA . LEU A 1 525 ? 9.353 -22.570 -51.654 1.00 89.12 525 LEU A CA 1
ATOM 4121 C C . LEU A 1 525 ? 10.532 -23.562 -51.594 1.00 89.12 525 LEU A C 1
ATOM 4123 O O . LEU A 1 525 ? 11.442 -23.376 -50.786 1.00 89.12 525 LEU A O 1
ATOM 4127 N N . GLN A 1 526 ? 10.529 -24.606 -52.428 1.00 91.06 526 GLN A N 1
ATOM 4128 C CA . GLN A 1 526 ? 11.645 -25.546 -52.551 1.00 91.06 526 GLN A CA 1
ATOM 4129 C C . GLN A 1 526 ? 12.855 -24.886 -53.226 1.00 91.06 526 GLN A C 1
ATOM 4131 O O . GLN A 1 526 ? 13.969 -25.026 -52.727 1.00 91.06 526 GLN A O 1
ATOM 4136 N N . GLU A 1 527 ? 12.644 -24.152 -54.319 1.00 89.88 527 GLU A N 1
ATOM 4137 C CA . GLU A 1 527 ? 13.696 -23.446 -55.061 1.00 89.88 527 GLU A CA 1
ATOM 4138 C C . GLU A 1 527 ? 14.381 -22.374 -54.186 1.00 89.88 527 GLU A C 1
ATOM 4140 O O . GLU A 1 527 ? 15.607 -22.372 -54.064 1.00 89.88 527 GLU A O 1
ATOM 4145 N N . ASP A 1 528 ? 13.603 -21.547 -53.475 1.00 85.69 528 ASP A N 1
ATOM 4146 C CA . ASP A 1 528 ? 14.115 -20.545 -52.523 1.00 85.69 528 ASP A CA 1
ATOM 4147 C C . ASP A 1 528 ? 14.868 -21.178 -51.335 1.00 85.69 528 ASP A C 1
ATOM 4149 O O . ASP A 1 528 ? 15.890 -20.655 -50.884 1.00 85.69 528 ASP A O 1
ATOM 4153 N N . PHE A 1 529 ? 14.404 -22.330 -50.836 1.00 91.44 529 PHE A N 1
ATOM 4154 C CA . PHE A 1 529 ? 15.089 -23.052 -49.762 1.00 91.44 529 PHE A CA 1
ATOM 4155 C C . PHE A 1 529 ? 16.416 -23.669 -50.223 1.00 91.44 529 PHE A C 1
ATOM 4157 O O . PHE A 1 529 ? 17.398 -23.588 -49.485 1.00 91.44 529 PHE A O 1
ATOM 4164 N N . VAL A 1 530 ? 16.464 -24.271 -51.418 1.00 90.69 530 VAL A N 1
ATOM 4165 C CA . VAL A 1 530 ? 17.687 -24.879 -51.970 1.00 90.69 530 VAL A CA 1
ATOM 4166 C C . VAL A 1 530 ? 18.744 -23.810 -52.232 1.00 90.69 530 VAL A C 1
ATOM 4168 O O . VAL A 1 530 ? 19.852 -23.944 -51.720 1.00 90.69 530 VAL A O 1
ATOM 4171 N N . ALA A 1 531 ? 18.393 -22.713 -52.913 1.00 86.81 531 ALA A N 1
ATOM 4172 C CA . ALA A 1 531 ? 19.334 -21.629 -53.199 1.00 86.81 531 ALA A CA 1
ATOM 4173 C C . ALA A 1 531 ? 19.975 -21.063 -51.916 1.00 86.81 531 ALA A C 1
ATOM 4175 O O . ALA A 1 531 ? 21.196 -20.966 -51.814 1.00 86.81 531 ALA A O 1
ATOM 4176 N N . ARG A 1 532 ? 19.171 -20.778 -50.881 1.00 83.06 532 ARG A N 1
ATOM 4177 C CA . ARG A 1 532 ? 19.681 -20.268 -49.593 1.00 83.06 532 ARG A CA 1
ATOM 4178 C C . ARG A 1 532 ? 20.457 -21.313 -48.786 1.00 83.06 532 ARG A C 1
ATOM 4180 O O . ARG A 1 532 ? 21.320 -20.952 -47.989 1.00 83.06 532 ARG A O 1
ATOM 4187 N N . MET A 1 533 ? 20.155 -22.601 -48.952 1.00 86.69 533 MET A N 1
ATOM 4188 C CA . MET A 1 533 ? 20.949 -23.681 -48.359 1.00 86.69 533 MET A CA 1
ATOM 4189 C C . MET A 1 533 ? 22.331 -23.776 -49.011 1.00 86.69 533 MET A C 1
ATOM 4191 O O . MET A 1 533 ? 23.322 -23.908 -48.294 1.00 86.69 533 MET A O 1
ATOM 4195 N N . GLU A 1 534 ? 22.410 -23.647 -50.337 1.00 85.75 534 GLU A N 1
ATOM 4196 C CA . GLU A 1 534 ? 23.678 -23.585 -51.068 1.00 85.75 534 GLU A CA 1
ATOM 4197 C C . GLU A 1 534 ? 24.478 -22.326 -50.705 1.00 85.75 534 GLU A C 1
ATOM 4199 O O . GLU A 1 534 ? 25.682 -22.426 -50.481 1.00 85.75 534 GLU A O 1
ATOM 4204 N N . GLU A 1 535 ? 23.840 -21.160 -50.542 1.00 81.69 535 GLU A N 1
ATOM 4205 C CA . GLU A 1 535 ? 24.500 -19.964 -49.991 1.00 81.69 535 GLU A CA 1
ATOM 4206 C C . GLU A 1 535 ? 25.127 -20.243 -48.612 1.00 81.69 535 GLU A C 1
ATOM 4208 O O . GLU A 1 535 ? 26.290 -19.913 -48.386 1.00 81.69 535 GLU A O 1
ATOM 4213 N N . VAL A 1 536 ? 24.394 -20.890 -47.697 1.00 80.88 536 VAL A N 1
ATOM 4214 C CA . VAL A 1 536 ? 24.856 -21.173 -46.323 1.00 80.88 536 VAL A CA 1
ATOM 4215 C C . VAL A 1 536 ? 25.968 -22.223 -46.259 1.00 80.88 536 VAL A C 1
ATOM 4217 O O . VAL A 1 536 ? 26.869 -22.085 -45.429 1.00 80.88 536 VAL A O 1
ATOM 4220 N N . ASP A 1 537 ? 25.941 -23.252 -47.107 1.00 76.31 537 ASP A N 1
ATOM 4221 C CA . ASP A 1 537 ? 27.020 -24.246 -47.162 1.00 76.31 537 ASP A CA 1
ATOM 4222 C C . ASP A 1 537 ? 28.284 -23.680 -47.880 1.00 76.31 537 ASP A C 1
ATOM 4224 O O . ASP A 1 537 ? 29.390 -24.175 -47.641 1.00 76.31 537 ASP A O 1
ATOM 4228 N N . ASN A 1 538 ? 28.160 -22.587 -48.657 1.00 69.31 538 ASN A N 1
ATOM 4229 C CA . ASN A 1 538 ? 29.270 -21.832 -49.275 1.00 69.31 538 ASN A CA 1
ATOM 4230 C C . ASN A 1 538 ? 29.847 -20.671 -48.416 1.00 69.31 538 ASN A C 1
ATOM 4232 O O . ASN A 1 538 ? 30.876 -20.108 -48.797 1.00 69.31 538 ASN A O 1
ATOM 4236 N N . MET A 1 539 ? 29.225 -20.307 -47.280 1.00 59.22 539 MET A N 1
ATOM 4237 C CA . MET A 1 539 ? 29.684 -19.254 -46.338 1.00 59.22 539 MET A CA 1
ATOM 4238 C C . MET A 1 539 ? 30.767 -19.737 -45.366 1.00 59.22 539 MET A C 1
ATOM 4240 O O . MET A 1 539 ? 31.974 -19.543 -45.607 1.00 59.22 539 MET A O 1
#

Foldseek 3Di:
DDDDDDDDDDDDDDDDDDDDDDDDDDDDDDDDDDDDDDDDDDDDDDDDDDDDDDDDDDDDDDDDDDPDDDDPDDPDPQDQEAEDALCQDPVHDHDPVRVVCCVVRVNHHYDHDHQVQQDLVVLLVCLVPVDDPVCSVVVCVVCVPVSRVSSVSSNVVVPDPPDDVVVVVVVVLVVLCVVLCVVCVVVCCVLCVVVDPCVQCVVVVVVVFDWDWDADPPQGIWTKGFCVVPPPHHDDPQWAPWDDDPTIIITHGPVRSVSRVSVVVVVVVSVVVSVVVVVVVVVVCVVCVVVVVVVVVVVVVVVVVVVVVVLCVVPVDDDDDDDPDDDDDPDDDSPCVPDPDQPLVVLVVVLVVCLVPQALADEEEEAAQQPRDDPVVRLVVVLVSVVSNVVRNHHYHYHHPPLVSLVVCVPPPPDWDKDFDWDWDADPVRQTDIHGPRDIDTDGDPCPDCPVLSVVRVVPPDVVVSVVVVVVVVVVVVVVVVVCVPDPVNLVVQLVVLVVVLVVVVVCLVVVPDPPCSVVVVVVSVVVSVVSNVVSVVD

Organism: Fusarium oxysporum f. sp. lycopersici (strain 4287 / CBS 123668 / FGSC 9935 / NRRL 34936) (NCBI:txid426428)

Sequence (539 aa):
MDVNTERFRSMPSRTASRSSSSYFQSSDSQAHLDHTAARSSLAPRRPQTSLSEYSGYDHSWNSTRPNISRPSTIQLSAPSRIIFMTTACPPNNPSTLFSLIQDLLPETQIDAMERSAWSETEGLEYIHNLAFKDDIKPLKVATQGKFYAISSLAALIIVPTNADVQQVEEQINQVLMIKSFLESIPELHTALGPANSVLLTKDLEVHGLDADLRYDNGRKYWLRLRAADFDDRPLPDLLINVVRKKDKIECQTLDLVKLNLRLSDTSNEVVIRSDKVVQDLLKELRSDVPHLFRVCESVALVDMISSFAQLATTRDYVKPDLSTTLALKAARHPVLDKSNLSTFSVEMREMSFILRNIDDKSLAVIDELGRATSNRDGLAIAIAMSEALIQSRASVWFATHYIDLTKVLADRPGILNLHLAATTSTTEDGLPHITMLYKATSGATRGEEHYGINLARAIGLPQSFIDKAEEVAKDIRRRRETTKRSSESTRLVARRKLILNLQNALRRAKDSGSKEALPGYLQLLQEDFVARMEEVDNM